Protein AF-A0A2E2AZE3-F1 (afdb_monomer)

Secondary structure (DSSP, 8-state):
-----PPPP-EEEEEE--TTSSHHHHHHHHHHHIIIII---EEE-S---HHHHHHHHHHHHT-GGGGGGEEE--HHHHHHHHHHHHHHHHHHHHHHHTT--HHHHHHHHHHHH-SPP-SSTT-----TT-EEEEETGGGTSBGGGGGGS-HHHHHHHHHTTTTT-EEEEE-S-GGGB-HHHHHHEEEEEEEEEESS-S-BTTB-----EEEEEEEEGGGGSS--TTPPPSEEEEE-GGG-S------------HHHHHHHHHHHHHHHHHHH-------------------THHHHHHHHHHHHHHHHHHHHHHHHHHHHHHHHHHHHHHHHHHHHHHHHHHHHHHHHHHTT------------PPPPPPEEE-SSSEEEETTEEEETT-EETTEEEEEEETTTTEEEEEETTEEEEEEPP-------PPP-PPP-

Mean predicted aligned error: 18.37 Å

Structure (mmCIF, N/CA/C/O backbone):
data_AF-A0A2E2AZE3-F1
#
_entry.id   AF-A0A2E2AZE3-F1
#
loop_
_atom_site.group_PDB
_atom_site.id
_atom_site.type_symbol
_atom_site.label_atom_id
_atom_site.label_alt_id
_atom_site.label_comp_id
_atom_site.label_asym_id
_atom_site.label_entity_id
_atom_site.label_seq_id
_atom_site.pdbx_PDB_ins_code
_atom_site.Cartn_x
_atom_site.Cartn_y
_atom_site.Cartn_z
_atom_site.occupancy
_atom_site.B_iso_or_equiv
_atom_site.auth_seq_id
_atom_site.auth_comp_id
_atom_site.auth_asym_id
_atom_site.auth_atom_id
_atom_site.pdbx_PDB_model_num
ATOM 1 N N . MET A 1 1 ? -28.534 11.683 -5.263 1.00 42.66 1 MET A N 1
ATOM 2 C CA . MET A 1 1 ? -27.222 11.723 -4.575 1.00 42.66 1 MET A CA 1
ATOM 3 C C . MET A 1 1 ? -26.247 12.524 -5.429 1.00 42.66 1 MET A C 1
ATOM 5 O O . MET A 1 1 ? -26.145 12.243 -6.614 1.00 42.66 1 MET A O 1
ATOM 9 N N . SER A 1 2 ? -25.590 13.557 -4.891 1.00 34.78 2 SER A N 1
ATOM 10 C CA . SER A 1 2 ? -24.569 14.299 -5.651 1.00 34.78 2 SER A CA 1
ATOM 11 C C . SER A 1 2 ? -23.369 13.375 -5.888 1.00 34.78 2 SER A C 1
ATOM 13 O O . SER A 1 2 ? -22.835 12.819 -4.929 1.00 34.78 2 SER A O 1
ATOM 15 N N . LYS A 1 3 ? -22.967 13.191 -7.156 1.00 43.69 3 LYS A N 1
ATOM 16 C CA . LYS A 1 3 ? -21.720 12.502 -7.518 1.00 43.69 3 LYS A CA 1
ATOM 17 C C . LYS A 1 3 ? -20.568 13.286 -6.882 1.00 43.69 3 LYS A C 1
ATOM 19 O O . LYS A 1 3 ? -20.244 14.381 -7.334 1.00 43.69 3 LYS A O 1
ATOM 24 N N . ARG A 1 4 ? -20.012 12.790 -5.775 1.00 52.69 4 ARG A N 1
ATOM 25 C CA . ARG A 1 4 ? -18.762 13.326 -5.230 1.00 52.69 4 ARG A CA 1
ATOM 26 C C . ARG A 1 4 ? -17.634 12.824 -6.113 1.00 52.69 4 ARG A C 1
ATOM 28 O O . ARG A 1 4 ? -17.441 11.618 -6.219 1.00 52.69 4 ARG A O 1
ATOM 35 N N . THR A 1 5 ? -16.907 13.741 -6.737 1.00 55.62 5 THR A N 1
ATOM 36 C CA . THR A 1 5 ? -15.678 13.420 -7.460 1.00 55.62 5 THR A CA 1
ATOM 37 C C . THR A 1 5 ? -14.643 12.953 -6.441 1.00 55.62 5 THR A C 1
ATOM 39 O O . THR A 1 5 ? -14.184 13.740 -5.614 1.00 55.62 5 THR A O 1
ATOM 42 N N . ILE A 1 6 ? -14.336 11.658 -6.437 1.00 68.75 6 ILE A N 1
ATOM 43 C CA . ILE A 1 6 ? -13.314 11.086 -5.561 1.00 68.75 6 ILE A CA 1
ATOM 44 C C . ILE A 1 6 ? -11.956 11.416 -6.182 1.00 68.75 6 ILE A C 1
ATOM 46 O O . ILE A 1 6 ? -11.675 11.003 -7.307 1.00 68.75 6 ILE A O 1
ATOM 50 N N . LYS A 1 7 ? -11.129 12.195 -5.474 1.00 71.50 7 LYS A N 1
ATOM 51 C CA . LYS A 1 7 ? -9.778 12.531 -5.936 1.00 71.50 7 LYS A CA 1
ATOM 52 C C . LYS A 1 7 ? -8.901 11.289 -5.806 1.00 71.50 7 LYS A C 1
ATOM 54 O O . LYS A 1 7 ? -8.734 10.768 -4.707 1.00 71.50 7 LYS A O 1
ATOM 59 N N . ILE A 1 8 ? -8.359 10.817 -6.924 1.00 75.81 8 ILE A N 1
ATOM 60 C CA . ILE A 1 8 ? -7.405 9.711 -6.914 1.00 75.81 8 ILE A CA 1
ATOM 61 C C . ILE A 1 8 ? -6.023 10.290 -6.610 1.00 75.81 8 ILE A C 1
ATOM 63 O O . ILE A 1 8 ? -5.581 11.222 -7.279 1.00 75.81 8 ILE A O 1
ATOM 67 N N . GLN A 1 9 ? -5.368 9.754 -5.585 1.00 82.50 9 GLN A N 1
ATOM 68 C CA . GLN A 1 9 ? -4.025 10.154 -5.167 1.00 82.50 9 GLN A CA 1
ATOM 69 C C . GLN A 1 9 ? -2.976 9.178 -5.710 1.00 82.50 9 GLN A C 1
ATOM 71 O O . GLN A 1 9 ? -3.216 7.969 -5.788 1.00 82.50 9 GLN A O 1
ATOM 76 N N . THR A 1 10 ? -1.810 9.714 -6.054 1.00 85.06 10 THR A N 1
ATOM 77 C CA . THR A 1 10 ? -0.578 8.999 -6.418 1.00 85.06 10 THR A CA 1
ATOM 78 C C . THR A 1 10 ? 0.570 9.647 -5.659 1.00 85.06 10 THR A C 1
ATOM 80 O O . THR A 1 10 ? 0.471 10.834 -5.355 1.00 85.06 10 THR A O 1
ATOM 83 N N . GLY A 1 11 ? 1.647 8.914 -5.403 1.00 90.44 11 GLY A N 1
ATOM 84 C CA . GLY A 1 11 ? 2.756 9.423 -4.594 1.00 90.44 11 GLY A CA 1
ATOM 85 C C . GLY A 1 11 ? 3.159 8.460 -3.488 1.00 90.44 11 GLY A C 1
ATOM 86 O O . GLY A 1 11 ? 2.548 7.396 -3.338 1.00 90.44 11 GLY A O 1
ATOM 87 N N . ILE A 1 12 ? 4.168 8.846 -2.714 1.00 93.19 12 ILE A N 1
ATOM 88 C CA . ILE A 1 12 ? 4.594 8.130 -1.507 1.00 93.19 12 ILE A CA 1
ATOM 89 C C . ILE A 1 12 ? 4.128 8.920 -0.276 1.00 93.19 12 ILE A C 1
ATOM 91 O O . ILE A 1 12 ? 4.439 10.099 -0.126 1.00 93.19 12 ILE A O 1
ATOM 95 N N . GLU A 1 13 ? 3.418 8.265 0.631 1.00 94.19 13 GLU A N 1
ATOM 96 C CA . GLU A 1 13 ? 3.011 8.800 1.928 1.00 94.19 13 GLU A CA 1
ATOM 97 C C . GLU A 1 13 ? 3.721 8.011 3.022 1.00 94.19 13 GLU A C 1
ATOM 99 O O . GLU A 1 13 ? 3.652 6.782 3.033 1.00 94.19 13 GLU A O 1
ATOM 104 N N . ILE A 1 14 ? 4.383 8.695 3.954 1.00 93.56 14 ILE A N 1
ATOM 105 C CA . ILE A 1 14 ? 4.964 8.046 5.136 1.00 93.56 14 ILE A CA 1
ATOM 106 C C . ILE A 1 14 ? 4.036 8.289 6.312 1.00 93.56 14 ILE A C 1
ATOM 108 O O . ILE A 1 14 ? 3.753 9.427 6.661 1.00 93.56 14 ILE A O 1
ATOM 112 N N . TRP A 1 15 ? 3.535 7.213 6.892 1.00 94.50 15 TRP A N 1
ATOM 113 C CA . TRP A 1 15 ? 2.681 7.197 8.062 1.00 94.50 15 TRP A CA 1
ATOM 114 C C . TRP A 1 15 ? 3.535 6.717 9.235 1.00 94.50 15 TRP A C 1
ATOM 116 O O . TRP A 1 15 ? 3.947 5.555 9.267 1.00 94.50 15 TRP A O 1
ATOM 126 N N . ASP A 1 16 ? 3.839 7.603 10.179 1.00 91.75 16 ASP A N 1
ATOM 127 C CA . ASP A 1 16 ? 4.638 7.284 11.362 1.00 91.75 16 ASP A CA 1
ATOM 128 C C . ASP A 1 16 ? 3.814 7.389 12.649 1.00 91.75 16 ASP A C 1
ATOM 130 O O . ASP A 1 16 ? 2.704 7.915 12.666 1.00 91.75 16 ASP A O 1
ATOM 134 N N 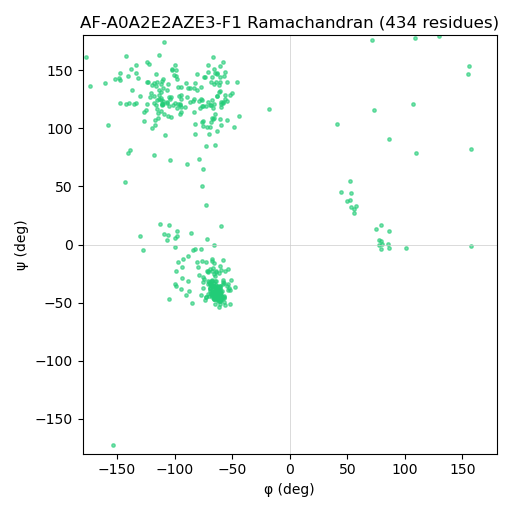. GLY A 1 17 ? 4.305 6.797 13.735 1.00 83.56 17 GLY A N 1
ATOM 135 C CA . GLY A 1 17 ? 3.599 6.829 15.011 1.00 83.56 17 GLY A CA 1
ATOM 136 C C . GLY A 1 17 ? 3.949 5.655 15.909 1.00 83.56 17 GLY A C 1
ATOM 137 O O . GLY A 1 17 ? 4.157 4.529 15.442 1.00 83.56 17 GLY A O 1
ATOM 138 N N . LEU A 1 18 ? 3.947 5.925 17.217 1.00 80.06 18 LEU A N 1
ATOM 139 C CA . LEU A 1 18 ? 4.292 4.961 18.262 1.00 80.06 18 LEU A CA 1
ATOM 140 C C . LEU A 1 18 ? 3.402 3.705 18.221 1.00 80.06 18 LEU A C 1
ATOM 142 O O . LEU A 1 18 ? 2.263 3.762 17.732 1.00 80.06 18 LEU A O 1
ATOM 146 N N . PRO A 1 19 ? 3.870 2.569 18.770 1.00 75.44 19 PRO A N 1
ATOM 147 C CA . PRO A 1 19 ? 3.024 1.401 18.988 1.00 75.44 19 PRO A CA 1
ATOM 148 C C . PRO A 1 19 ? 1.727 1.780 19.720 1.00 75.44 19 PRO A C 1
ATOM 150 O O . PRO A 1 19 ? 1.748 2.488 20.723 1.00 75.44 19 PRO A O 1
ATOM 153 N N . GLY A 1 20 ? 0.581 1.338 19.197 1.00 67.38 20 GLY A N 1
ATOM 154 C CA . GLY A 1 20 ? -0.737 1.661 19.762 1.00 67.38 20 GLY A CA 1
ATOM 155 C C . GLY A 1 20 ? -1.365 2.983 19.293 1.00 67.38 20 GLY A C 1
ATOM 156 O O . GLY A 1 20 ? -2.524 3.226 19.607 1.00 67.38 20 GLY A O 1
ATOM 157 N N . SER A 1 21 ? -0.687 3.784 18.463 1.00 72.31 21 SER A N 1
ATOM 158 C CA . SER A 1 21 ? -1.206 5.050 17.889 1.00 72.31 21 SER A CA 1
ATOM 159 C C . SER A 1 21 ? -2.384 4.910 16.909 1.00 72.31 21 SER A C 1
ATOM 161 O O . SER A 1 21 ? -2.857 5.899 16.353 1.00 72.31 21 SER A O 1
ATOM 163 N N . GLY A 1 22 ? -2.850 3.687 16.636 1.00 73.06 22 GLY A N 1
ATOM 164 C CA . GLY A 1 22 ? -3.920 3.435 15.668 1.00 73.06 22 GLY A CA 1
ATOM 165 C C . GLY A 1 22 ? -3.488 3.549 14.198 1.00 73.06 22 GLY A C 1
ATOM 166 O O . GLY A 1 22 ? -4.350 3.564 13.315 1.00 73.06 22 GLY A O 1
ATOM 167 N N . LYS A 1 23 ? -2.179 3.593 13.904 1.00 82.25 23 LYS A N 1
ATOM 168 C CA . LYS A 1 23 ? -1.642 3.626 12.532 1.00 82.25 23 LYS A CA 1
ATOM 169 C C . LYS A 1 23 ? -2.120 2.438 11.690 1.00 82.25 23 LYS A C 1
ATOM 171 O O . LYS A 1 23 ? -2.735 2.640 10.650 1.00 82.25 23 LYS A O 1
ATOM 176 N N . SER A 1 24 ? -1.956 1.205 12.174 1.00 77.56 24 SER A N 1
ATOM 177 C CA . SER A 1 24 ? -2.393 0.009 11.436 1.00 77.56 24 SER A CA 1
ATOM 178 C C . SER A 1 24 ? -3.914 -0.019 11.226 1.00 77.56 24 SER A C 1
ATOM 180 O O . SER A 1 24 ? -4.382 -0.380 10.150 1.00 77.56 24 SER A O 1
ATOM 182 N N . TYR A 1 25 ? -4.701 0.443 12.209 1.00 77.62 25 TYR A N 1
ATOM 183 C CA . TYR A 1 25 ? -6.153 0.609 12.052 1.00 77.62 25 TYR A CA 1
ATOM 184 C C . TYR A 1 25 ? -6.478 1.615 10.942 1.00 77.62 25 TYR A C 1
ATOM 186 O O . TYR A 1 25 ? -7.323 1.363 10.084 1.00 77.62 25 TYR A O 1
ATOM 194 N N . SER A 1 26 ? -5.761 2.736 10.933 1.00 83.31 26 SER A N 1
ATOM 195 C CA . SER A 1 26 ? -5.891 3.769 9.915 1.00 83.31 26 SER A CA 1
ATOM 196 C C . SER A 1 26 ? -5.556 3.247 8.519 1.00 83.31 26 SER A C 1
ATOM 198 O O . SER A 1 26 ? -6.284 3.548 7.575 1.00 83.31 26 SER A O 1
ATOM 200 N N . CYS A 1 27 ? -4.501 2.439 8.383 1.00 87.06 27 CYS A N 1
ATOM 201 C CA . CYS A 1 27 ? -4.129 1.812 7.115 1.00 87.06 27 CYS A CA 1
ATOM 202 C C . CYS A 1 27 ? -5.224 0.858 6.616 1.00 87.06 27 CYS A C 1
ATOM 204 O O . CYS A 1 27 ? -5.556 0.876 5.434 1.00 87.06 27 CYS A O 1
ATOM 206 N N . VAL A 1 28 ? -5.836 0.067 7.506 1.00 85.81 28 VAL A N 1
ATOM 207 C CA . VAL A 1 28 ? -6.957 -0.826 7.151 1.00 85.81 28 VAL A CA 1
ATOM 208 C C . VAL A 1 28 ? -8.200 -0.037 6.738 1.00 85.81 28 VAL A C 1
ATOM 210 O O . VAL A 1 28 ? -8.880 -0.400 5.778 1.00 85.81 28 VAL A O 1
ATOM 213 N N . GLU A 1 29 ? -8.515 1.050 7.437 1.00 87.50 29 GLU A N 1
ATOM 214 C CA . GLU A 1 29 ? -9.639 1.912 7.077 1.00 87.50 29 GLU A CA 1
ATOM 215 C C . GLU A 1 29 ? -9.431 2.550 5.693 1.00 87.50 29 GLU A C 1
ATOM 217 O O . GLU A 1 29 ? -10.344 2.550 4.862 1.00 87.50 29 GLU A O 1
ATOM 222 N N . GLU A 1 30 ? -8.224 3.054 5.433 1.00 90.94 30 GLU A N 1
ATOM 223 C CA . GLU A 1 30 ? -7.841 3.647 4.151 1.00 90.94 30 GLU A CA 1
ATOM 224 C C . GLU A 1 30 ? -7.872 2.611 3.024 1.00 90.94 30 GLU A C 1
ATOM 226 O O . GLU A 1 30 ? -8.456 2.874 1.974 1.00 90.94 30 GLU A O 1
ATOM 231 N N . LEU A 1 31 ? -7.369 1.397 3.267 1.00 93.31 31 LEU A N 1
ATOM 232 C CA . LEU A 1 31 ? -7.488 0.260 2.353 1.00 93.31 31 LEU A CA 1
ATOM 233 C C . LEU A 1 31 ? -8.945 0.034 1.938 1.00 93.31 31 LEU A C 1
ATOM 235 O O . LEU A 1 31 ? -9.257 -0.047 0.748 1.00 93.31 31 LEU A O 1
ATOM 239 N N . ILE A 1 32 ? -9.856 -0.049 2.912 1.00 90.88 32 ILE A N 1
ATOM 240 C CA . ILE A 1 32 ? -11.276 -0.304 2.646 1.00 90.88 32 ILE A CA 1
ATOM 241 C C . ILE A 1 32 ? -11.888 0.853 1.847 1.00 90.88 32 ILE A C 1
ATOM 243 O O . ILE A 1 32 ? -12.646 0.612 0.904 1.00 90.88 32 ILE A O 1
ATOM 247 N N . LYS A 1 33 ? -11.553 2.106 2.187 1.00 91.56 33 LYS A N 1
ATOM 248 C CA . LYS A 1 33 ? -12.004 3.292 1.440 1.00 91.56 33 LYS A CA 1
ATOM 249 C C . LYS A 1 33 ? -11.521 3.249 -0.006 1.00 91.56 33 LYS A C 1
ATOM 251 O O . LYS A 1 33 ? -12.327 3.457 -0.909 1.00 91.56 33 LYS A O 1
ATOM 256 N N . ILE A 1 34 ? -10.249 2.941 -0.236 1.00 93.12 34 ILE A N 1
ATOM 257 C CA . ILE A 1 34 ? -9.652 2.859 -1.571 1.00 93.12 34 ILE A CA 1
ATOM 258 C C . ILE A 1 34 ? -10.358 1.794 -2.413 1.00 93.12 34 ILE A C 1
ATOM 260 O O . ILE A 1 34 ? -10.788 2.090 -3.528 1.00 93.12 34 ILE A O 1
ATOM 264 N N . ILE A 1 35 ? -10.563 0.590 -1.879 1.00 92.69 35 ILE A N 1
ATOM 265 C CA . ILE A 1 35 ? -11.221 -0.486 -2.631 1.00 92.69 35 ILE A CA 1
ATOM 266 C C . ILE A 1 35 ? -12.677 -0.126 -2.936 1.00 92.69 35 ILE A C 1
ATOM 268 O O . ILE A 1 35 ? -13.094 -0.173 -4.090 1.00 92.69 35 ILE A O 1
ATOM 272 N N . ILE A 1 36 ? -13.456 0.272 -1.926 1.00 90.62 36 ILE A N 1
ATOM 273 C CA . ILE A 1 36 ? -14.899 0.493 -2.098 1.00 90.62 36 ILE A CA 1
ATOM 274 C C . ILE A 1 36 ? -15.176 1.738 -2.944 1.00 90.62 36 ILE A C 1
ATOM 276 O O . ILE A 1 36 ? -16.040 1.704 -3.822 1.00 90.62 36 ILE A O 1
ATOM 280 N N . GLN A 1 37 ? -14.469 2.838 -2.675 1.00 89.88 37 GLN A N 1
ATOM 281 C CA . GLN A 1 37 ? -14.755 4.138 -3.281 1.00 89.88 37 GLN A CA 1
ATOM 282 C C . GLN A 1 37 ? -13.984 4.341 -4.588 1.00 89.88 37 GLN A C 1
ATOM 284 O O . GLN A 1 37 ? -14.557 4.827 -5.558 1.00 89.88 37 GLN A O 1
ATOM 289 N N . GLN A 1 38 ? -12.698 3.978 -4.635 1.00 88.81 38 GLN A N 1
ATOM 290 C CA . GLN A 1 38 ? -11.849 4.222 -5.811 1.00 88.81 38 GLN A CA 1
ATOM 291 C C . GLN A 1 38 ? -11.802 3.026 -6.769 1.00 88.81 38 GLN A C 1
ATOM 293 O O . GLN A 1 38 ? -11.467 3.216 -7.942 1.00 88.81 38 GLN A O 1
ATOM 298 N N . ARG A 1 39 ? -12.157 1.816 -6.303 1.00 91.62 39 ARG A N 1
ATOM 299 C CA . ARG A 1 39 ? -12.058 0.566 -7.079 1.00 91.62 39 ARG A CA 1
ATOM 300 C C . ARG A 1 39 ? -10.649 0.400 -7.653 1.00 91.62 39 ARG A C 1
ATOM 302 O O . ARG A 1 39 ? -10.465 0.323 -8.867 1.00 91.62 39 ARG A O 1
ATOM 309 N N . ARG A 1 40 ? -9.655 0.456 -6.760 1.00 92.12 40 ARG A N 1
ATOM 310 C CA . ARG A 1 40 ? -8.225 0.285 -7.063 1.00 92.12 40 ARG A CA 1
ATOM 311 C C . ARG A 1 40 ? -7.700 -0.964 -6.370 1.00 92.12 40 ARG A C 1
ATOM 313 O O . ARG A 1 40 ? -8.079 -1.176 -5.215 1.00 92.12 40 ARG A O 1
ATOM 320 N N . PRO A 1 41 ? -6.839 -1.765 -7.021 1.00 95.38 41 PRO A N 1
ATOM 321 C CA . PRO A 1 41 ? -6.205 -2.872 -6.334 1.00 95.38 41 PRO A CA 1
ATOM 322 C C . PRO A 1 41 ? -5.315 -2.354 -5.215 1.00 95.38 41 PRO A C 1
ATOM 324 O O . PRO A 1 41 ? -4.629 -1.342 -5.371 1.00 95.38 41 PRO A O 1
ATOM 327 N N . VAL A 1 42 ? -5.338 -3.055 -4.093 1.00 96.81 42 VAL A N 1
ATOM 328 C CA . VAL A 1 42 ? -4.499 -2.806 -2.936 1.00 96.81 42 VAL A CA 1
ATOM 329 C C . VAL A 1 42 ? -3.625 -4.028 -2.698 1.00 96.81 42 VAL A C 1
ATOM 331 O O . VAL A 1 42 ? -4.124 -5.130 -2.467 1.00 96.81 42 VAL A O 1
ATOM 334 N N . TYR A 1 43 ? -2.321 -3.797 -2.724 1.00 97.50 43 TYR A N 1
ATOM 335 C CA . TYR A 1 43 ? -1.281 -4.754 -2.384 1.00 97.50 43 TYR A CA 1
ATOM 336 C C . TYR A 1 43 ? -0.755 -4.415 -0.997 1.00 97.50 43 TYR A C 1
ATOM 338 O O . TYR A 1 43 ? -0.409 -3.262 -0.731 1.00 97.50 43 TYR A O 1
ATOM 346 N N . THR A 1 44 ? -0.736 -5.381 -0.084 1.00 96.81 44 THR A N 1
ATOM 347 C CA . THR A 1 44 ? -0.349 -5.094 1.299 1.00 96.81 44 THR A CA 1
ATOM 348 C C . THR A 1 44 ? 0.351 -6.255 1.987 1.00 96.81 44 THR A C 1
ATOM 350 O O . THR A 1 44 ? -0.018 -7.413 1.799 1.00 96.81 44 THR A O 1
ATOM 353 N N . ASN A 1 45 ? 1.336 -5.925 2.820 1.00 95.31 45 ASN A N 1
ATOM 354 C CA . ASN A 1 45 ? 1.986 -6.846 3.754 1.00 95.31 45 ASN A CA 1
ATOM 355 C C . ASN A 1 45 ? 1.404 -6.733 5.181 1.00 95.31 45 ASN A C 1
ATOM 357 O O . ASN A 1 45 ? 1.953 -7.327 6.109 1.00 95.31 45 ASN A O 1
ATOM 361 N N . LEU A 1 46 ? 0.326 -5.957 5.380 1.00 88.81 46 LEU A N 1
ATOM 362 C CA . LEU A 1 46 ? -0.336 -5.847 6.679 1.00 88.81 46 LEU A CA 1
ATOM 363 C C . LEU A 1 46 ? -0.721 -7.254 7.178 1.00 88.81 46 LEU A C 1
ATOM 365 O O . LEU A 1 46 ? -1.229 -8.058 6.388 1.00 88.81 46 LEU A O 1
ATOM 369 N N . PRO A 1 47 ? -0.566 -7.556 8.481 1.00 83.69 47 PRO A N 1
ATOM 370 C CA . PRO A 1 47 ? -0.857 -8.874 9.050 1.00 83.69 47 PRO A CA 1
ATOM 371 C C . PRO A 1 47 ? -2.373 -9.111 9.193 1.00 83.69 47 PRO A C 1
ATOM 373 O O . PRO A 1 47 ? -2.926 -9.211 10.291 1.00 83.69 47 PRO A O 1
ATOM 376 N N . LEU A 1 48 ? -3.085 -9.168 8.066 1.00 84.50 48 LEU A N 1
ATOM 377 C CA . LEU A 1 48 ? -4.541 -9.251 7.999 1.00 84.50 48 LEU A CA 1
ATOM 378 C C . LEU A 1 48 ? -5.008 -10.689 7.788 1.00 84.50 48 LEU A C 1
ATOM 380 O O . LEU A 1 48 ? -4.476 -11.445 6.975 1.00 84.50 48 LEU A O 1
ATOM 384 N N . LYS A 1 49 ? -6.122 -11.043 8.432 1.00 83.38 49 LYS A N 1
ATOM 385 C CA . LYS A 1 49 ? -6.874 -12.255 8.088 1.00 83.38 49 LYS A CA 1
ATOM 386 C C . LYS A 1 49 ? -7.595 -12.039 6.753 1.00 83.38 49 LYS A C 1
ATOM 388 O O . LYS A 1 49 ? -8.773 -11.681 6.731 1.00 83.38 49 LYS A O 1
ATOM 393 N N . MET A 1 50 ? -6.901 -12.282 5.639 1.00 85.38 50 MET A N 1
ATOM 394 C CA . MET A 1 50 ? -7.377 -11.999 4.273 1.00 85.38 50 MET A CA 1
ATOM 395 C C . MET A 1 50 ? -8.766 -12.575 3.969 1.00 85.38 50 MET A C 1
ATOM 397 O O . MET A 1 50 ? -9.597 -11.895 3.372 1.00 85.38 50 MET A O 1
ATOM 401 N N . LYS A 1 51 ? -9.069 -13.790 4.451 1.00 80.94 51 LYS A N 1
ATOM 402 C CA . LYS A 1 51 ? -10.401 -14.411 4.309 1.00 80.94 51 LYS A CA 1
ATOM 403 C C . LYS A 1 51 ? -11.519 -13.564 4.935 1.00 80.94 51 LYS A C 1
ATOM 405 O O . LYS A 1 51 ? -12.597 -13.455 4.358 1.00 80.94 51 LYS A O 1
ATOM 410 N N . VAL A 1 52 ? -11.272 -12.963 6.100 1.00 83.19 52 VAL A N 1
ATOM 411 C CA . VAL A 1 52 ? -12.247 -12.117 6.812 1.00 83.19 52 VAL A CA 1
ATOM 412 C C . VAL A 1 52 ? -12.412 -10.782 6.093 1.00 83.19 52 VAL A C 1
ATOM 414 O O . VAL A 1 52 ? -13.537 -10.350 5.851 1.00 83.19 52 VAL A O 1
ATOM 417 N N . LEU A 1 53 ? -11.302 -10.157 5.697 1.00 83.50 53 LEU A N 1
ATOM 418 C CA . LEU A 1 53 ? -11.328 -8.868 5.010 1.00 83.50 53 LEU A CA 1
ATOM 419 C C . LEU A 1 53 ? -12.017 -8.954 3.643 1.00 83.50 53 LEU A C 1
ATOM 421 O O . LEU A 1 53 ? -12.855 -8.114 3.333 1.00 83.50 53 LEU A O 1
ATOM 425 N N . ARG A 1 54 ? -11.752 -10.006 2.862 1.00 89.31 54 ARG A N 1
ATOM 426 C CA . ARG A 1 54 ? -12.453 -10.255 1.593 1.00 89.31 54 ARG A CA 1
ATOM 427 C C . ARG A 1 54 ? -13.964 -10.393 1.795 1.00 89.31 54 ARG A C 1
ATOM 429 O O . ARG A 1 54 ? -14.718 -9.729 1.095 1.00 89.31 54 ARG A O 1
ATOM 436 N N . LYS A 1 55 ? -14.415 -11.157 2.800 1.00 83.38 55 LYS A N 1
ATOM 437 C CA . LYS A 1 55 ? -15.849 -11.245 3.149 1.00 83.38 55 LYS A CA 1
ATOM 438 C C . LYS A 1 55 ? -16.436 -9.882 3.527 1.00 83.38 55 LYS A C 1
ATOM 440 O O . LYS A 1 55 ? -17.521 -9.542 3.068 1.00 83.38 55 LYS A O 1
ATOM 445 N N . LEU A 1 56 ? -15.715 -9.085 4.319 1.00 83.69 56 LEU A N 1
ATOM 446 C CA . LEU A 1 56 ? -16.144 -7.733 4.689 1.00 83.69 56 LEU A CA 1
ATOM 447 C C . LEU A 1 56 ? -16.300 -6.821 3.462 1.00 83.69 56 LEU A C 1
ATOM 449 O O . LEU A 1 56 ? -17.266 -6.062 3.394 1.00 83.69 56 LEU A O 1
ATOM 453 N N . LEU A 1 57 ? -15.374 -6.893 2.500 1.00 87.75 57 LEU A N 1
ATOM 454 C CA . LEU A 1 57 ? -15.435 -6.112 1.260 1.00 87.75 57 LEU A CA 1
ATOM 455 C C . LEU A 1 57 ? -16.654 -6.486 0.412 1.00 87.75 57 LEU A C 1
ATOM 457 O O . LEU A 1 57 ? -17.348 -5.586 -0.060 1.00 87.75 57 LEU A O 1
ATOM 461 N N . VAL A 1 58 ? -16.965 -7.780 0.295 1.00 88.94 58 VAL A N 1
ATOM 462 C CA . VAL A 1 58 ? -18.175 -8.251 -0.399 1.00 88.94 58 VAL A CA 1
ATOM 463 C C . VAL A 1 58 ? -19.434 -7.733 0.292 1.00 88.94 58 VAL A C 1
ATOM 465 O O . VAL A 1 58 ? -20.289 -7.154 -0.369 1.00 88.94 58 VAL A O 1
ATOM 468 N N . ILE A 1 59 ? -19.529 -7.858 1.621 1.00 83.88 59 ILE A N 1
ATOM 469 C CA . ILE A 1 59 ? -20.700 -7.391 2.383 1.00 83.88 59 ILE A CA 1
ATOM 470 C C . ILE A 1 59 ? -20.888 -5.877 2.231 1.00 83.88 59 ILE A C 1
ATOM 472 O O . ILE A 1 59 ? -22.004 -5.411 2.017 1.00 83.88 59 ILE A O 1
ATOM 476 N N . ARG A 1 60 ? -19.809 -5.091 2.328 1.00 84.50 60 ARG A N 1
ATOM 477 C CA . ARG A 1 60 ? -19.901 -3.624 2.256 1.00 84.50 60 ARG A CA 1
ATOM 478 C C . ARG A 1 60 ? -20.152 -3.091 0.849 1.00 84.50 60 ARG A C 1
ATOM 480 O O . ARG A 1 60 ? -20.722 -2.012 0.722 1.00 84.50 60 ARG A O 1
ATOM 487 N N . SER A 1 61 ? -19.683 -3.784 -0.184 1.00 88.62 61 SER A N 1
ATOM 488 C CA . SER A 1 61 ? -19.819 -3.335 -1.574 1.00 88.62 61 SER A CA 1
ATOM 489 C C . SER A 1 61 ? -20.996 -3.963 -2.319 1.00 88.62 61 SER A C 1
ATOM 491 O O . SER A 1 61 ? -21.343 -3.470 -3.391 1.00 88.62 61 SER A O 1
ATOM 493 N N . LEU A 1 62 ? -21.567 -5.045 -1.775 1.00 89.88 62 LEU A N 1
ATOM 494 C CA . LEU A 1 62 ? -22.546 -5.917 -2.428 1.00 89.88 62 LEU A CA 1
ATOM 495 C C . LEU A 1 62 ? -22.050 -6.498 -3.767 1.00 89.88 62 LEU A C 1
ATOM 497 O O . LEU A 1 62 ? -22.849 -6.797 -4.648 1.00 89.88 62 LEU A O 1
ATOM 501 N N . ASN A 1 63 ? -20.732 -6.646 -3.945 1.00 91.19 63 ASN A N 1
ATOM 502 C CA . ASN A 1 63 ? -20.128 -7.143 -5.181 1.00 91.19 63 ASN A CA 1
ATOM 503 C C . ASN A 1 63 ? -18.966 -8.105 -4.877 1.00 91.19 63 ASN A C 1
ATOM 505 O O . ASN A 1 63 ? -17.975 -7.726 -4.246 1.00 91.19 63 ASN A O 1
ATOM 509 N N . GLN A 1 64 ? -19.070 -9.340 -5.378 1.00 91.62 64 GLN A N 1
ATOM 510 C CA . GLN A 1 64 ? -18.080 -10.400 -5.177 1.00 91.62 64 GLN A CA 1
ATOM 511 C C . GLN A 1 64 ? -16.695 -10.044 -5.738 1.00 91.62 64 GLN A C 1
ATOM 513 O O . GLN A 1 64 ? -15.681 -10.358 -5.112 1.00 91.62 64 GLN A O 1
ATOM 518 N N . ALA A 1 65 ? -16.638 -9.326 -6.861 1.00 91.75 65 ALA A N 1
ATOM 519 C CA . ALA A 1 65 ? -15.392 -8.942 -7.516 1.00 91.75 65 ALA A CA 1
ATOM 520 C C . ALA A 1 65 ? -14.538 -8.000 -6.648 1.00 91.75 65 ALA A C 1
ATOM 522 O O . ALA A 1 65 ? -13.315 -7.983 -6.768 1.00 91.75 65 ALA A O 1
ATOM 523 N N . THR A 1 66 ? -15.139 -7.283 -5.685 1.00 90.56 66 THR A N 1
ATOM 524 C CA . THR A 1 66 ? -14.374 -6.422 -4.759 1.00 90.56 66 THR A CA 1
ATOM 525 C C . THR A 1 66 ? -13.368 -7.181 -3.898 1.00 90.56 66 THR A C 1
ATOM 527 O O . THR A 1 66 ? -12.361 -6.605 -3.485 1.00 90.56 66 THR A O 1
ATOM 530 N N . ALA A 1 67 ? -13.589 -8.476 -3.662 1.00 92.19 67 ALA A N 1
ATOM 531 C CA . ALA A 1 67 ? -12.642 -9.321 -2.945 1.00 92.19 67 ALA A CA 1
ATOM 532 C C . ALA A 1 67 ? -11.321 -9.527 -3.708 1.00 92.19 67 ALA A C 1
ATOM 534 O O . ALA A 1 67 ? -10.292 -9.768 -3.072 1.00 92.19 67 ALA A O 1
ATOM 535 N N . ASN A 1 68 ? -11.334 -9.404 -5.040 1.00 93.12 68 ASN A N 1
ATOM 536 C CA . ASN A 1 68 ? -10.161 -9.602 -5.897 1.00 93.12 68 ASN A CA 1
ATOM 537 C C . ASN A 1 68 ? -9.240 -8.376 -5.928 1.00 93.12 68 ASN A C 1
ATOM 539 O O . ASN A 1 68 ? -8.077 -8.485 -6.312 1.00 93.12 68 ASN A O 1
ATOM 543 N N . TYR A 1 69 ? -9.726 -7.220 -5.467 1.00 93.56 69 TYR A N 1
ATOM 544 C CA . TYR A 1 69 ? -8.923 -6.002 -5.388 1.00 93.56 69 TYR A CA 1
ATOM 545 C C . TYR A 1 69 ? -7.883 -6.044 -4.279 1.00 93.56 69 TYR A C 1
ATOM 547 O O . TYR A 1 69 ? -6.994 -5.209 -4.288 1.00 93.56 69 TYR A O 1
ATOM 555 N N . ILE A 1 70 ? -7.969 -6.963 -3.316 1.00 94.88 70 ILE A N 1
ATOM 556 C CA . ILE A 1 70 ? -6.972 -7.056 -2.251 1.00 94.88 70 ILE A CA 1
ATOM 557 C C . ILE A 1 70 ? -6.058 -8.264 -2.443 1.00 94.88 70 ILE A C 1
ATOM 559 O O . ILE A 1 70 ? -6.506 -9.420 -2.447 1.00 94.88 70 ILE A O 1
ATOM 563 N N . GLN A 1 71 ? -4.762 -7.982 -2.539 1.00 95.69 71 GLN A N 1
ATOM 564 C CA . GLN A 1 71 ? -3.711 -8.972 -2.723 1.00 95.69 71 GLN A CA 1
ATOM 565 C C . GLN A 1 71 ? -2.662 -8.872 -1.607 1.00 95.69 71 GLN A C 1
ATOM 567 O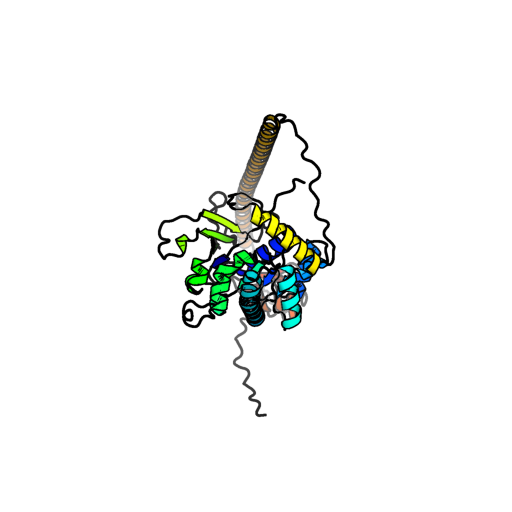 O . GLN A 1 71 ? -2.321 -7.763 -1.180 1.00 95.69 71 GLN A O 1
ATOM 572 N N . PRO A 1 72 ? -2.168 -10.015 -1.096 1.00 95.00 72 PRO A N 1
ATOM 573 C CA . PRO A 1 72 ? -0.989 -10.002 -0.246 1.00 95.00 72 PRO A CA 1
ATOM 574 C C . PRO A 1 72 ? 0.215 -9.532 -1.067 1.00 95.00 72 PRO A C 1
ATOM 576 O O . PRO A 1 72 ? 0.295 -9.795 -2.266 1.00 95.00 72 PRO A O 1
ATOM 579 N N . LEU A 1 73 ? 1.139 -8.839 -0.417 1.00 96.12 73 LEU A N 1
ATOM 580 C CA . LEU A 1 73 ? 2.412 -8.439 -0.999 1.00 96.12 73 LEU A CA 1
ATOM 581 C C . LEU A 1 73 ? 3.512 -8.758 0.001 1.00 96.12 73 LEU A C 1
ATOM 583 O O . LEU A 1 73 ? 3.482 -8.264 1.125 1.00 96.12 73 LEU A O 1
ATOM 587 N N . ASP A 1 74 ? 4.473 -9.571 -0.406 1.00 95.50 74 ASP A N 1
ATOM 588 C CA . ASP A 1 74 ? 5.695 -9.809 0.348 1.00 95.50 74 ASP A CA 1
ATOM 589 C C . ASP A 1 74 ? 6.896 -9.165 -0.357 1.00 95.50 74 ASP A C 1
ATOM 591 O O . ASP A 1 74 ? 6.790 -8.608 -1.455 1.00 95.50 74 ASP A O 1
ATOM 595 N N . LEU A 1 75 ? 8.052 -9.211 0.308 1.00 94.25 75 LEU A N 1
ATOM 596 C CA . LEU A 1 75 ? 9.281 -8.653 -0.244 1.00 94.25 75 LEU A CA 1
ATOM 597 C C . LEU A 1 75 ? 9.690 -9.376 -1.535 1.00 94.25 75 LEU A C 1
ATOM 599 O O . LEU A 1 75 ? 10.150 -8.728 -2.465 1.00 94.25 75 LEU A O 1
ATOM 603 N N . ALA A 1 76 ? 9.481 -10.693 -1.628 1.00 95.38 76 ALA A N 1
ATOM 604 C CA . ALA A 1 76 ? 9.878 -11.479 -2.793 1.00 95.38 76 ALA A CA 1
ATOM 605 C C . ALA A 1 76 ? 9.081 -11.093 -4.050 1.00 95.38 76 ALA A C 1
ATOM 607 O O . ALA A 1 76 ? 9.678 -10.849 -5.100 1.00 95.38 76 ALA A O 1
ATOM 608 N N . HIS A 1 77 ? 7.756 -10.970 -3.943 1.00 96.19 77 HIS A N 1
ATOM 609 C CA . HIS A 1 77 ? 6.876 -10.464 -4.999 1.00 96.19 77 HIS A CA 1
ATOM 610 C C . HIS A 1 77 ? 7.285 -9.054 -5.403 1.00 96.19 77 HIS A C 1
ATOM 612 O O . HIS A 1 77 ? 7.469 -8.784 -6.591 1.00 96.19 77 HIS A O 1
ATOM 618 N N . PHE A 1 78 ? 7.513 -8.170 -4.434 1.00 95.31 78 PHE A N 1
ATOM 619 C CA . PHE A 1 78 ? 7.927 -6.805 -4.734 1.00 95.31 78 PHE A CA 1
ATOM 620 C C . PHE A 1 78 ? 9.287 -6.747 -5.455 1.00 95.31 78 PHE A C 1
ATOM 622 O O . PHE A 1 78 ? 9.422 -6.046 -6.459 1.00 95.31 78 PHE A O 1
ATOM 629 N N . THR A 1 79 ? 10.269 -7.546 -5.029 1.00 94.19 79 THR A N 1
ATOM 630 C CA . THR A 1 79 ? 11.574 -7.671 -5.694 1.00 94.19 79 THR A CA 1
ATOM 631 C C . THR A 1 79 ? 11.448 -8.248 -7.104 1.00 94.19 79 THR A C 1
ATOM 633 O O . THR A 1 79 ? 12.088 -7.732 -8.018 1.00 94.19 79 THR A O 1
ATOM 636 N N . ARG A 1 80 ? 10.621 -9.279 -7.326 1.00 94.88 80 ARG A N 1
ATOM 637 C CA . ARG A 1 80 ? 10.376 -9.821 -8.678 1.00 94.88 80 ARG A CA 1
ATOM 638 C C . ARG A 1 80 ? 9.757 -8.775 -9.597 1.00 94.88 80 ARG A C 1
ATOM 640 O O . ARG A 1 80 ? 10.216 -8.617 -10.723 1.00 94.88 80 ARG A O 1
ATOM 647 N N . PHE A 1 81 ? 8.793 -8.009 -9.093 1.00 94.94 81 PHE A N 1
ATOM 648 C CA . PHE A 1 81 ? 8.199 -6.897 -9.831 1.00 94.94 81 PHE A CA 1
ATOM 649 C C . PHE A 1 81 ? 9.222 -5.830 -10.220 1.00 94.94 81 PHE A C 1
ATOM 651 O O . PHE A 1 81 ? 9.250 -5.384 -11.369 1.00 94.94 81 PHE A O 1
ATOM 658 N N . ILE A 1 82 ? 10.095 -5.434 -9.297 1.00 92.62 82 ILE A N 1
ATOM 659 C CA . ILE A 1 82 ? 11.165 -4.475 -9.585 1.00 92.62 82 ILE A CA 1
ATOM 660 C C . ILE A 1 82 ? 12.121 -5.030 -10.650 1.00 92.62 82 ILE A C 1
ATOM 662 O O . ILE A 1 82 ? 12.379 -4.354 -11.646 1.00 92.62 82 ILE A O 1
ATOM 666 N N . LYS A 1 83 ? 12.581 -6.277 -10.491 1.00 91.19 83 LYS A N 1
ATOM 667 C CA . LYS A 1 83 ? 13.484 -6.936 -11.445 1.00 91.19 83 LYS A CA 1
ATOM 668 C C . LYS A 1 83 ? 12.872 -7.034 -12.839 1.00 91.19 83 LYS A C 1
ATOM 670 O O . LYS A 1 83 ? 13.523 -6.670 -13.811 1.00 91.19 83 LYS A O 1
ATOM 675 N N . ARG A 1 84 ? 11.602 -7.435 -12.951 1.00 90.88 84 ARG A N 1
ATOM 676 C CA . ARG A 1 84 ? 10.899 -7.491 -14.241 1.00 90.88 84 ARG A CA 1
ATOM 677 C C . ARG A 1 84 ? 10.845 -6.122 -14.921 1.00 90.88 84 ARG A C 1
ATOM 679 O O . ARG A 1 84 ? 11.060 -6.036 -16.127 1.00 90.88 84 ARG A O 1
ATOM 686 N N . ASN A 1 85 ? 10.608 -5.045 -14.167 1.00 88.31 85 ASN A N 1
ATOM 687 C CA . ASN A 1 85 ? 10.629 -3.685 -14.719 1.00 88.31 85 ASN A CA 1
ATOM 688 C C . ASN A 1 85 ? 12.023 -3.241 -15.167 1.00 88.31 85 ASN A C 1
ATOM 690 O O . ASN A 1 85 ? 12.141 -2.533 -16.166 1.00 88.31 85 ASN A O 1
ATOM 694 N N . GLU A 1 86 ? 13.071 -3.646 -14.455 1.00 87.38 86 GLU A N 1
ATOM 695 C CA . GLU A 1 86 ? 14.450 -3.376 -14.858 1.00 87.38 86 GLU A CA 1
ATOM 696 C C . GLU A 1 86 ? 14.787 -4.074 -16.185 1.00 87.38 86 GLU A C 1
ATOM 698 O O . GLU A 1 86 ? 15.299 -3.430 -17.104 1.00 87.38 86 GLU A O 1
ATOM 703 N N . ILE A 1 87 ? 14.436 -5.361 -16.316 1.00 89.06 87 ILE A N 1
ATOM 704 C CA . ILE A 1 87 ? 14.617 -6.135 -17.555 1.00 89.06 87 ILE A CA 1
ATOM 705 C C . ILE A 1 87 ? 13.808 -5.493 -18.687 1.00 89.06 87 ILE A C 1
ATOM 707 O O . ILE A 1 87 ? 14.348 -5.252 -19.765 1.00 89.06 87 ILE A O 1
ATOM 711 N N . TRP A 1 88 ? 12.548 -5.122 -18.434 1.00 87.81 88 TRP A N 1
ATOM 712 C CA . TRP A 1 88 ? 11.712 -4.399 -19.396 1.00 87.81 88 TRP A CA 1
ATOM 713 C C . TRP A 1 88 ? 12.344 -3.077 -19.845 1.00 87.81 88 TRP A C 1
ATOM 715 O O . TRP A 1 88 ? 12.346 -2.766 -21.037 1.00 87.81 88 TRP A O 1
ATOM 725 N N . SER A 1 89 ? 12.897 -2.290 -18.918 1.00 86.38 89 SER A N 1
ATOM 726 C CA . SER A 1 89 ? 13.547 -1.019 -19.247 1.00 86.38 89 SER A CA 1
ATOM 727 C C . SER A 1 89 ? 14.726 -1.243 -20.191 1.00 86.38 89 SER A C 1
ATOM 729 O O . SER A 1 89 ? 14.749 -0.650 -21.269 1.00 86.38 89 SER A O 1
ATOM 731 N N . LYS A 1 90 ? 15.633 -2.163 -19.833 1.00 88.94 90 LYS A N 1
ATOM 732 C CA . LYS A 1 90 ? 16.811 -2.533 -20.636 1.00 88.94 90 LYS A CA 1
ATOM 733 C C . LYS A 1 90 ? 16.429 -3.093 -22.009 1.00 88.94 90 LYS A C 1
ATOM 735 O O . LYS A 1 90 ? 17.083 -2.784 -22.997 1.00 88.94 90 LYS A O 1
ATOM 740 N N . PHE A 1 91 ? 15.358 -3.882 -22.075 1.00 91.94 91 PHE A N 1
ATOM 741 C CA . PHE A 1 91 ? 14.843 -4.453 -23.320 1.00 91.94 91 PHE A CA 1
ATOM 742 C C . PHE A 1 91 ? 14.194 -3.396 -24.226 1.00 91.94 91 PHE A C 1
ATOM 744 O O . PHE A 1 91 ? 14.385 -3.396 -25.441 1.00 91.94 91 PHE A O 1
ATOM 751 N N . SER A 1 92 ? 13.408 -2.486 -23.647 1.00 90.75 92 SER A N 1
ATOM 752 C CA . SER A 1 92 ? 12.593 -1.541 -24.416 1.00 90.75 92 SER A CA 1
ATOM 753 C C . SER A 1 92 ? 13.376 -0.352 -24.974 1.00 90.75 92 SER A C 1
ATOM 755 O O . SER A 1 92 ? 12.961 0.216 -25.981 1.00 90.75 92 SER A O 1
ATOM 757 N N . GLU A 1 93 ? 14.479 0.040 -24.339 1.00 92.31 93 GLU A N 1
ATOM 758 C CA . GLU A 1 93 ? 15.274 1.210 -24.721 1.00 92.31 93 GLU A CA 1
ATOM 759 C C . GLU A 1 93 ? 15.872 1.134 -26.142 1.00 92.31 93 GLU A C 1
ATOM 761 O O . GLU A 1 93 ? 15.567 2.032 -26.935 1.00 92.31 93 GLU A O 1
ATOM 766 N N . PRO A 1 94 ? 16.619 0.080 -26.539 1.00 96.69 94 PRO A N 1
ATOM 767 C CA . PRO A 1 94 ? 17.167 -0.015 -27.897 1.00 96.69 94 PRO A CA 1
ATOM 768 C C . PRO A 1 94 ? 16.065 -0.101 -28.960 1.00 96.69 94 PRO A C 1
ATOM 770 O O . PRO A 1 94 ? 16.109 0.605 -29.964 1.00 96.69 94 PRO A O 1
ATOM 773 N N . LEU A 1 95 ? 14.999 -0.865 -28.700 1.00 95.31 95 LEU A N 1
ATOM 774 C CA . LEU A 1 95 ? 13.884 -1.001 -29.642 1.00 95.31 95 LEU A CA 1
ATOM 775 C C . LEU A 1 95 ? 13.120 0.317 -29.840 1.00 95.31 95 LEU A C 1
ATOM 777 O O . LEU A 1 95 ? 12.624 0.603 -30.929 1.00 95.31 95 LEU A O 1
ATOM 781 N N . ARG A 1 96 ? 13.026 1.157 -28.805 1.00 93.56 96 ARG A N 1
ATOM 782 C CA . ARG A 1 96 ? 12.468 2.508 -28.960 1.00 93.56 96 ARG A CA 1
ATOM 783 C C . ARG A 1 96 ? 13.385 3.410 -29.777 1.00 93.56 96 ARG A C 1
ATOM 785 O O . ARG A 1 96 ? 12.865 4.202 -30.557 1.00 93.56 96 ARG A O 1
ATOM 792 N N . ALA A 1 97 ? 14.704 3.294 -29.618 1.00 95.00 97 ALA A N 1
ATOM 793 C CA . ALA A 1 97 ? 15.670 4.041 -30.424 1.00 95.00 97 ALA A CA 1
ATOM 794 C C . ALA A 1 97 ? 15.594 3.658 -31.914 1.00 95.00 97 ALA A C 1
ATOM 796 O O . ALA A 1 97 ? 15.751 4.516 -32.777 1.00 95.00 97 ALA A O 1
ATOM 797 N N . GLU A 1 98 ? 15.252 2.403 -32.209 1.00 97.06 98 GLU A N 1
ATOM 798 C CA . GLU A 1 98 ? 14.972 1.901 -33.563 1.00 97.06 98 GLU A CA 1
ATOM 799 C C . GLU A 1 98 ? 13.579 2.298 -34.099 1.00 97.06 98 GLU A C 1
ATOM 801 O O . GLU A 1 98 ? 13.248 2.023 -35.251 1.00 97.06 98 GLU A O 1
ATOM 806 N N . GLY A 1 99 ? 12.749 2.969 -33.291 1.00 96.12 99 GLY A N 1
ATOM 807 C CA . GLY A 1 99 ? 11.435 3.470 -33.701 1.00 96.12 99 GLY A CA 1
ATOM 808 C C . GLY A 1 99 ? 10.283 2.468 -33.573 1.00 96.12 99 GLY A C 1
ATOM 809 O O . GLY A 1 99 ? 9.183 2.744 -34.059 1.00 96.12 99 GLY A O 1
ATOM 810 N N . TYR A 1 100 ? 10.472 1.325 -32.903 1.00 95.88 100 TYR A N 1
ATOM 811 C CA . TYR A 1 100 ? 9.378 0.375 -32.689 1.00 95.88 100 TYR A CA 1
ATOM 812 C C . TYR A 1 100 ? 8.311 0.920 -31.730 1.00 95.88 100 TYR A C 1
ATOM 814 O O . TYR A 1 100 ? 8.589 1.512 -30.685 1.00 95.88 100 TYR A O 1
ATOM 822 N N . GLY A 1 101 ? 7.044 0.652 -32.059 1.00 91.00 101 GLY A N 1
ATOM 823 C CA . GLY A 1 101 ? 5.908 1.018 -31.216 1.00 91.00 101 GLY A CA 1
ATOM 824 C C . GLY A 1 101 ? 5.816 0.185 -29.931 1.00 91.00 101 GLY A C 1
ATOM 825 O O . GLY A 1 101 ? 6.122 -1.006 -29.917 1.00 91.00 101 GLY A O 1
ATOM 826 N N . TYR A 1 102 ? 5.294 0.785 -28.855 1.00 85.25 102 TYR A N 1
ATOM 827 C CA . TYR A 1 102 ? 5.191 0.155 -27.527 1.00 85.25 102 TYR A CA 1
ATOM 828 C C . TYR A 1 102 ? 4.482 -1.212 -27.541 1.00 85.25 102 TYR A C 1
ATOM 830 O O . TYR A 1 102 ? 4.929 -2.135 -26.874 1.00 85.25 102 TYR A O 1
ATOM 838 N N . GLY A 1 103 ? 3.417 -1.378 -28.336 1.00 88.31 103 GLY A N 1
ATOM 839 C CA . GLY A 1 103 ? 2.689 -2.653 -28.432 1.00 88.31 103 GLY A CA 1
ATOM 840 C C . GLY A 1 103 ? 3.451 -3.772 -29.156 1.00 88.31 103 GLY A C 1
ATOM 841 O O . GLY A 1 103 ? 3.176 -4.949 -28.936 1.00 88.31 103 GLY A O 1
ATOM 842 N N . PHE A 1 104 ? 4.416 -3.439 -30.019 1.00 94.62 104 PHE A N 1
ATOM 843 C CA . PHE A 1 104 ? 5.332 -4.435 -30.580 1.00 94.62 104 PHE A CA 1
ATOM 844 C C . PHE A 1 104 ? 6.338 -4.884 -29.519 1.00 94.62 104 PHE A C 1
ATOM 846 O O . PHE A 1 104 ? 6.490 -6.082 -29.294 1.00 94.62 104 PHE A O 1
ATOM 853 N N . ILE A 1 105 ? 6.944 -3.917 -28.825 1.00 92.62 105 ILE A N 1
ATOM 854 C CA . ILE A 1 105 ? 7.926 -4.164 -27.764 1.00 92.62 105 ILE A CA 1
ATOM 855 C C . ILE A 1 105 ? 7.308 -5.005 -26.638 1.00 92.62 105 ILE A C 1
ATOM 857 O O . ILE A 1 105 ? 7.914 -5.980 -26.208 1.00 92.62 105 ILE A O 1
ATOM 861 N N . ASP A 1 106 ? 6.085 -4.682 -26.208 1.00 89.94 106 ASP A N 1
ATOM 862 C CA . ASP A 1 106 ? 5.369 -5.400 -25.142 1.00 89.94 106 ASP A CA 1
ATOM 863 C C . ASP A 1 106 ? 5.107 -6.862 -25.512 1.00 89.94 106 ASP A C 1
ATOM 865 O O . ASP A 1 106 ? 5.416 -7.771 -24.746 1.00 89.94 106 ASP A O 1
ATOM 869 N N . ARG A 1 107 ? 4.629 -7.120 -26.736 1.00 94.44 107 ARG A N 1
ATOM 870 C CA . ARG A 1 107 ? 4.440 -8.495 -27.224 1.00 94.44 107 ARG A CA 1
ATOM 871 C C . ARG A 1 107 ? 5.752 -9.270 -27.264 1.00 94.44 107 ARG A C 1
ATOM 873 O O . ARG A 1 107 ? 5.802 -10.375 -26.741 1.00 94.44 107 ARG A O 1
ATOM 880 N N . LYS A 1 108 ? 6.812 -8.674 -27.817 1.00 96.31 108 LYS A N 1
ATOM 881 C CA . LYS A 1 108 ? 8.129 -9.317 -27.911 1.00 96.31 108 LYS A CA 1
ATOM 882 C C . LYS A 1 108 ? 8.733 -9.625 -26.545 1.00 96.31 108 LYS A C 1
ATOM 884 O O . LYS A 1 108 ? 9.305 -10.691 -26.358 1.00 96.31 108 LYS A O 1
ATOM 889 N N . PHE A 1 109 ? 8.562 -8.729 -25.582 1.00 94.94 109 PHE A N 1
ATOM 890 C CA . PHE A 1 109 ? 8.997 -8.984 -24.218 1.00 94.94 109 PHE A CA 1
ATOM 891 C C . PHE A 1 109 ? 8.207 -10.111 -23.562 1.00 94.94 109 PHE A C 1
ATOM 893 O O . PHE A 1 109 ? 8.803 -10.981 -22.945 1.00 94.94 109 PHE A O 1
ATOM 900 N N . ASN A 1 110 ? 6.882 -10.138 -23.722 1.00 93.81 110 ASN A N 1
ATOM 901 C CA . ASN A 1 110 ? 6.055 -11.192 -23.135 1.00 93.81 110 ASN A CA 1
ATOM 902 C C . ASN A 1 110 ? 6.251 -12.558 -23.827 1.00 93.81 110 ASN A C 1
ATOM 904 O O . ASN A 1 110 ? 5.999 -13.588 -23.210 1.00 93.81 110 ASN A O 1
ATOM 908 N N . GLU A 1 111 ? 6.715 -12.589 -25.082 1.00 96.06 111 GLU A N 1
ATOM 909 C CA . GLU A 1 111 ? 7.199 -13.813 -25.745 1.00 96.06 111 GLU A CA 1
ATOM 910 C C . GLU A 1 111 ? 8.491 -14.343 -25.092 1.00 96.06 111 GLU A C 1
ATOM 912 O O . GLU A 1 111 ? 8.673 -15.553 -25.005 1.00 96.06 111 GLU A O 1
ATOM 917 N N . MET A 1 112 ? 9.368 -13.449 -24.620 1.00 96.50 112 MET A N 1
ATOM 918 C CA . MET A 1 112 ? 10.665 -13.784 -24.017 1.00 96.50 112 MET A CA 1
ATOM 919 C C . MET A 1 112 ? 10.564 -14.115 -22.518 1.00 96.50 112 MET A C 1
ATOM 921 O O . MET A 1 112 ? 11.055 -15.147 -22.077 1.00 96.50 112 MET A O 1
ATOM 925 N N . GLU A 1 113 ? 9.915 -13.247 -21.742 1.00 95.00 113 GLU A N 1
ATOM 926 C CA . GLU A 1 113 ? 9.828 -13.298 -20.271 1.00 95.00 113 GLU A CA 1
ATOM 927 C C . GLU A 1 113 ? 8.509 -13.906 -19.767 1.00 95.00 113 GLU A C 1
ATOM 929 O O . GLU A 1 113 ? 8.205 -13.874 -18.571 1.00 95.00 113 GLU A O 1
ATOM 934 N N . GLY A 1 114 ? 7.671 -14.405 -20.678 1.00 95.38 114 GLY A N 1
ATOM 935 C CA . GLY A 1 114 ? 6.328 -14.885 -20.366 1.00 95.38 114 GLY A CA 1
ATOM 936 C C . GLY A 1 114 ? 5.342 -13.762 -20.027 1.00 95.38 114 GLY A C 1
ATOM 937 O O . GLY A 1 114 ? 5.683 -12.580 -19.963 1.00 95.38 114 GLY A O 1
ATOM 938 N N . GLN A 1 115 ? 4.080 -14.134 -19.810 1.00 93.94 115 GLN A N 1
ATOM 939 C CA . GLN A 1 115 ? 3.036 -13.190 -19.404 1.00 93.94 115 GLN A CA 1
ATOM 940 C C . GLN A 1 115 ? 3.213 -12.770 -17.934 1.00 93.94 115 GLN A C 1
ATOM 942 O O . GLN A 1 115 ? 3.580 -13.606 -17.106 1.00 93.94 115 GLN A O 1
ATOM 947 N N . PRO A 1 116 ? 2.918 -11.504 -17.581 1.00 92.50 116 PRO A N 1
ATOM 948 C CA . PRO A 1 116 ? 3.009 -11.040 -16.202 1.00 92.50 116 PRO A CA 1
ATOM 949 C C . PRO A 1 116 ? 2.049 -11.817 -15.293 1.00 92.50 116 PRO A C 1
ATOM 951 O O . PRO A 1 116 ? 0.850 -11.921 -15.568 1.00 92.50 116 PRO A O 1
ATOM 954 N N . THR A 1 117 ? 2.562 -12.305 -14.168 1.00 93.44 117 THR A N 1
ATOM 955 C CA . THR A 1 117 ? 1.794 -13.047 -13.168 1.00 93.44 117 THR A CA 1
ATOM 956 C C . THR A 1 117 ? 1.387 -12.110 -12.034 1.00 93.44 117 THR A C 1
ATOM 958 O O . THR A 1 117 ? 2.213 -11.542 -11.322 1.00 93.44 117 THR A O 1
ATOM 961 N N . ILE A 1 118 ? 0.078 -11.926 -11.856 1.00 89.44 118 ILE A N 1
ATOM 962 C CA . ILE A 1 118 ? -0.484 -10.914 -10.938 1.00 89.44 118 ILE A CA 1
ATOM 963 C C . ILE A 1 118 ? -0.779 -11.497 -9.554 1.00 89.44 118 ILE A C 1
ATOM 965 O O . ILE A 1 118 ? -0.757 -10.784 -8.548 1.00 89.44 118 ILE A O 1
ATOM 969 N N . THR A 1 119 ? -1.084 -12.793 -9.502 1.00 88.62 119 THR A N 1
ATOM 970 C CA . THR A 1 119 ? -1.522 -13.501 -8.297 1.00 88.62 119 THR A CA 1
ATOM 971 C C . THR A 1 119 ? -0.776 -14.813 -8.145 1.00 88.62 119 THR A C 1
ATOM 973 O O . THR A 1 119 ? -0.508 -15.479 -9.139 1.00 88.62 119 THR A O 1
ATOM 976 N N . GLY A 1 120 ? -0.536 -15.224 -6.901 1.00 90.00 120 GLY A N 1
ATOM 977 C CA . GLY A 1 120 ? 0.126 -16.488 -6.584 1.00 90.00 120 GLY A CA 1
ATOM 978 C C . GLY A 1 120 ? 1.542 -16.294 -6.033 1.00 90.00 120 GLY A C 1
ATOM 979 O O . GLY A 1 120 ? 2.001 -15.158 -5.905 1.00 90.00 120 GLY A O 1
ATOM 980 N N . PRO A 1 121 ? 2.222 -17.394 -5.670 1.00 90.31 121 PRO A N 1
ATOM 981 C CA . PRO A 1 121 ? 3.557 -17.349 -5.072 1.00 90.31 121 PRO A CA 1
ATOM 982 C C . PRO A 1 121 ? 4.616 -16.802 -6.033 1.00 90.31 121 PRO A C 1
ATOM 984 O O . PRO A 1 121 ? 5.571 -16.174 -5.579 1.00 90.31 121 PRO A O 1
ATOM 987 N N . ASP A 1 122 ? 4.396 -16.966 -7.338 1.00 93.38 122 ASP A N 1
ATOM 988 C CA . ASP A 1 122 ? 5.295 -16.532 -8.411 1.00 93.38 122 ASP A CA 1
ATOM 989 C C . ASP A 1 122 ? 4.885 -15.186 -9.016 1.00 93.38 122 ASP A C 1
ATOM 991 O O . ASP A 1 122 ? 5.407 -14.784 -10.052 1.00 93.38 122 ASP A O 1
ATOM 995 N N . ALA A 1 123 ? 3.959 -14.463 -8.374 1.00 94.44 123 ALA A N 1
ATOM 996 C CA . ALA A 1 123 ? 3.545 -13.156 -8.855 1.00 94.44 123 ALA A CA 1
ATOM 997 C C . ALA A 1 123 ? 4.760 -12.225 -8.994 1.00 94.44 123 ALA A C 1
ATOM 999 O O . ALA A 1 123 ? 5.574 -12.087 -8.074 1.00 94.44 123 ALA A O 1
ATOM 1000 N N . ASP A 1 124 ? 4.886 -11.611 -10.160 1.00 94.38 124 ASP A N 1
ATOM 1001 C CA . ASP A 1 124 ? 5.996 -10.756 -10.578 1.00 94.38 124 ASP A CA 1
ATOM 1002 C C . ASP A 1 124 ? 5.487 -9.427 -11.152 1.00 94.38 124 ASP A C 1
ATOM 1004 O O . ASP A 1 124 ? 6.262 -8.622 -11.663 1.00 94.38 124 ASP A O 1
ATOM 1008 N N . TRP A 1 125 ? 4.179 -9.175 -11.060 1.00 94.56 125 TRP A N 1
ATOM 1009 C CA . TRP A 1 125 ? 3.571 -7.965 -11.582 1.00 94.56 125 TRP A CA 1
ATOM 1010 C C . TRP A 1 125 ? 2.645 -7.279 -10.582 1.00 94.56 125 TRP A C 1
ATOM 1012 O O . TRP A 1 125 ? 1.914 -7.923 -9.826 1.00 94.56 125 TRP A O 1
ATOM 1022 N N . ILE A 1 126 ? 2.668 -5.945 -10.610 1.00 93.56 126 ILE A N 1
ATOM 1023 C CA . ILE A 1 126 ? 1.740 -5.068 -9.896 1.00 93.56 126 ILE A CA 1
ATOM 1024 C C . ILE A 1 126 ? 1.105 -4.142 -10.945 1.00 93.56 126 ILE A C 1
ATOM 1026 O O . ILE A 1 126 ? 1.822 -3.355 -11.569 1.00 93.56 126 ILE A O 1
ATOM 1030 N N . PRO A 1 127 ? -0.219 -4.228 -11.179 1.00 90.75 127 PRO A N 1
ATOM 1031 C CA . PRO A 1 127 ? -0.891 -3.428 -12.197 1.00 90.75 127 PRO A CA 1
ATOM 1032 C C . PRO A 1 127 ? -0.767 -1.926 -11.946 1.00 90.75 127 PRO A C 1
ATOM 1034 O O . PRO A 1 127 ? -0.879 -1.464 -10.808 1.00 90.75 127 PRO A O 1
ATOM 1037 N N . ALA A 1 128 ? -0.649 -1.149 -13.023 1.00 87.19 128 ALA A N 1
ATOM 1038 C CA . ALA A 1 128 ? -0.645 0.305 -12.936 1.00 87.19 128 ALA A CA 1
ATOM 1039 C C . ALA A 1 128 ? -1.915 0.838 -12.246 1.00 87.19 128 ALA A C 1
ATOM 1041 O O . ALA A 1 128 ? -3.017 0.299 -12.388 1.00 87.19 128 ALA A O 1
ATOM 1042 N N . GLY A 1 129 ? -1.759 1.922 -11.489 1.00 87.19 129 GLY A N 1
ATOM 1043 C CA . GLY A 1 129 ? -2.838 2.494 -10.688 1.00 87.19 129 GLY A CA 1
ATOM 1044 C C . GLY A 1 129 ? -3.136 1.734 -9.392 1.00 87.19 129 GLY A C 1
ATOM 1045 O O . GLY A 1 129 ? -4.054 2.138 -8.677 1.00 87.19 129 GLY A O 1
ATOM 1046 N N . SER A 1 130 ? -2.378 0.694 -9.034 1.00 94.06 130 SER A N 1
ATOM 1047 C CA . SER A 1 130 ? -2.509 0.017 -7.734 1.00 94.06 130 SER A CA 1
ATOM 1048 C C . SER A 1 130 ? -2.097 0.910 -6.556 1.00 94.06 130 SER A C 1
ATOM 1050 O O . SER A 1 130 ? -1.414 1.928 -6.718 1.00 94.06 130 SER A O 1
ATOM 1052 N N . VAL A 1 131 ? -2.530 0.537 -5.353 1.00 97.12 131 VAL A N 1
ATOM 1053 C CA . VAL A 1 131 ? -2.074 1.118 -4.086 1.00 97.12 131 VAL A CA 1
ATOM 1054 C C . VAL A 1 131 ? -1.281 0.072 -3.316 1.00 97.12 131 VAL A C 1
ATOM 1056 O O . VAL A 1 131 ? -1.738 -1.054 -3.159 1.00 97.12 131 VAL A O 1
ATOM 1059 N N . LEU A 1 132 ? -0.105 0.444 -2.825 1.00 97.69 132 LEU A N 1
ATOM 1060 C CA . LEU A 1 132 ? 0.741 -0.402 -1.997 1.00 97.69 132 LEU A CA 1
ATOM 1061 C C . LEU A 1 132 ? 0.662 0.118 -0.563 1.00 97.69 132 LEU A C 1
ATOM 1063 O O . LEU A 1 132 ? 0.946 1.289 -0.336 1.00 97.69 132 LEU A O 1
ATOM 1067 N N . ILE A 1 133 ? 0.260 -0.717 0.391 1.00 97.06 133 ILE A N 1
ATOM 1068 C CA . ILE A 1 133 ? 0.207 -0.363 1.817 1.00 97.06 133 ILE A CA 1
ATOM 1069 C C . ILE A 1 133 ? 1.177 -1.265 2.567 1.00 97.06 133 ILE A C 1
ATOM 1071 O O . ILE A 1 133 ? 0.919 -2.462 2.714 1.00 97.06 133 ILE A O 1
ATOM 1075 N N . LEU A 1 134 ? 2.291 -0.684 3.003 1.00 96.75 134 LEU A N 1
ATOM 1076 C CA . LEU A 1 134 ? 3.479 -1.393 3.461 1.00 96.75 134 LEU A CA 1
ATOM 1077 C C . LEU A 1 134 ? 3.743 -1.097 4.939 1.00 96.75 134 LEU A C 1
ATOM 1079 O O . LEU A 1 134 ? 4.227 -0.023 5.277 1.00 96.75 134 LEU A O 1
ATOM 1083 N N . ASP A 1 135 ? 3.408 -2.038 5.812 1.00 94.25 135 ASP A N 1
ATOM 1084 C CA . ASP A 1 135 ? 3.675 -1.998 7.248 1.00 94.25 135 ASP A CA 1
ATOM 1085 C C . ASP A 1 135 ? 5.111 -2.406 7.569 1.00 94.25 135 ASP A C 1
ATOM 1087 O O . ASP A 1 135 ? 5.698 -3.249 6.888 1.00 94.25 135 ASP A O 1
ATOM 1091 N N . GLU A 1 136 ? 5.670 -1.793 8.609 1.00 91.62 136 GLU A N 1
ATOM 1092 C CA . GLU A 1 136 ? 7.065 -1.947 9.030 1.00 91.62 136 GLU A CA 1
ATOM 1093 C C . GLU A 1 136 ? 8.059 -1.890 7.856 1.00 91.62 136 GLU A C 1
ATOM 1095 O O . GLU A 1 136 ? 8.990 -2.691 7.749 1.00 91.62 136 GLU A O 1
ATOM 1100 N N . PHE A 1 137 ? 7.862 -0.919 6.956 1.00 93.81 137 PHE A N 1
ATOM 1101 C CA . PHE A 1 137 ? 8.628 -0.792 5.709 1.00 93.81 137 PHE A CA 1
ATOM 1102 C C . PHE A 1 137 ? 10.139 -0.619 5.914 1.00 93.81 137 PHE A C 1
ATOM 1104 O O . PHE A 1 137 ? 10.921 -0.946 5.024 1.00 93.81 137 PHE A O 1
ATOM 1111 N N . HIS A 1 138 ? 10.574 -0.164 7.093 1.00 92.12 138 HIS A N 1
ATOM 1112 C CA . HIS A 1 138 ? 11.994 -0.118 7.448 1.00 92.12 138 HIS A CA 1
ATOM 1113 C C . HIS A 1 138 ? 12.671 -1.494 7.328 1.00 92.12 138 HIS A C 1
ATOM 1115 O O . HIS A 1 138 ? 13.871 -1.564 7.112 1.00 92.12 138 HIS A O 1
ATOM 1121 N N . ARG A 1 139 ? 11.918 -2.601 7.400 1.00 92.44 139 ARG A N 1
ATOM 1122 C CA . ARG A 1 139 ? 12.448 -3.954 7.164 1.00 92.44 139 ARG A CA 1
ATOM 1123 C C . ARG A 1 139 ? 12.837 -4.209 5.709 1.00 92.44 139 ARG A C 1
ATOM 1125 O O . ARG A 1 139 ? 13.561 -5.161 5.443 1.00 92.44 139 ARG A O 1
ATOM 1132 N N . TRP A 1 140 ? 12.297 -3.431 4.774 1.00 93.00 140 TRP A N 1
ATOM 1133 C CA . TRP A 1 140 ? 12.584 -3.543 3.343 1.00 93.00 140 TRP A CA 1
ATOM 1134 C C . TRP A 1 140 ? 13.628 -2.509 2.914 1.00 93.00 140 TRP A C 1
ATOM 1136 O O . TRP A 1 140 ? 14.475 -2.816 2.083 1.00 93.00 140 TRP A O 1
ATOM 1146 N N . ALA A 1 141 ? 13.584 -1.313 3.507 1.00 92.50 141 ALA A N 1
ATOM 1147 C CA . ALA A 1 141 ? 14.502 -0.213 3.224 1.00 92.50 141 ALA A CA 1
ATOM 1148 C C . ALA A 1 141 ? 14.896 0.534 4.507 1.00 92.50 141 ALA A C 1
ATOM 1150 O O . ALA A 1 141 ? 14.364 1.607 4.807 1.00 92.50 141 ALA A O 1
ATOM 1151 N N . ASP A 1 142 ? 15.831 -0.042 5.264 1.00 92.94 142 ASP A N 1
ATOM 1152 C CA . ASP A 1 142 ? 16.383 0.568 6.477 1.00 92.94 142 ASP A CA 1
ATOM 1153 C C . ASP A 1 142 ? 17.389 1.673 6.107 1.00 92.94 142 ASP A C 1
ATOM 1155 O O . ASP A 1 142 ? 18.268 1.485 5.259 1.00 92.94 142 ASP A O 1
ATOM 1159 N N . GLN A 1 143 ? 17.314 2.828 6.774 1.00 92.12 143 GLN A N 1
ATOM 1160 C CA . GLN A 1 143 ? 18.324 3.884 6.650 1.00 92.12 143 GLN A CA 1
ATOM 1161 C C . GLN A 1 143 ? 19.745 3.368 6.936 1.00 92.12 143 GLN A C 1
ATOM 1163 O O . GLN A 1 143 ? 20.702 3.810 6.295 1.00 92.12 143 GLN A O 1
ATOM 1168 N N . ARG A 1 144 ? 19.909 2.437 7.879 1.00 90.38 144 ARG A N 1
ATOM 1169 C CA . ARG A 1 144 ? 21.220 1.910 8.292 1.00 90.38 144 ARG A CA 1
ATOM 1170 C C . ARG A 1 144 ? 21.893 1.087 7.198 1.00 90.38 144 ARG A C 1
ATOM 1172 O O . ARG A 1 144 ? 23.118 1.087 7.106 1.00 90.38 144 ARG A O 1
ATOM 1179 N N . THR A 1 145 ? 21.107 0.423 6.355 1.00 90.38 145 THR A N 1
ATOM 1180 C CA . THR A 1 145 ? 21.592 -0.445 5.272 1.00 90.38 145 THR A CA 1
ATOM 1181 C C . THR A 1 145 ? 21.451 0.201 3.897 1.00 90.38 145 THR A C 1
ATOM 1183 O O . THR A 1 145 ? 21.551 -0.483 2.884 1.00 90.38 145 THR A O 1
ATOM 1186 N N . GLN A 1 146 ? 21.256 1.521 3.826 1.00 85.50 146 GLN A N 1
ATOM 1187 C CA . GLN A 1 146 ? 21.026 2.224 2.560 1.00 85.50 146 GLN A CA 1
ATOM 1188 C C . GLN A 1 146 ? 22.161 2.018 1.539 1.00 85.50 146 GLN A C 1
ATOM 1190 O O . GLN A 1 146 ? 21.915 1.963 0.339 1.00 85.50 146 GLN A O 1
ATOM 1195 N N . ARG A 1 147 ? 23.416 1.880 1.995 1.00 86.00 147 ARG A N 1
ATOM 1196 C CA . ARG A 1 147 ? 24.572 1.643 1.104 1.00 86.00 147 ARG A CA 1
ATOM 1197 C C . ARG A 1 147 ? 24.500 0.309 0.359 1.00 86.00 147 ARG A C 1
ATOM 1199 O O . ARG A 1 147 ? 25.138 0.169 -0.676 1.00 86.00 147 ARG A O 1
ATOM 1206 N N . THR A 1 148 ? 23.765 -0.652 0.907 1.00 88.81 148 THR A N 1
ATOM 1207 C CA . THR A 1 148 ? 23.578 -1.994 0.349 1.00 88.81 148 THR A CA 1
ATOM 1208 C C . THR A 1 148 ? 22.157 -2.196 -0.178 1.00 88.81 148 THR A C 1
ATOM 1210 O O . THR A 1 148 ? 21.776 -3.326 -0.466 1.00 88.81 148 THR A O 1
ATOM 1213 N N . GLU A 1 149 ? 21.350 -1.132 -0.251 1.00 86.88 149 GLU A N 1
ATOM 1214 C CA . GLU A 1 149 ? 20.000 -1.193 -0.807 1.00 86.88 149 GLU A CA 1
ATOM 1215 C C . GLU A 1 149 ? 20.085 -1.502 -2.306 1.00 86.88 149 GLU A C 1
ATOM 1217 O O . GLU A 1 149 ? 20.941 -0.970 -3.015 1.00 86.88 149 GLU A O 1
ATOM 1222 N N . ASP A 1 150 ? 19.207 -2.384 -2.783 1.00 86.25 150 ASP A N 1
ATOM 1223 C CA . ASP A 1 150 ? 19.157 -2.769 -4.192 1.00 86.25 150 ASP A CA 1
ATOM 1224 C C . ASP A 1 150 ? 18.920 -1.510 -5.061 1.00 86.25 150 ASP A C 1
ATOM 1226 O O . ASP A 1 150 ? 17.920 -0.805 -4.863 1.00 86.25 150 ASP A O 1
ATOM 1230 N N . PRO A 1 151 ? 19.809 -1.197 -6.026 1.00 86.50 151 PRO A N 1
ATOM 1231 C CA . PRO A 1 151 ? 19.649 -0.041 -6.903 1.00 86.50 151 PRO A CA 1
ATOM 1232 C C . PRO A 1 151 ? 18.296 -0.003 -7.616 1.00 86.50 151 PRO A C 1
ATOM 1234 O O . PRO A 1 151 ? 17.739 1.079 -7.814 1.00 86.50 151 PRO A O 1
ATOM 1237 N N . ALA A 1 152 ? 17.731 -1.160 -7.964 1.00 82.06 152 ALA A N 1
ATOM 1238 C CA . ALA A 1 152 ? 16.435 -1.237 -8.624 1.00 82.06 152 ALA A CA 1
ATOM 1239 C C . ALA A 1 152 ? 15.288 -0.854 -7.668 1.00 82.06 152 ALA A C 1
ATOM 1241 O O . ALA A 1 152 ? 14.310 -0.219 -8.072 1.00 82.06 152 ALA A O 1
ATOM 1242 N N . PHE A 1 153 ? 15.433 -1.156 -6.375 1.00 87.81 153 PHE A N 1
ATOM 1243 C CA . PHE A 1 153 ? 14.494 -0.757 -5.323 1.00 87.81 153 PHE A CA 1
ATOM 1244 C C . PHE A 1 153 ? 14.508 0.762 -5.104 1.00 87.81 153 PHE A C 1
ATOM 1246 O O . PHE A 1 153 ? 13.458 1.404 -5.026 1.00 87.81 153 PHE A O 1
ATOM 1253 N N . MET A 1 154 ? 15.701 1.355 -5.109 1.00 88.12 154 MET A N 1
ATOM 1254 C CA . MET A 1 154 ? 15.906 2.805 -5.043 1.00 88.12 154 MET A CA 1
ATOM 1255 C C . MET A 1 154 ? 15.365 3.521 -6.285 1.00 88.12 154 MET A C 1
ATOM 1257 O O . MET A 1 154 ? 14.725 4.569 -6.173 1.00 88.12 154 MET A O 1
ATOM 1261 N N . LEU A 1 155 ? 15.579 2.943 -7.469 1.00 85.56 155 LEU A N 1
ATOM 1262 C CA . LEU A 1 155 ? 15.036 3.449 -8.727 1.00 85.56 155 LEU A CA 1
ATOM 1263 C C . LEU A 1 155 ? 13.503 3.404 -8.723 1.00 85.56 155 LEU A C 1
ATOM 1265 O O . LEU A 1 155 ? 12.848 4.349 -9.155 1.00 85.56 155 LEU A O 1
ATOM 1269 N N . TYR A 1 156 ? 12.895 2.352 -8.178 1.00 90.69 156 TYR A N 1
ATOM 1270 C CA . TYR A 1 156 ? 11.440 2.298 -8.067 1.00 90.69 156 TYR A CA 1
ATOM 1271 C C . TYR A 1 156 ? 10.868 3.443 -7.209 1.00 90.69 156 TYR A C 1
ATOM 1273 O O . TYR A 1 156 ? 9.816 3.993 -7.550 1.00 90.69 156 TYR A O 1
ATOM 1281 N N . ALA A 1 157 ? 11.565 3.875 -6.151 1.00 89.75 157 ALA A N 1
ATOM 1282 C CA . ALA A 1 157 ? 11.133 5.012 -5.334 1.00 89.75 157 ALA A CA 1
ATOM 1283 C C . ALA A 1 157 ? 10.962 6.304 -6.157 1.00 89.75 157 ALA A C 1
ATOM 1285 O O . ALA A 1 157 ? 10.077 7.105 -5.853 1.00 89.75 157 ALA A O 1
ATOM 1286 N N . THR A 1 158 ? 11.729 6.497 -7.234 1.00 85.19 158 THR A N 1
ATOM 1287 C CA . THR A 1 158 ? 11.549 7.626 -8.165 1.00 85.19 158 THR A CA 1
ATOM 1288 C C . THR A 1 158 ? 10.552 7.298 -9.281 1.00 85.19 158 THR A C 1
ATOM 1290 O O . THR A 1 158 ? 9.810 8.177 -9.724 1.00 85.19 158 THR A O 1
ATOM 1293 N N . MET A 1 159 ? 10.462 6.029 -9.696 1.00 84.19 159 MET A N 1
ATOM 1294 C CA . MET A 1 159 ? 9.621 5.602 -10.819 1.00 84.19 159 MET A CA 1
ATOM 1295 C C . MET A 1 159 ? 8.171 5.241 -10.475 1.00 84.19 159 MET A C 1
ATOM 1297 O O . MET A 1 159 ? 7.353 5.106 -11.387 1.00 84.19 159 MET A O 1
ATOM 1301 N N . HIS A 1 160 ? 7.794 5.125 -9.198 1.00 84.19 160 HIS A N 1
ATOM 1302 C CA . HIS A 1 160 ? 6.439 4.727 -8.776 1.00 84.19 160 HIS A CA 1
ATOM 1303 C C . HIS A 1 160 ? 5.315 5.548 -9.449 1.00 84.19 160 HIS A C 1
ATOM 1305 O O . HIS A 1 160 ? 4.227 5.032 -9.720 1.00 84.19 160 HIS A O 1
ATOM 1311 N N . ARG A 1 161 ? 5.587 6.818 -9.783 1.00 81.06 161 ARG A N 1
ATOM 1312 C CA . ARG A 1 161 ? 4.657 7.720 -10.484 1.00 81.06 161 ARG A CA 1
ATOM 1313 C C . ARG A 1 161 ? 4.387 7.313 -11.930 1.00 81.06 161 ARG A C 1
ATOM 1315 O O . ARG A 1 161 ? 3.274 7.523 -12.406 1.00 81.06 161 ARG A O 1
ATOM 1322 N N . HIS A 1 162 ? 5.351 6.696 -12.614 1.00 80.25 162 HIS A N 1
ATOM 1323 C CA . HIS A 1 162 ? 5.158 6.165 -13.968 1.00 80.25 162 HIS A CA 1
ATOM 1324 C C . HIS A 1 162 ? 4.188 4.980 -13.977 1.00 80.25 162 HIS A C 1
ATOM 1326 O O . HIS A 1 162 ? 3.400 4.844 -14.909 1.00 80.25 162 HIS A O 1
ATOM 1332 N N . HIS A 1 163 ? 4.168 4.198 -12.895 1.00 81.31 163 HIS A N 1
ATOM 1333 C CA . HIS A 1 163 ? 3.162 3.159 -12.662 1.00 81.31 163 HIS A CA 1
ATOM 1334 C C . HIS A 1 163 ? 1.853 3.707 -12.079 1.00 81.31 163 HIS A C 1
ATOM 1336 O O . HIS A 1 163 ? 0.884 2.970 -11.904 1.00 81.31 163 HIS A O 1
ATOM 1342 N N . MET A 1 164 ? 1.799 5.006 -11.774 1.00 88.81 164 MET A N 1
ATOM 1343 C CA . MET A 1 164 ? 0.668 5.656 -11.109 1.00 88.81 164 MET A CA 1
ATOM 1344 C C . MET A 1 164 ? 0.320 5.001 -9.768 1.00 88.81 164 MET A C 1
ATOM 1346 O O . MET A 1 164 ? -0.841 4.968 -9.346 1.00 88.81 164 MET A O 1
ATOM 1350 N N . HIS A 1 165 ? 1.330 4.446 -9.103 1.00 91.75 165 HIS A N 1
ATOM 1351 C CA . HIS A 1 165 ? 1.160 3.822 -7.808 1.00 91.75 165 HIS A CA 1
ATOM 1352 C C . HIS A 1 165 ? 0.991 4.887 -6.721 1.00 91.75 165 HIS A C 1
ATOM 1354 O O . HIS A 1 165 ? 1.586 5.968 -6.762 1.00 91.75 165 HIS A O 1
ATOM 1360 N N . ARG A 1 166 ? 0.149 4.572 -5.736 1.00 94.94 166 ARG A N 1
ATOM 1361 C CA . ARG A 1 166 ? 0.142 5.251 -4.434 1.00 94.94 166 ARG A CA 1
ATOM 1362 C C . ARG A 1 166 ? 0.800 4.304 -3.445 1.00 94.94 166 ARG A C 1
ATOM 1364 O O . ARG A 1 166 ? 0.367 3.161 -3.350 1.00 94.94 166 ARG A O 1
ATOM 1371 N N . VAL A 1 167 ? 1.831 4.745 -2.744 1.00 96.31 167 VAL A N 1
ATOM 1372 C CA . VAL A 1 167 ? 2.556 3.927 -1.771 1.00 96.31 167 VAL A CA 1
ATOM 1373 C C . VAL A 1 167 ? 2.347 4.543 -0.397 1.00 96.31 167 VAL A C 1
ATOM 1375 O O . VAL A 1 167 ? 2.749 5.673 -0.163 1.00 96.31 167 VAL A O 1
ATOM 1378 N N . ILE A 1 168 ? 1.701 3.812 0.502 1.00 96.62 168 ILE A N 1
ATOM 1379 C CA . ILE A 1 168 ? 1.519 4.183 1.902 1.00 96.62 168 ILE A CA 1
ATOM 1380 C C . ILE A 1 168 ? 2.505 3.347 2.709 1.00 96.62 168 ILE A C 1
ATOM 1382 O O . ILE A 1 168 ? 2.347 2.132 2.825 1.00 96.62 168 ILE A O 1
ATOM 1386 N N . ILE A 1 169 ? 3.529 3.996 3.246 1.00 96.12 169 ILE A N 1
ATOM 1387 C CA . ILE A 1 169 ? 4.554 3.392 4.092 1.00 96.12 169 ILE A CA 1
ATOM 1388 C C . ILE A 1 169 ? 4.147 3.598 5.544 1.00 96.12 169 ILE A C 1
ATOM 1390 O O . ILE A 1 169 ? 4.169 4.721 6.026 1.00 96.12 169 ILE A O 1
ATOM 1394 N N . ALA A 1 170 ? 3.811 2.533 6.257 1.00 93.62 170 ALA A N 1
ATOM 1395 C CA . ALA A 1 170 ? 3.607 2.563 7.695 1.00 93.62 170 ALA A CA 1
ATOM 1396 C C . ALA A 1 170 ? 4.901 2.154 8.416 1.00 93.62 170 ALA A C 1
ATOM 1398 O O . ALA A 1 170 ? 5.472 1.095 8.165 1.00 93.62 170 ALA A O 1
ATOM 1399 N N . THR A 1 171 ? 5.374 3.005 9.323 1.00 93.88 171 THR A N 1
ATOM 1400 C CA . THR A 1 171 ? 6.576 2.767 10.139 1.00 93.88 171 THR A CA 1
ATOM 1401 C C . THR A 1 171 ? 6.376 3.305 11.555 1.00 93.88 171 THR A C 1
ATOM 1403 O O . THR A 1 171 ? 5.452 4.078 11.811 1.00 93.88 171 THR A O 1
ATOM 1406 N N . GLN A 1 172 ? 7.178 2.871 12.523 1.00 88.56 172 GLN A N 1
ATOM 1407 C CA . GLN A 1 172 ? 7.154 3.454 13.870 1.00 88.56 172 GLN A CA 1
ATOM 1408 C C . GLN A 1 172 ? 7.792 4.840 13.872 1.00 88.56 172 GLN A C 1
ATOM 1410 O O . GLN A 1 172 ? 7.212 5.790 14.395 1.00 88.56 172 GLN A O 1
ATOM 1415 N N . ASP A 1 173 ? 8.941 4.943 13.211 1.00 87.44 173 ASP A N 1
ATOM 1416 C CA . ASP A 1 173 ? 9.705 6.169 13.049 1.00 87.44 173 ASP A CA 1
ATOM 1417 C C . ASP A 1 173 ? 10.057 6.346 11.568 1.00 87.44 173 ASP A C 1
ATOM 1419 O O . ASP A 1 173 ? 10.597 5.438 10.922 1.00 87.44 173 ASP A O 1
ATOM 1423 N N . LYS A 1 174 ? 9.740 7.521 11.015 1.00 89.38 174 LYS A N 1
ATOM 1424 C CA . LYS A 1 174 ? 10.117 7.890 9.646 1.00 89.38 174 LYS A CA 1
ATOM 1425 C C . LYS A 1 174 ? 11.630 7.827 9.451 1.00 89.38 174 LYS A C 1
ATOM 1427 O O . LYS A 1 174 ? 12.075 7.448 8.371 1.00 89.38 174 LYS A O 1
ATOM 1432 N N . MET A 1 175 ? 12.415 8.114 10.492 1.00 89.31 175 MET A N 1
ATOM 1433 C CA . MET A 1 175 ? 13.874 8.092 10.434 1.00 89.31 175 MET A CA 1
ATOM 1434 C C . MET A 1 175 ? 14.442 6.682 10.232 1.00 89.31 175 MET A C 1
ATOM 1436 O O . MET A 1 175 ? 15.587 6.539 9.833 1.00 89.31 175 MET A O 1
ATOM 1440 N N . GLN A 1 176 ? 13.656 5.621 10.403 1.00 90.94 176 GLN A N 1
ATOM 1441 C CA . GLN A 1 176 ? 14.114 4.263 10.085 1.00 90.94 176 GLN A CA 1
ATOM 1442 C C . GLN A 1 176 ? 14.044 3.942 8.586 1.00 90.94 176 GLN A C 1
ATOM 1444 O O . GLN A 1 176 ? 14.715 3.025 8.125 1.00 90.94 176 GLN A O 1
ATOM 1449 N N . VAL A 1 177 ? 13.257 4.689 7.808 1.00 92.00 177 VAL A N 1
ATOM 1450 C CA . VAL A 1 177 ? 13.077 4.463 6.365 1.00 92.00 177 VAL A CA 1
ATOM 1451 C C . VAL A 1 177 ? 14.225 5.096 5.584 1.00 92.00 177 VAL A C 1
ATOM 1453 O O . VAL A 1 177 ? 14.601 6.223 5.888 1.00 92.00 177 VAL A O 1
ATOM 1456 N N . SER A 1 178 ? 14.762 4.440 4.555 1.00 92.94 178 SER A N 1
ATOM 1457 C CA . SER A 1 178 ? 15.912 4.970 3.810 1.00 92.94 178 SER A CA 1
ATOM 1458 C C . SER A 1 178 ? 15.685 6.379 3.230 1.00 92.94 178 SER A C 1
ATOM 1460 O O . SER A 1 178 ? 14.567 6.789 2.891 1.00 92.94 178 SER A O 1
ATOM 1462 N N . ILE A 1 179 ? 16.771 7.161 3.136 1.00 89.56 179 ILE A N 1
ATOM 1463 C CA . ILE A 1 179 ? 16.714 8.590 2.776 1.00 89.56 179 ILE A CA 1
ATOM 1464 C C . ILE A 1 179 ? 16.057 8.794 1.407 1.00 89.56 179 ILE A C 1
ATOM 1466 O O . ILE A 1 179 ? 15.354 9.781 1.206 1.00 89.56 179 ILE A O 1
ATOM 1470 N N . THR A 1 180 ? 16.252 7.870 0.469 1.00 89.75 180 THR A N 1
ATOM 1471 C CA . THR A 1 180 ? 15.680 7.958 -0.880 1.00 89.75 180 THR A CA 1
ATOM 1472 C C . THR A 1 180 ? 14.161 7.920 -0.856 1.00 89.75 180 THR A C 1
ATOM 1474 O O . THR A 1 180 ? 13.521 8.750 -1.501 1.00 89.75 180 THR A O 1
ATOM 1477 N N . TRP A 1 181 ? 13.570 7.016 -0.079 1.00 92.88 181 TRP A N 1
ATOM 1478 C CA . TRP A 1 181 ? 12.118 6.924 0.072 1.00 92.88 181 TRP A CA 1
ATOM 1479 C C . TRP A 1 181 ? 11.548 8.143 0.784 1.00 92.88 181 TRP A C 1
ATOM 1481 O O . TRP A 1 181 ? 10.560 8.714 0.326 1.00 92.88 181 TRP A O 1
ATOM 1491 N N . ARG A 1 182 ? 12.228 8.617 1.834 1.00 90.81 182 ARG A N 1
ATOM 1492 C CA . ARG A 1 182 ? 11.884 9.876 2.509 1.00 90.81 182 ARG A CA 1
ATOM 1493 C C . ARG A 1 182 ? 11.895 11.066 1.551 1.00 90.81 182 ARG A C 1
ATOM 1495 O O . ARG A 1 182 ? 10.919 11.801 1.450 1.00 90.81 182 ARG A O 1
ATOM 1502 N N . ARG A 1 183 ? 12.967 11.219 0.770 1.00 86.31 183 ARG A N 1
ATOM 1503 C CA . ARG A 1 183 ? 13.115 12.292 -0.225 1.00 86.31 183 ARG A CA 1
ATOM 1504 C C . ARG A 1 183 ? 12.143 12.187 -1.390 1.00 86.31 183 ARG A C 1
ATOM 1506 O O . ARG A 1 183 ? 11.931 13.191 -2.060 1.00 86.31 183 ARG A O 1
ATOM 1513 N N . ASN A 1 184 ? 11.560 11.024 -1.658 1.00 88.19 184 ASN A N 1
ATOM 1514 C CA . ASN A 1 184 ? 10.548 10.851 -2.700 1.00 88.19 184 ASN A CA 1
ATOM 1515 C C . ASN A 1 184 ? 9.113 10.840 -2.157 1.00 88.19 184 ASN A C 1
ATOM 1517 O O . ASN A 1 184 ? 8.181 10.806 -2.959 1.00 88.19 184 ASN A O 1
ATOM 1521 N N . SER A 1 185 ? 8.918 10.942 -0.837 1.00 90.44 185 SER A N 1
ATOM 1522 C CA . SER A 1 185 ? 7.586 11.125 -0.266 1.00 90.44 185 SER A CA 1
ATOM 1523 C C . SER A 1 185 ? 6.986 12.471 -0.661 1.00 90.44 185 SER A C 1
ATOM 1525 O O . SER A 1 185 ? 7.697 13.441 -0.920 1.00 90.44 185 SER A O 1
ATOM 1527 N N . ASP A 1 186 ? 5.665 12.510 -0.734 1.00 87.44 186 ASP A N 1
ATOM 1528 C CA . ASP A 1 186 ? 4.870 13.711 -0.961 1.00 87.44 186 ASP A CA 1
ATOM 1529 C C . ASP A 1 186 ? 4.294 14.237 0.355 1.00 87.44 186 ASP A C 1
ATOM 1531 O O . ASP A 1 186 ? 4.212 15.447 0.566 1.00 87.44 186 ASP A O 1
ATOM 1535 N N . GLU A 1 187 ? 3.953 13.327 1.266 1.00 87.62 187 GLU A N 1
ATOM 1536 C CA . GLU A 1 187 ? 3.278 13.655 2.516 1.00 87.62 187 GLU A CA 1
ATOM 1537 C C . GLU A 1 187 ? 3.832 12.822 3.675 1.00 87.62 187 GLU A C 1
ATOM 1539 O O . GLU A 1 187 ? 4.210 11.655 3.503 1.00 87.62 187 GLU A O 1
ATOM 1544 N N . LEU A 1 188 ? 3.887 13.441 4.854 1.00 86.75 188 LEU A N 1
ATOM 1545 C CA . LEU A 1 188 ? 4.149 12.776 6.125 1.00 86.75 188 LEU A CA 1
ATOM 1546 C C . LEU A 1 188 ? 2.883 12.862 6.983 1.00 86.75 188 LEU A C 1
ATOM 1548 O O . LEU A 1 188 ? 2.374 13.951 7.247 1.00 86.75 188 LEU A O 1
ATOM 1552 N N . VAL A 1 189 ? 2.394 11.715 7.435 1.00 86.94 189 VAL A N 1
ATOM 1553 C CA . VAL A 1 189 ? 1.214 11.581 8.287 1.00 86.94 189 VAL A CA 1
ATOM 1554 C C . VAL A 1 189 ? 1.660 11.043 9.640 1.00 86.94 189 VAL A C 1
ATOM 1556 O O . VAL A 1 189 ? 2.089 9.900 9.740 1.00 86.94 189 VAL A O 1
ATOM 1559 N N . HIS A 1 190 ? 1.542 11.860 10.680 1.00 83.38 190 HIS A N 1
ATOM 1560 C CA . HIS A 1 190 ? 1.915 11.484 12.036 1.00 83.38 190 HIS A CA 1
ATOM 1561 C C . HIS A 1 190 ? 0.700 11.030 12.842 1.00 83.38 190 HIS A C 1
ATOM 1563 O O . HIS A 1 190 ? -0.259 11.788 13.024 1.00 83.38 190 HIS A O 1
ATOM 1569 N N . HIS A 1 191 ? 0.736 9.794 13.336 1.00 80.19 191 HIS A N 1
ATOM 1570 C CA . HIS A 1 191 ? -0.302 9.208 14.178 1.00 80.19 191 HIS A CA 1
ATOM 1571 C C . HIS A 1 191 ? 0.051 9.360 15.652 1.00 80.19 191 HIS A C 1
ATOM 1573 O O . HIS A 1 191 ? 1.038 8.808 16.142 1.00 80.19 191 HIS A O 1
ATOM 1579 N N . THR A 1 192 ? -0.820 10.049 16.387 1.00 73.94 192 THR A N 1
ATOM 1580 C CA . THR A 1 192 ? -0.692 10.217 17.839 1.00 73.94 192 THR A CA 1
ATOM 1581 C C . THR A 1 192 ? -1.854 9.563 18.574 1.00 73.94 192 THR A C 1
ATOM 1583 O O . THR A 1 192 ? -3.020 9.694 18.188 1.00 73.94 192 THR A O 1
ATOM 1586 N N . ASP A 1 193 ? -1.528 8.857 19.659 1.00 66.31 193 ASP A N 1
ATOM 1587 C CA . ASP A 1 193 ? -2.517 8.361 20.614 1.00 66.31 193 ASP A CA 1
ATOM 1588 C C . ASP A 1 193 ? -2.981 9.536 21.486 1.00 66.31 193 ASP A C 1
ATOM 1590 O O . ASP A 1 193 ? -2.249 10.018 22.355 1.00 66.31 193 ASP A O 1
ATOM 1594 N N . LYS A 1 194 ? -4.196 10.032 21.239 1.00 61.88 194 LYS A N 1
ATOM 1595 C CA . LYS A 1 194 ? -4.831 11.064 22.063 1.00 61.88 194 LYS A CA 1
ATOM 1596 C C . LYS A 1 194 ? -5.897 10.396 22.922 1.00 61.88 194 LYS A C 1
ATOM 1598 O O . LYS A 1 194 ? -7.093 10.608 22.739 1.00 61.88 194 LYS A O 1
ATOM 1603 N N . ARG A 1 195 ? -5.457 9.644 23.940 1.00 52.69 195 ARG A N 1
ATOM 1604 C CA . ARG A 1 195 ? -6.339 9.088 24.996 1.00 52.69 195 ARG A CA 1
ATOM 1605 C C . ARG A 1 195 ? -7.139 10.151 25.757 1.00 52.69 195 ARG A C 1
ATOM 1607 O O . ARG A 1 195 ? -8.060 9.819 26.495 1.00 52.69 195 ARG A O 1
ATOM 1614 N N . LYS A 1 196 ? -6.779 11.426 25.597 1.00 49.12 196 LYS A N 1
ATOM 1615 C CA . LYS A 1 196 ? -7.528 12.582 26.082 1.00 49.12 196 LYS A CA 1
ATOM 1616 C C . LYS A 1 196 ? -7.748 13.516 24.900 1.00 49.12 196 LYS A C 1
ATOM 1618 O O . LYS A 1 196 ? -6.810 14.174 24.452 1.00 49.12 196 LYS A O 1
ATOM 1623 N N . LEU A 1 197 ? -8.973 13.567 24.384 1.00 48.25 197 LEU A N 1
ATOM 1624 C CA . LEU A 1 197 ? -9.340 14.633 23.462 1.00 48.25 197 LEU A CA 1
ATOM 1625 C C . LEU A 1 197 ? -9.251 15.965 24.212 1.00 48.25 197 LEU A C 1
ATOM 1627 O O . LEU A 1 197 ? -9.863 16.094 25.278 1.00 48.25 197 LEU A O 1
ATOM 1631 N N . PRO A 1 198 ? -8.524 16.964 23.686 1.00 46.09 198 PRO A N 1
ATOM 1632 C CA . PRO A 1 198 ? -8.612 18.307 24.213 1.00 46.09 198 PRO A CA 1
ATOM 1633 C C . PRO A 1 198 ? -9.993 18.855 23.832 1.00 46.09 198 PRO A C 1
ATOM 1635 O O . PRO A 1 198 ? -10.190 19.389 22.749 1.00 46.09 198 PRO A O 1
ATOM 1638 N N . PHE A 1 199 ? -10.930 18.711 24.767 1.00 51.94 199 PHE A N 1
ATOM 1639 C CA . PHE A 1 199 ? -12.165 19.483 24.903 1.00 51.94 199 PHE A CA 1
ATOM 1640 C C . PHE A 1 199 ? -13.280 19.195 23.881 1.00 51.94 199 PHE A C 1
ATOM 1642 O O . PHE A 1 199 ? -13.214 19.553 22.709 1.00 51.94 199 PHE A O 1
ATOM 1649 N N . ILE A 1 200 ? -14.403 18.678 24.387 1.00 45.56 200 ILE A N 1
ATOM 1650 C CA . ILE A 1 200 ? -15.727 18.958 23.820 1.00 45.56 200 ILE A CA 1
ATOM 1651 C C . ILE A 1 200 ? -16.450 19.798 24.885 1.00 45.56 200 ILE A C 1
ATOM 1653 O O . ILE A 1 200 ? -16.646 19.333 26.005 1.00 45.56 200 ILE A O 1
ATOM 1657 N N . PHE A 1 201 ? -16.762 21.063 24.581 1.00 50.25 201 PHE A N 1
ATOM 1658 C CA . PHE A 1 201 ? -17.376 22.032 25.516 1.00 50.25 201 PHE A CA 1
ATOM 1659 C C . PHE A 1 201 ? -16.591 22.300 26.820 1.00 50.25 201 PHE A C 1
ATOM 1661 O O . PHE A 1 201 ? -17.186 22.534 27.866 1.00 50.25 201 PHE A O 1
ATOM 1668 N N . GLY A 1 202 ? -15.254 22.251 26.786 1.00 51.34 202 GLY A N 1
ATOM 1669 C CA . GLY A 1 202 ? -14.420 22.495 27.974 1.00 51.34 202 GLY A CA 1
ATOM 1670 C C . GLY A 1 202 ? -14.345 21.321 28.959 1.00 51.34 202 GLY A C 1
ATOM 1671 O O . GLY A 1 202 ? -13.613 21.405 29.941 1.00 51.34 202 GLY A O 1
ATOM 1672 N N . ILE A 1 203 ? -15.028 20.205 28.681 1.00 50.66 203 ILE A N 1
ATOM 1673 C CA . ILE A 1 203 ? -14.939 18.983 29.484 1.00 50.66 203 ILE A CA 1
ATOM 1674 C C . ILE A 1 203 ? -13.906 18.051 28.830 1.00 50.66 203 ILE A C 1
ATOM 1676 O O . ILE A 1 203 ? -14.071 17.685 27.658 1.00 50.66 203 ILE A O 1
ATOM 1680 N N . PRO A 1 204 ? -12.832 17.657 29.539 1.00 52.31 204 PRO A N 1
ATOM 1681 C CA . PRO A 1 204 ? -11.933 16.616 29.067 1.00 52.31 204 PRO A CA 1
ATOM 1682 C C . PRO A 1 204 ? -12.681 15.282 29.111 1.00 52.31 204 PRO A C 1
ATOM 1684 O O . PRO A 1 204 ? -12.855 14.681 30.169 1.00 52.31 204 PRO A O 1
ATOM 1687 N N . LEU A 1 205 ? -13.161 14.825 27.958 1.00 54.12 205 LEU A N 1
ATOM 1688 C CA . LEU A 1 205 ? -13.758 13.503 27.845 1.00 54.12 205 LEU A CA 1
ATOM 1689 C C . LEU A 1 205 ? -12.628 12.480 27.644 1.00 54.12 205 LEU A C 1
ATOM 1691 O O . LEU A 1 205 ? -11.857 12.623 26.688 1.00 54.12 205 LEU A O 1
ATOM 1695 N N . PRO A 1 206 ? -12.511 11.444 28.498 1.00 58.06 206 PRO A N 1
ATOM 1696 C CA . PRO A 1 206 ? -11.525 10.372 28.356 1.00 58.06 206 PRO A CA 1
ATOM 1697 C C . PRO A 1 206 ? -11.964 9.393 27.260 1.00 58.06 206 PRO A C 1
ATOM 1699 O O . PRO A 1 206 ? -12.071 8.188 27.472 1.00 58.06 206 PRO A O 1
ATOM 1702 N N . ILE A 1 207 ? -12.307 9.923 26.088 1.00 59.53 207 ILE A N 1
ATOM 1703 C CA . ILE A 1 207 ? -12.675 9.110 24.944 1.00 59.53 207 ILE A CA 1
ATOM 1704 C C . ILE A 1 207 ? -11.375 8.768 24.218 1.00 59.53 207 ILE A C 1
ATOM 1706 O O . ILE A 1 207 ? -10.658 9.690 23.817 1.00 59.53 207 ILE A O 1
ATOM 1710 N N . PRO A 1 208 ? -11.063 7.474 24.030 1.00 58.97 208 PRO A N 1
ATOM 1711 C CA . PRO A 1 208 ? -9.910 7.081 23.239 1.00 58.97 208 PRO A CA 1
ATOM 1712 C C . PRO A 1 208 ? -10.081 7.619 21.819 1.00 58.97 208 PRO A C 1
ATOM 1714 O O . PRO A 1 208 ? -11.077 7.331 21.152 1.00 58.97 208 PRO A O 1
ATOM 1717 N N . ALA A 1 209 ? -9.121 8.417 21.367 1.00 62.62 209 ALA A N 1
ATOM 1718 C CA . ALA A 1 209 ? -9.100 8.973 20.029 1.00 62.62 209 ALA A CA 1
ATOM 1719 C C . ALA A 1 209 ? -7.690 8.900 19.449 1.00 62.62 209 ALA A C 1
ATOM 1721 O O . ALA A 1 209 ? -6.692 8.974 20.164 1.00 62.62 209 ALA A O 1
ATOM 1722 N N . PHE A 1 210 ? -7.619 8.796 18.132 1.00 68.50 210 PHE A N 1
ATOM 1723 C CA . PHE A 1 210 ? -6.366 8.871 17.392 1.00 68.50 210 PHE A CA 1
ATOM 1724 C C . PHE A 1 210 ? -6.367 10.160 16.589 1.00 68.50 210 PHE A C 1
ATOM 1726 O O . PHE A 1 210 ? -7.405 10.538 16.045 1.00 68.50 210 PHE A O 1
ATOM 1733 N N . ALA A 1 211 ? -5.232 10.839 16.496 1.00 67.50 211 ALA A N 1
ATOM 1734 C CA . ALA A 1 211 ? -5.092 11.960 15.578 1.00 67.50 211 ALA A CA 1
ATOM 1735 C C . ALA A 1 211 ? -4.127 11.605 14.448 1.00 67.50 211 ALA A C 1
ATOM 1737 O O . ALA A 1 211 ? -3.094 10.986 14.691 1.00 67.50 211 ALA A O 1
ATOM 1738 N N . ARG A 1 212 ? -4.482 12.005 13.225 1.00 74.94 212 ARG A N 1
ATOM 1739 C CA . ARG A 1 212 ? -3.595 12.036 12.061 1.00 74.94 212 ARG A CA 1
ATOM 1740 C C . ARG A 1 212 ? -3.222 13.478 11.801 1.00 74.94 212 ARG A C 1
ATOM 1742 O O . ARG A 1 212 ? -4.096 14.309 11.551 1.00 74.94 212 ARG A O 1
ATOM 1749 N N . GLU A 1 213 ? -1.943 13.772 11.871 1.00 75.19 213 GLU A N 1
ATOM 1750 C CA . GLU A 1 213 ? -1.409 15.105 11.648 1.00 75.19 213 GLU A CA 1
ATOM 1751 C C . GLU A 1 213 ? -0.634 15.091 10.335 1.00 75.19 213 GLU A C 1
ATOM 1753 O O . GLU A 1 213 ? 0.289 14.304 10.162 1.00 75.19 213 GLU A O 1
ATOM 1758 N N . TYR A 1 214 ? -1.045 15.927 9.388 1.00 79.69 214 TYR A N 1
ATOM 1759 C CA . TYR A 1 214 ? -0.463 15.974 8.053 1.00 79.69 214 TYR A CA 1
ATOM 1760 C C . TYR A 1 214 ? 0.597 17.070 7.990 1.00 79.69 214 TYR A C 1
ATOM 1762 O O . TYR A 1 214 ? 0.339 18.238 8.320 1.00 79.69 214 TYR A O 1
ATOM 1770 N N . TRP A 1 215 ? 1.782 16.696 7.529 1.00 74.88 215 TRP A N 1
ATOM 1771 C CA . TRP A 1 215 ? 2.951 17.554 7.437 1.00 74.88 215 TRP A CA 1
ATOM 1772 C C . TRP A 1 215 ? 3.473 17.576 5.996 1.00 74.88 215 TRP A C 1
ATOM 1774 O O . TRP A 1 215 ? 3.502 16.531 5.336 1.00 74.88 215 TRP A O 1
ATOM 1784 N N . PRO A 1 216 ? 3.899 18.745 5.487 1.00 71.31 216 PRO A N 1
ATOM 1785 C CA . PRO A 1 216 ? 4.499 18.820 4.168 1.00 71.31 216 PRO A CA 1
ATOM 1786 C C . PRO A 1 216 ? 5.888 18.175 4.173 1.00 71.31 216 PRO A C 1
ATOM 1788 O O . PRO A 1 216 ? 6.567 18.122 5.198 1.00 71.31 216 PRO A O 1
ATOM 1791 N N . LYS A 1 217 ? 6.319 17.711 2.999 1.00 69.44 217 LYS A N 1
ATOM 1792 C CA . LYS A 1 217 ? 7.566 16.965 2.771 1.00 69.44 217 LYS A CA 1
ATOM 1793 C C . LYS A 1 217 ? 8.825 17.570 3.414 1.00 69.44 217 LYS A C 1
ATOM 1795 O O . LYS A 1 217 ? 9.674 16.833 3.906 1.00 69.44 217 LYS A O 1
ATOM 1800 N N . GLU A 1 218 ? 8.930 18.897 3.447 1.00 56.22 218 GLU A N 1
ATOM 1801 C CA . GLU A 1 218 ? 10.061 19.651 4.023 1.00 56.22 218 GLU A CA 1
ATOM 1802 C C . GLU A 1 218 ? 10.276 19.377 5.526 1.00 56.22 218 GLU A C 1
ATOM 1804 O O . GLU A 1 218 ? 11.358 19.589 6.059 1.00 56.22 218 GLU A O 1
ATOM 1809 N N . TYR A 1 219 ? 9.270 18.841 6.223 1.00 59.44 219 TYR A N 1
ATOM 1810 C CA . TYR A 1 219 ? 9.309 18.541 7.661 1.00 59.44 219 TYR A CA 1
ATOM 1811 C C . TYR A 1 219 ? 9.916 17.171 7.996 1.00 59.44 219 TYR A C 1
ATOM 1813 O O . TYR A 1 219 ? 9.831 16.685 9.132 1.00 59.44 219 TYR A O 1
ATOM 1821 N N . MET A 1 220 ? 10.518 16.520 7.004 1.00 56.31 220 MET A N 1
ATOM 1822 C CA . MET A 1 220 ? 11.436 15.410 7.245 1.00 56.31 220 MET A CA 1
ATOM 1823 C C . MET A 1 220 ? 12.809 15.870 7.741 1.00 56.31 220 MET A C 1
ATOM 1825 O O . MET A 1 220 ? 13.559 15.041 8.246 1.00 56.31 220 MET A O 1
ATOM 1829 N N . GLU A 1 221 ? 13.132 17.160 7.630 1.00 56.50 221 GLU A N 1
ATOM 1830 C CA . GLU A 1 221 ? 14.357 17.745 8.178 1.00 56.50 221 GLU A CA 1
ATOM 1831 C C . GLU A 1 221 ? 14.127 18.151 9.651 1.00 56.50 221 GLU A C 1
ATOM 1833 O O . GLU A 1 221 ? 13.083 18.701 10.000 1.00 56.50 221 GLU A O 1
ATOM 1838 N N . GLU A 1 222 ? 15.077 17.821 10.532 1.00 52.94 222 GLU A N 1
ATOM 1839 C CA . GLU A 1 222 ? 14.969 17.625 11.998 1.00 52.94 222 GLU A CA 1
ATOM 1840 C C . GLU A 1 222 ? 14.488 18.804 12.890 1.00 52.94 222 GLU A C 1
ATOM 1842 O O . GLU A 1 222 ? 14.605 18.734 14.111 1.00 52.94 222 GLU A O 1
ATOM 1847 N N . SER A 1 223 ? 13.873 19.869 12.367 1.00 52.00 223 SER A N 1
ATOM 1848 C CA . SER A 1 223 ? 13.385 21.001 13.183 1.00 52.00 223 SER A CA 1
ATOM 1849 C C . SER A 1 223 ? 11.864 21.205 13.105 1.00 52.00 223 SER A C 1
ATOM 1851 O O . SER A 1 223 ? 11.339 22.119 12.466 1.00 52.00 223 SER A O 1
ATOM 1853 N N . THR A 1 224 ? 11.119 20.354 13.815 1.00 50.41 224 THR A N 1
ATOM 1854 C CA . THR A 1 224 ? 9.660 20.488 14.025 1.00 50.41 224 THR A CA 1
ATOM 1855 C C . THR A 1 224 ? 9.286 21.416 15.188 1.00 50.41 224 THR A C 1
ATOM 1857 O O . THR A 1 224 ? 8.102 21.688 15.399 1.00 50.41 224 THR A O 1
ATOM 1860 N N . ILE A 1 225 ? 10.262 21.933 15.942 1.00 50.00 225 ILE A N 1
ATOM 1861 C CA . ILE A 1 225 ? 10.013 22.754 17.134 1.00 50.00 225 ILE A CA 1
ATOM 1862 C C . ILE A 1 225 ? 9.337 24.077 16.725 1.00 50.00 225 ILE A C 1
ATOM 1864 O O . ILE A 1 225 ? 9.953 24.945 16.114 1.00 50.00 225 ILE A O 1
ATOM 1868 N N . GLY A 1 226 ? 8.049 24.222 17.061 1.00 55.25 226 GLY A N 1
ATOM 1869 C CA . GLY A 1 226 ? 7.276 25.468 16.930 1.00 55.25 226 GLY A CA 1
ATOM 1870 C C . GLY A 1 226 ? 6.337 25.578 15.721 1.00 55.25 226 GLY A C 1
ATOM 1871 O O . GLY A 1 226 ? 5.595 26.556 15.619 1.00 55.25 226 GLY A O 1
ATOM 1872 N N . LYS A 1 227 ? 6.309 24.594 14.818 1.00 65.56 227 LYS A N 1
ATOM 1873 C CA . LYS A 1 227 ? 5.466 24.631 13.608 1.00 65.56 227 LYS A CA 1
ATOM 1874 C C . LYS A 1 227 ? 4.166 23.827 13.799 1.00 65.56 227 LYS A C 1
ATOM 1876 O O . LYS A 1 227 ? 4.130 22.875 14.572 1.00 65.56 227 LYS A O 1
ATOM 1881 N N . LYS A 1 228 ? 3.078 24.226 13.124 1.00 70.75 228 LYS A N 1
ATOM 1882 C CA . LYS A 1 228 ? 1.746 23.589 13.236 1.00 70.75 228 LYS A CA 1
ATOM 1883 C C . LYS A 1 228 ? 1.476 22.641 12.056 1.00 70.75 228 LYS A C 1
ATOM 1885 O O . LYS A 1 228 ? 1.885 22.966 10.941 1.00 70.75 228 LYS A O 1
ATOM 1890 N N . PRO A 1 229 ? 0.756 21.524 12.266 1.00 72.56 229 PRO A N 1
ATOM 1891 C CA . PRO A 1 229 ? 0.364 20.627 11.182 1.00 72.56 229 PRO A CA 1
ATOM 1892 C C . PRO A 1 229 ? -0.563 21.334 10.187 1.00 72.56 229 PRO A C 1
ATOM 1894 O O . PRO A 1 229 ? -1.376 22.180 10.567 1.00 72.56 229 PRO A O 1
ATOM 1897 N N . THR A 1 230 ? -0.473 20.955 8.910 1.00 77.88 230 THR A N 1
ATOM 1898 C CA . THR A 1 230 ? -1.324 21.520 7.841 1.00 77.88 230 THR A CA 1
ATOM 1899 C C . THR A 1 230 ? -2.777 21.086 7.985 1.00 77.88 230 THR A C 1
ATOM 1901 O O . THR A 1 230 ? -3.701 21.844 7.687 1.00 77.88 230 THR A O 1
ATOM 1904 N N . ARG A 1 231 ? -2.986 19.864 8.476 1.00 75.06 231 ARG A N 1
ATOM 1905 C CA . ARG A 1 231 ? -4.298 19.285 8.739 1.00 75.06 231 ARG A CA 1
ATOM 1906 C C . ARG A 1 231 ? -4.198 18.351 9.931 1.00 75.06 231 ARG A C 1
ATOM 1908 O O . ARG A 1 231 ? -3.223 17.620 10.069 1.00 75.06 231 ARG A O 1
ATOM 1915 N N . VAL A 1 232 ? -5.230 18.356 10.767 1.00 67.56 232 VAL A N 1
ATOM 1916 C CA . VAL A 1 232 ? -5.393 17.390 11.854 1.00 67.56 232 VAL A CA 1
ATOM 1917 C C . VAL A 1 232 ? -6.733 16.709 11.671 1.00 67.56 232 VAL A C 1
ATOM 1919 O O . VAL A 1 232 ? -7.774 17.364 11.642 1.00 67.56 232 VAL A O 1
ATOM 1922 N N . GLU A 1 233 ? -6.712 15.394 11.534 1.00 73.31 233 GLU A N 1
ATOM 1923 C CA . GLU A 1 233 ? -7.912 14.571 11.565 1.00 73.31 233 GLU A CA 1
ATOM 1924 C C . GLU A 1 233 ? -7.970 13.820 12.879 1.00 73.31 233 GLU A C 1
ATOM 1926 O O . GLU A 1 233 ? -6.990 13.213 13.293 1.00 73.31 233 GLU A O 1
ATOM 1931 N N . VAL A 1 234 ? -9.128 13.843 13.526 1.00 62.12 234 VAL A N 1
ATOM 1932 C CA . VAL A 1 234 ? -9.350 13.145 14.788 1.00 62.12 234 VAL A CA 1
ATOM 1933 C C . VAL A 1 234 ? -10.312 11.998 14.537 1.00 62.12 234 VAL A C 1
ATOM 1935 O O . VAL A 1 234 ? -11.447 12.199 14.105 1.00 62.12 234 VAL A O 1
ATOM 1938 N N . PHE A 1 235 ? -9.850 10.788 14.812 1.00 61.94 235 PHE A N 1
ATOM 1939 C CA . PHE A 1 235 ? -10.635 9.575 14.743 1.00 61.94 235 PHE A CA 1
ATOM 1940 C C . PHE A 1 235 ? -11.106 9.179 16.139 1.00 61.94 235 PHE A C 1
ATOM 1942 O O . PHE A 1 235 ? -10.295 8.928 17.030 1.00 61.94 235 PHE A O 1
ATOM 1949 N N . VAL A 1 236 ? -12.423 9.075 16.308 1.00 62.12 236 VAL A N 1
ATOM 1950 C CA . VAL A 1 236 ? -13.052 8.586 17.535 1.00 62.12 236 VAL A CA 1
ATOM 1951 C C . VAL A 1 236 ? -13.771 7.273 17.214 1.00 62.12 236 VAL A C 1
ATOM 1953 O O . VAL A 1 236 ? -14.799 7.314 16.531 1.00 62.12 236 VAL A O 1
ATOM 1956 N N . PRO A 1 237 ? -13.276 6.109 17.681 1.00 54.34 237 PRO A N 1
ATOM 1957 C CA . PRO A 1 237 ? -13.810 4.798 17.305 1.00 54.34 237 PRO A CA 1
ATOM 1958 C C . PRO A 1 237 ? -15.326 4.670 17.508 1.00 54.34 237 PRO A C 1
ATOM 1960 O O . PRO A 1 237 ? -16.015 4.107 16.658 1.00 54.34 237 PRO A O 1
ATOM 1963 N N . TRP A 1 238 ? -15.854 5.263 18.587 1.00 52.91 238 TRP A N 1
ATOM 1964 C CA . TRP A 1 238 ? -17.264 5.165 18.981 1.00 52.91 238 TRP A CA 1
ATOM 1965 C C . TRP A 1 238 ? -18.244 5.939 18.083 1.00 52.91 238 TRP A C 1
ATOM 1967 O O . TRP A 1 238 ? -19.414 5.581 18.020 1.00 52.91 238 TRP A O 1
ATOM 1977 N N . PHE A 1 239 ? -17.779 6.962 17.357 1.00 51.38 239 PHE A N 1
ATOM 1978 C CA . PHE A 1 239 ? -18.626 7.824 16.517 1.00 51.38 239 PHE A CA 1
ATOM 1979 C C . PHE A 1 239 ? -18.485 7.554 15.015 1.00 51.38 239 PHE A C 1
ATOM 1981 O O . PHE A 1 239 ? -19.030 8.299 14.205 1.00 51.38 239 PHE A O 1
ATOM 1988 N N . SER A 1 240 ? -17.774 6.499 14.608 1.00 46.03 240 SER A N 1
ATOM 1989 C CA . SER A 1 240 ? -17.419 6.230 13.204 1.00 46.03 240 SER A CA 1
ATOM 1990 C C . SER A 1 240 ? -18.582 5.746 12.305 1.00 46.03 240 SER A C 1
ATOM 1992 O O . SER A 1 240 ? -18.385 5.006 11.344 1.00 46.03 240 SER A O 1
ATOM 1994 N N . GLY A 1 241 ? -19.800 6.236 12.555 1.00 39.28 241 GLY A N 1
ATOM 1995 C CA . GLY A 1 241 ? -20.905 6.311 11.602 1.00 39.28 241 GLY A CA 1
ATOM 1996 C C . GLY A 1 241 ? -20.881 7.633 10.824 1.00 39.28 241 GLY A C 1
ATOM 1997 O O . GLY A 1 241 ? -21.754 8.473 11.004 1.00 39.28 241 GLY A O 1
ATOM 1998 N N . GLY A 1 242 ? -19.894 7.808 9.939 1.00 34.31 242 GLY A N 1
ATOM 1999 C CA . GLY A 1 242 ? -19.885 8.864 8.914 1.00 34.31 242 GLY A CA 1
ATOM 2000 C C . GLY A 1 242 ? -18.918 10.028 9.161 1.00 34.31 242 GLY A C 1
ATOM 2001 O O . GLY A 1 242 ? -19.027 10.758 10.137 1.00 34.31 242 GLY A O 1
ATOM 2002 N N . LEU A 1 243 ? -17.995 10.250 8.219 1.00 29.31 243 LEU A N 1
ATOM 2003 C CA . LEU A 1 243 ? -17.080 11.399 8.224 1.00 29.31 243 LEU A CA 1
ATOM 2004 C C . LEU A 1 243 ? -16.758 11.841 6.795 1.00 29.31 243 LEU A C 1
ATOM 2006 O O . LEU A 1 243 ? -16.268 11.036 6.004 1.00 29.31 243 LEU A O 1
ATOM 2010 N N . ILE A 1 244 ? -17.058 13.107 6.472 1.00 29.38 244 ILE A N 1
ATOM 2011 C CA . ILE A 1 244 ? -16.853 13.799 5.180 1.00 29.38 244 ILE A CA 1
ATOM 2012 C C . ILE A 1 244 ? -16.889 15.327 5.445 1.00 29.38 244 ILE A C 1
ATOM 2014 O O . ILE A 1 244 ? -17.827 15.741 6.117 1.00 29.38 244 ILE A O 1
ATOM 2018 N N . TRP A 1 245 ? -16.091 16.277 4.907 1.00 28.50 245 TRP A N 1
ATOM 2019 C CA . TRP A 1 245 ? -14.824 16.428 4.130 1.00 28.50 245 TRP A CA 1
ATOM 2020 C C . TRP A 1 245 ? -14.546 17.957 3.967 1.00 28.50 245 TRP A C 1
ATOM 2022 O O . TRP A 1 245 ? -15.519 18.714 3.988 1.00 28.50 245 TRP A O 1
ATOM 2032 N N . ARG A 1 246 ? -13.293 18.374 3.646 1.00 25.02 246 ARG A N 1
ATOM 2033 C CA . ARG A 1 246 ? -12.821 19.361 2.599 1.00 25.02 246 ARG A CA 1
ATOM 2034 C C . ARG A 1 246 ? -11.448 19.968 2.977 1.00 25.02 246 ARG A C 1
ATOM 2036 O O . ARG A 1 246 ? -11.209 20.119 4.162 1.00 25.02 246 ARG A O 1
ATOM 2043 N N . LEU A 1 247 ? -10.546 20.442 2.102 1.00 23.92 247 LEU A N 1
ATOM 2044 C CA . LEU A 1 247 ? -10.230 20.360 0.654 1.00 23.92 247 LEU A CA 1
ATOM 2045 C C . LEU A 1 247 ? -8.878 21.097 0.496 1.00 23.92 247 LEU A C 1
ATOM 2047 O O . LEU A 1 247 ? -8.792 22.207 1.002 1.00 23.92 247 LEU A O 1
ATOM 2051 N N . TYR A 1 248 ? -7.913 20.573 -0.265 1.00 23.66 248 TYR A N 1
ATOM 2052 C CA . TYR A 1 248 ? -7.069 21.385 -1.157 1.00 23.66 248 TYR A CA 1
ATOM 2053 C C . TYR A 1 248 ? -6.695 20.573 -2.395 1.00 23.66 248 TYR A C 1
ATOM 2055 O O . TYR A 1 248 ? -6.615 19.340 -2.367 1.00 23.66 248 TYR A O 1
ATOM 2063 N N . ASP A 1 249 ? -6.562 21.302 -3.498 1.00 24.22 249 ASP A N 1
ATOM 2064 C CA . ASP A 1 249 ? -6.254 20.790 -4.818 1.00 24.22 249 ASP A CA 1
ATOM 2065 C C . ASP A 1 249 ? -4.782 21.019 -5.168 1.00 24.22 249 ASP A C 1
ATOM 2067 O O . ASP A 1 249 ? -4.162 21.986 -4.738 1.00 24.22 249 ASP A O 1
ATOM 2071 N N . SER A 1 250 ? -4.261 20.120 -5.986 1.00 23.97 250 SER A N 1
ATOM 2072 C CA . SER A 1 250 ? -3.032 20.284 -6.746 1.00 23.97 250 SER A CA 1
ATOM 2073 C C . SER A 1 250 ? -3.153 19.299 -7.901 1.00 23.97 250 SER A C 1
ATOM 2075 O O . SER A 1 250 ? -3.096 18.079 -7.738 1.00 23.97 250 SER A O 1
ATOM 2077 N N . PHE A 1 251 ? -3.472 19.855 -9.063 1.00 28.86 251 PHE A N 1
ATOM 2078 C CA . PHE A 1 251 ? -3.312 19.210 -10.350 1.00 28.86 251 PHE A CA 1
ATOM 2079 C C . PHE A 1 251 ? -2.289 20.034 -11.114 1.00 28.86 251 PHE A C 1
ATOM 2081 O O . PHE A 1 251 ? -2.526 21.197 -11.430 1.00 28.86 251 PHE A O 1
ATOM 2088 N N . THR A 1 252 ? -1.194 19.390 -11.482 1.00 31.36 252 THR A N 1
ATOM 2089 C CA . THR A 1 252 ? -0.509 19.677 -12.734 1.00 31.36 252 THR A CA 1
ATOM 2090 C C . THR A 1 252 ? -0.491 18.378 -13.539 1.00 31.36 252 THR A C 1
ATOM 2092 O O . THR A 1 252 ? -0.177 17.306 -13.029 1.00 31.36 252 THR A O 1
ATOM 2095 N N . HIS A 1 253 ? -0.916 18.501 -14.800 1.00 35.59 253 HIS A N 1
ATOM 2096 C CA . HIS A 1 253 ? -1.131 17.485 -15.841 1.00 35.59 253 HIS A CA 1
ATOM 2097 C C . HIS A 1 253 ? -2.494 16.764 -15.869 1.00 35.59 253 HIS A C 1
ATOM 2099 O O . HIS A 1 253 ? -2.662 15.639 -15.401 1.00 35.59 253 HIS A O 1
ATOM 2105 N N . MET A 1 254 ? -3.437 17.341 -16.629 1.00 34.28 254 MET A N 1
ATOM 2106 C CA . MET A 1 254 ? -4.646 16.661 -17.136 1.00 34.28 254 MET A CA 1
ATOM 2107 C C . MET A 1 254 ? -4.339 15.361 -17.911 1.00 34.28 254 MET A C 1
ATOM 2109 O O . MET A 1 254 ? -5.181 14.468 -18.008 1.00 34.28 254 MET A O 1
ATOM 2113 N N . GLY A 1 255 ? -3.110 15.204 -18.414 1.00 47.28 255 GLY A N 1
ATOM 2114 C CA . GLY A 1 255 ? -2.637 13.947 -18.994 1.00 47.28 255 GLY A CA 1
ATOM 2115 C C . GLY A 1 255 ? -2.474 12.812 -17.973 1.00 47.28 255 GLY A C 1
ATOM 2116 O O . GLY A 1 255 ? -2.507 11.652 -18.372 1.00 47.28 255 GLY A O 1
ATOM 2117 N N . GLY A 1 256 ? -2.302 13.111 -16.681 1.00 47.12 256 GLY A N 1
ATOM 2118 C CA . GLY A 1 256 ? -2.202 12.119 -15.605 1.00 47.12 256 GLY A CA 1
ATOM 2119 C C . GLY A 1 256 ? -3.562 11.536 -15.220 1.00 47.12 256 GLY A C 1
ATOM 2120 O O . GLY A 1 256 ? -3.696 10.323 -15.131 1.00 47.12 256 GLY A O 1
ATOM 2121 N N . ALA A 1 257 ? -4.601 12.368 -15.100 1.00 52.06 257 ALA A N 1
ATOM 2122 C CA . ALA A 1 257 ? -5.952 11.903 -14.766 1.00 52.06 257 ALA A CA 1
ATOM 2123 C C . ALA A 1 257 ? -6.520 10.949 -15.825 1.00 52.06 257 ALA A C 1
ATOM 2125 O O . ALA A 1 257 ? -7.016 9.877 -15.487 1.00 52.06 257 ALA A O 1
ATOM 2126 N N . ARG A 1 258 ? -6.397 11.309 -17.111 1.00 60.22 258 ARG A N 1
ATOM 2127 C CA . ARG A 1 258 ? -6.861 10.466 -18.227 1.00 60.22 258 ARG A CA 1
ATOM 2128 C C . ARG A 1 258 ? -6.082 9.153 -18.309 1.00 60.22 258 ARG A C 1
ATOM 2130 O O . ARG A 1 258 ? -6.683 8.096 -18.476 1.00 60.22 258 ARG A O 1
ATOM 2137 N N . ARG A 1 259 ? -4.751 9.199 -18.156 1.00 58.75 259 ARG A N 1
ATOM 2138 C CA . ARG A 1 259 ? -3.906 7.991 -18.110 1.00 58.75 259 ARG A CA 1
ATOM 2139 C C . ARG A 1 259 ? -4.274 7.091 -16.930 1.00 58.75 259 ARG A C 1
ATOM 2141 O O . ARG A 1 259 ? -4.380 5.886 -17.114 1.00 58.75 259 ARG A O 1
ATOM 2148 N N . LEU A 1 260 ? -4.557 7.676 -15.769 1.00 59.38 260 LEU A N 1
ATOM 2149 C CA . LEU A 1 260 ? -4.971 6.947 -14.575 1.00 59.38 260 LEU A CA 1
ATOM 2150 C C . LEU A 1 260 ? -6.349 6.320 -14.744 1.00 59.38 260 LEU A C 1
ATOM 2152 O O . LEU A 1 260 ? -6.520 5.158 -14.415 1.00 59.38 260 LEU A O 1
ATOM 2156 N N . GLN A 1 261 ? -7.319 7.035 -15.310 1.00 67.69 261 GLN A N 1
ATOM 2157 C CA . GLN A 1 261 ? -8.631 6.463 -15.615 1.00 67.69 261 GLN A CA 1
ATOM 2158 C C . GLN A 1 261 ? -8.532 5.294 -16.600 1.00 67.69 261 GLN A C 1
ATOM 2160 O O . GLN A 1 261 ? -9.165 4.269 -16.366 1.00 67.69 261 GLN A O 1
ATOM 2165 N N . ARG A 1 262 ? -7.702 5.404 -17.648 1.00 71.12 262 ARG A N 1
ATOM 2166 C CA . ARG A 1 262 ? -7.440 4.294 -18.583 1.00 71.12 262 ARG A CA 1
ATOM 2167 C C . ARG A 1 262 ? -6.753 3.114 -17.896 1.00 71.12 262 ARG A C 1
ATOM 2169 O O . ARG A 1 262 ? -7.167 1.980 -18.098 1.00 71.12 262 ARG A O 1
ATOM 2176 N N . ALA A 1 263 ? -5.744 3.376 -17.063 1.00 64.50 263 ALA A N 1
ATOM 2177 C CA . ALA A 1 263 ? -5.069 2.342 -16.283 1.00 64.50 263 ALA A CA 1
ATOM 2178 C C . ALA A 1 263 ? -6.047 1.642 -15.330 1.00 64.50 263 ALA A C 1
ATOM 2180 O O . ALA A 1 263 ? -6.074 0.421 -15.272 1.00 64.50 263 ALA A O 1
ATOM 2181 N N . LEU A 1 264 ? -6.910 2.400 -14.648 1.00 71.12 264 LEU A N 1
ATOM 2182 C CA . LEU A 1 264 ? -7.946 1.843 -13.785 1.00 71.12 264 LEU A CA 1
ATOM 2183 C C . LEU A 1 264 ? -8.980 1.040 -14.565 1.00 71.12 264 LEU A C 1
ATOM 2185 O O . LEU A 1 264 ? -9.370 -0.012 -14.085 1.00 71.12 264 LEU A O 1
ATOM 2189 N N . ALA A 1 265 ? -9.409 1.491 -15.743 1.00 69.94 265 ALA A N 1
ATOM 2190 C CA . ALA A 1 265 ? -10.326 0.726 -16.584 1.00 69.94 265 ALA A CA 1
ATOM 2191 C C . ALA A 1 265 ? -9.710 -0.621 -16.995 1.00 69.94 265 ALA A C 1
ATOM 2193 O O . ALA A 1 265 ? -10.327 -1.654 -16.760 1.00 69.94 265 ALA A O 1
ATOM 2194 N N . LYS A 1 266 ? -8.461 -0.619 -17.485 1.00 68.12 266 LYS A N 1
ATOM 2195 C CA . LYS A 1 266 ? -7.728 -1.846 -17.839 1.00 68.12 266 LYS A CA 1
ATOM 2196 C C . LYS A 1 266 ? -7.566 -2.775 -16.635 1.00 68.12 266 LYS A C 1
ATOM 2198 O O . LYS A 1 266 ? -7.806 -3.970 -16.723 1.00 68.12 266 LYS A O 1
ATOM 2203 N N . THR A 1 267 ? -7.197 -2.227 -15.483 1.00 65.38 267 THR A N 1
ATOM 2204 C CA . THR A 1 267 ? -7.047 -3.003 -14.249 1.00 65.38 267 THR A CA 1
ATOM 2205 C C . THR A 1 267 ? -8.385 -3.571 -13.761 1.00 65.38 267 THR A C 1
ATOM 2207 O O . THR A 1 267 ? -8.421 -4.699 -13.284 1.00 65.38 267 THR A O 1
ATOM 2210 N N . ARG A 1 268 ? -9.492 -2.830 -13.893 1.00 74.31 268 ARG A N 1
ATOM 2211 C CA . ARG A 1 268 ? -10.842 -3.324 -13.571 1.00 74.31 268 ARG A CA 1
ATOM 2212 C C . ARG A 1 268 ? -11.250 -4.460 -14.494 1.00 74.31 268 ARG A C 1
ATOM 2214 O O . ARG A 1 268 ? -11.700 -5.477 -13.994 1.00 74.31 268 ARG A O 1
ATOM 2221 N N . GLU A 1 269 ? -11.009 -4.331 -15.794 1.00 73.44 269 GLU A N 1
ATOM 2222 C CA . GLU A 1 269 ? -11.238 -5.406 -16.765 1.00 73.44 269 GLU A CA 1
ATOM 2223 C C . GLU A 1 269 ? -10.446 -6.670 -16.392 1.00 73.44 269 GLU A C 1
ATOM 2225 O O . GLU A 1 269 ? -11.006 -7.759 -16.335 1.00 73.44 269 GLU A O 1
ATOM 2230 N N . MET A 1 270 ? -9.170 -6.527 -16.018 1.00 66.94 270 MET A N 1
ATOM 2231 C CA . MET A 1 270 ? -8.331 -7.656 -15.591 1.00 66.94 270 MET A CA 1
ATOM 2232 C C . MET A 1 270 ? -8.800 -8.323 -14.285 1.00 66.94 270 MET A C 1
ATOM 2234 O O . MET A 1 270 ? -8.569 -9.514 -14.092 1.00 66.94 270 MET A O 1
ATOM 2238 N N . VAL A 1 271 ? -9.403 -7.565 -13.362 1.00 64.75 271 VAL A N 1
ATOM 2239 C CA . VAL A 1 271 ? -9.783 -8.040 -12.015 1.00 64.75 271 VAL A CA 1
ATOM 2240 C C . VAL A 1 271 ? -11.236 -8.522 -11.944 1.00 64.75 271 VAL A C 1
ATOM 2242 O O . VAL A 1 271 ? -11.534 -9.476 -11.221 1.00 64.75 271 VAL A O 1
ATOM 2245 N N . GLU A 1 272 ? -12.142 -7.839 -12.640 1.00 75.94 272 GLU A N 1
ATOM 2246 C CA . GLU A 1 272 ? -13.588 -8.086 -12.631 1.00 75.94 272 GLU A CA 1
ATOM 2247 C C . GLU A 1 272 ? -14.040 -8.916 -13.844 1.00 75.94 272 GLU A C 1
ATOM 2249 O O . GLU A 1 272 ? -15.057 -9.592 -13.747 1.00 75.94 272 GLU A O 1
ATOM 2254 N N . GLY A 1 273 ? -13.281 -8.926 -14.948 1.00 63.25 273 GLY A N 1
ATOM 2255 C CA . GLY A 1 273 ? -13.634 -9.637 -16.185 1.00 63.25 273 GLY A CA 1
ATOM 2256 C C . GLY A 1 273 ? -14.644 -8.905 -17.079 1.00 63.25 273 GLY A C 1
ATOM 2257 O O . GLY A 1 273 ? -14.988 -9.411 -18.144 1.00 63.25 273 GLY A O 1
ATOM 2258 N N . ASP A 1 274 ? -15.100 -7.717 -16.673 1.00 56.28 274 ASP A N 1
ATOM 2259 C CA . ASP A 1 274 ? -16.076 -6.916 -17.412 1.00 56.28 274 ASP A CA 1
ATOM 2260 C C . ASP A 1 274 ? -15.380 -5.979 -18.414 1.00 56.28 274 ASP A C 1
ATOM 2262 O O . ASP A 1 274 ? -14.521 -5.172 -18.041 1.00 56.28 274 ASP A O 1
ATOM 2266 N N . GLN A 1 275 ? -15.790 -6.027 -19.688 1.00 53.00 275 GLN A N 1
ATOM 2267 C CA . GLN A 1 275 ? -15.359 -5.047 -20.687 1.00 53.00 275 GLN A CA 1
ATOM 2268 C C . GLN A 1 275 ? -15.963 -3.677 -20.363 1.00 53.00 275 GLN A C 1
ATOM 2270 O O . GLN A 1 275 ? -17.150 -3.419 -20.576 1.00 53.00 275 GLN A O 1
ATOM 2275 N N . TYR A 1 276 ? -15.138 -2.769 -19.845 1.00 49.28 276 TYR A N 1
ATOM 2276 C CA . TYR A 1 276 ? -15.560 -1.402 -19.570 1.00 49.28 276 TYR A CA 1
ATOM 2277 C C . TYR A 1 276 ? -15.646 -0.616 -20.886 1.00 49.28 276 TYR A C 1
ATOM 2279 O O . TYR A 1 276 ? -14.627 -0.162 -21.410 1.00 49.28 276 TYR A O 1
ATOM 2287 N N . GLN A 1 277 ? -16.854 -0.410 -21.420 1.00 48.00 277 GLN A N 1
ATOM 2288 C CA . GLN A 1 277 ? -17.053 0.563 -22.496 1.00 48.00 277 GLN A CA 1
ATOM 2289 C C . GLN A 1 277 ? -16.746 1.957 -21.942 1.00 48.00 277 GLN A C 1
ATOM 2291 O O . GLN A 1 277 ? -17.441 2.467 -21.059 1.00 48.00 277 GLN A O 1
ATOM 2296 N N . ALA A 1 278 ? -15.659 2.562 -22.424 1.00 49.03 278 ALA A N 1
ATOM 2297 C CA . ALA A 1 278 ? -15.392 3.965 -22.164 1.00 49.03 278 ALA A CA 1
ATOM 2298 C C . ALA A 1 278 ? -16.629 4.752 -22.605 1.00 49.03 278 ALA A C 1
ATOM 2300 O O . ALA A 1 278 ? -17.060 4.635 -23.747 1.00 49.03 278 ALA A O 1
ATOM 2301 N N . ILE A 1 279 ? -17.218 5.523 -21.690 1.00 47.97 279 ILE A N 1
ATOM 2302 C CA . ILE A 1 279 ? -18.227 6.508 -22.060 1.00 47.97 279 ILE A CA 1
ATOM 2303 C C . ILE A 1 279 ? -17.492 7.503 -22.961 1.00 47.97 279 ILE A C 1
ATOM 2305 O O . ILE A 1 279 ? -16.750 8.349 -22.461 1.00 47.97 279 ILE A O 1
ATOM 2309 N N . GLU A 1 280 ? -17.620 7.346 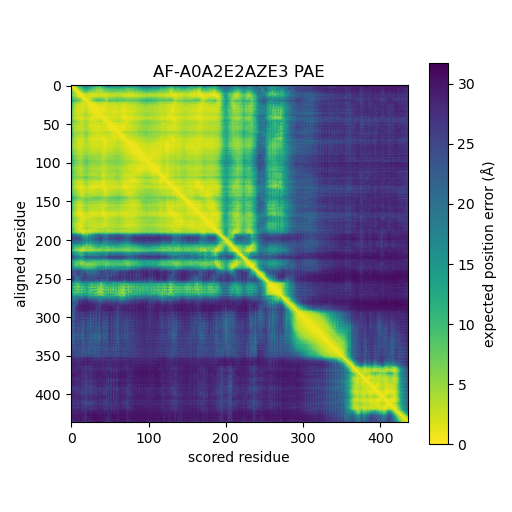-24.278 1.00 45.44 280 GLU A N 1
ATOM 2310 C CA . GLU A 1 280 ? -17.311 8.415 -25.215 1.00 45.44 280 GLU A CA 1
ATOM 2311 C C . GLU A 1 280 ? -18.204 9.594 -24.837 1.00 45.44 280 GLU A C 1
ATOM 2313 O O . GLU A 1 280 ? -19.427 9.471 -24.733 1.00 45.44 280 GLU A O 1
ATOM 2318 N N . GLU A 1 281 ? -17.567 10.721 -24.534 1.00 45.84 281 GLU A N 1
ATOM 2319 C CA . GLU A 1 281 ? -18.232 11.975 -24.215 1.00 45.84 281 GLU A CA 1
ATOM 2320 C C . GLU A 1 281 ? -18.987 12.461 -25.462 1.00 45.84 281 GLU A C 1
ATOM 2322 O O . GLU A 1 281 ? -18.484 13.253 -26.253 1.00 45.84 281 GLU A O 1
ATOM 2327 N N . GLN A 1 282 ? -20.219 11.986 -25.647 1.00 38.19 282 GLN A N 1
ATOM 2328 C CA . GLN A 1 282 ? -21.213 12.722 -26.412 1.00 38.19 282 GLN A CA 1
ATOM 2329 C C . GLN A 1 282 ? -21.604 13.970 -25.618 1.00 38.19 282 GLN A C 1
ATOM 2331 O O . GLN A 1 282 ? -22.151 13.875 -24.517 1.00 38.19 282 GLN A O 1
ATOM 2336 N N . GLY A 1 283 ? -21.377 15.135 -26.221 1.00 35.41 283 GLY A N 1
ATOM 2337 C CA . GLY A 1 283 ? -22.145 16.339 -25.926 1.00 35.41 283 GLY A CA 1
ATOM 2338 C C . GLY A 1 283 ? -21.396 17.426 -25.172 1.00 35.41 283 GLY A C 1
ATOM 2339 O O . GLY A 1 283 ? -21.662 17.683 -23.999 1.00 35.41 283 GLY A O 1
ATOM 2340 N N . GLU A 1 284 ? -20.577 18.173 -25.911 1.00 43.06 284 GLU A N 1
ATOM 2341 C CA . GLU A 1 284 ? -20.650 19.635 -25.856 1.00 43.06 284 GLU A CA 1
ATOM 2342 C C . GLU A 1 284 ? -22.128 20.043 -26.004 1.00 43.06 284 GLU A C 1
ATOM 2344 O O . GLU A 1 284 ? -22.706 19.997 -27.088 1.00 43.06 284 GLU A O 1
ATOM 2349 N N . GLN A 1 285 ? -22.781 20.375 -24.894 1.00 34.72 285 GLN A N 1
ATOM 2350 C CA . GLN A 1 285 ? -23.998 21.174 -24.916 1.00 34.72 285 GLN A CA 1
ATOM 2351 C C . GLN A 1 285 ? -23.804 22.355 -23.980 1.00 34.72 285 GLN A C 1
ATOM 2353 O O . GLN A 1 285 ? -23.669 22.205 -22.763 1.00 34.72 285 GLN A O 1
ATOM 2358 N N . ASP A 1 286 ? -23.792 23.530 -24.602 1.00 44.75 286 ASP A N 1
ATOM 2359 C CA . ASP A 1 286 ? -23.943 24.837 -23.988 1.00 44.75 286 ASP A CA 1
ATOM 2360 C C . ASP A 1 286 ? -25.079 24.819 -22.958 1.00 44.75 286 ASP A C 1
ATOM 2362 O O . ASP A 1 286 ? -26.263 24.735 -23.293 1.00 44.75 286 ASP A O 1
ATOM 2366 N N . VAL A 1 287 ? -24.727 24.934 -21.676 1.00 35.53 287 VAL A N 1
ATOM 2367 C CA . VAL A 1 287 ? -25.703 25.175 -20.612 1.00 35.53 287 VAL A CA 1
ATOM 2368 C C . VAL A 1 287 ? -25.547 26.603 -20.118 1.00 35.53 287 VAL A C 1
ATOM 2370 O O . VAL A 1 287 ? -24.759 26.910 -19.223 1.00 35.53 287 VAL A O 1
ATOM 2373 N N . SER A 1 288 ? -26.381 27.452 -20.719 1.00 39.00 288 SER A N 1
ATOM 2374 C CA . SER A 1 288 ? -26.914 28.713 -20.202 1.00 39.00 288 SER A CA 1
ATOM 2375 C C . SER A 1 288 ? -26.789 28.855 -18.676 1.00 39.00 288 SER A C 1
ATOM 2377 O O . SER A 1 288 ? -27.397 28.122 -17.886 1.00 39.00 288 SER A O 1
ATOM 2379 N N . ILE A 1 289 ? -26.008 29.848 -18.253 1.00 39.78 289 ILE A N 1
ATOM 2380 C CA . ILE A 1 289 ? -25.828 30.219 -16.851 1.00 39.78 289 ILE A CA 1
ATOM 2381 C C . ILE A 1 289 ? -27.119 30.886 -16.350 1.00 39.78 289 ILE A C 1
ATOM 2383 O O . ILE A 1 289 ? -27.355 32.070 -16.573 1.00 39.78 289 ILE A O 1
ATOM 2387 N N . LYS A 1 290 ? -27.952 30.133 -15.619 1.00 49.12 290 LYS A N 1
ATOM 2388 C CA . LYS A 1 290 ? -29.026 30.675 -14.763 1.00 49.12 290 LYS A CA 1
ATOM 2389 C C . LYS A 1 290 ? -28.622 30.664 -13.273 1.00 49.12 290 LYS A C 1
ATOM 2391 O O . LYS A 1 290 ? -27.805 29.840 -12.849 1.00 49.12 290 LYS A O 1
ATOM 2396 N N . PRO A 1 291 ? -29.151 31.591 -12.448 1.00 48.56 291 PRO A N 1
ATOM 2397 C CA . PRO A 1 291 ? -28.466 32.099 -11.260 1.00 48.56 291 PRO A CA 1
ATOM 2398 C C . PRO A 1 291 ? -28.630 31.177 -10.038 1.00 48.56 291 PRO A C 1
ATOM 2400 O O . PRO A 1 291 ? -29.577 31.290 -9.264 1.00 48.56 291 PRO A O 1
ATOM 2403 N N . LYS A 1 292 ? -27.653 30.292 -9.802 1.00 53.50 292 LYS A N 1
ATOM 2404 C CA . LYS A 1 292 ? -27.609 29.357 -8.651 1.00 53.50 292 LYS A CA 1
ATOM 2405 C C . LYS A 1 292 ? -27.306 30.008 -7.285 1.00 53.50 292 LYS A C 1
ATOM 2407 O O . LYS A 1 292 ? -27.142 29.297 -6.291 1.00 53.50 292 LYS A O 1
ATOM 2412 N N . ALA A 1 293 ? -27.202 31.335 -7.204 1.00 55.03 293 ALA A N 1
ATOM 2413 C CA . ALA A 1 293 ? -26.834 32.033 -5.968 1.00 55.03 293 ALA A CA 1
ATOM 2414 C C . ALA A 1 293 ? -27.986 32.097 -4.944 1.00 55.03 293 ALA A C 1
ATOM 2416 O O . ALA A 1 293 ? -27.754 31.895 -3.751 1.00 55.03 293 ALA A O 1
ATOM 2417 N N . LYS A 1 294 ? -29.238 32.283 -5.391 1.00 54.88 294 LYS A N 1
ATOM 2418 C CA . LYS A 1 294 ? -30.394 32.435 -4.482 1.00 54.88 294 LYS A CA 1
ATOM 2419 C C . LYS A 1 294 ? -30.735 31.149 -3.714 1.00 54.88 294 LYS A C 1
ATOM 2421 O O . LYS A 1 294 ? -31.057 31.210 -2.529 1.00 54.88 294 LYS A O 1
ATOM 2426 N N . ASP A 1 295 ? -30.567 29.982 -4.335 1.00 69.62 295 ASP A N 1
ATOM 2427 C CA . ASP A 1 295 ? -30.879 28.696 -3.691 1.00 69.62 295 ASP A CA 1
ATOM 2428 C C . ASP A 1 295 ? -29.842 28.258 -2.654 1.00 69.62 295 ASP A C 1
ATOM 2430 O O . ASP A 1 295 ? -30.177 27.571 -1.685 1.00 69.62 295 ASP A O 1
ATOM 2434 N N . LYS A 1 296 ? -28.579 28.672 -2.812 1.00 66.94 296 LYS A N 1
ATOM 2435 C CA . LYS A 1 296 ? -27.538 28.401 -1.810 1.00 66.94 296 LYS A CA 1
ATOM 2436 C C . LYS A 1 296 ? -27.770 29.204 -0.532 1.00 66.94 296 LYS A C 1
ATOM 2438 O O . LYS A 1 296 ? -27.628 28.648 0.554 1.00 66.94 296 LYS A O 1
ATOM 2443 N N . ILE A 1 297 ? -28.193 30.463 -0.661 1.00 70.56 297 ILE A N 1
ATOM 2444 C CA . ILE A 1 297 ? -28.498 31.332 0.484 1.00 70.56 297 ILE A CA 1
ATOM 2445 C C . ILE A 1 297 ? -29.729 30.814 1.235 1.00 70.56 297 ILE A C 1
ATOM 2447 O O . ILE A 1 297 ? -29.670 30.655 2.453 1.00 70.56 297 ILE A O 1
ATOM 2451 N N . LYS A 1 298 ? -30.804 30.430 0.527 1.00 72.62 298 LYS A N 1
ATOM 2452 C CA . LYS A 1 298 ? -31.985 29.820 1.166 1.00 72.62 298 LYS A CA 1
ATOM 2453 C C . LYS A 1 298 ? -31.621 28.559 1.956 1.00 72.62 298 LYS A C 1
ATOM 2455 O O . LYS A 1 298 ? -32.015 28.429 3.114 1.00 72.62 298 LYS A O 1
ATOM 2460 N N . LYS A 1 299 ? -30.815 27.657 1.382 1.00 75.69 299 LYS A N 1
ATOM 2461 C CA . LYS A 1 299 ? -30.369 26.435 2.079 1.00 75.69 299 LYS A CA 1
ATOM 2462 C C . LYS A 1 299 ? -29.496 26.728 3.301 1.00 75.69 299 LYS A C 1
ATOM 2464 O O . LYS A 1 299 ? -29.663 26.057 4.314 1.00 75.69 299 LYS A O 1
ATOM 2469 N N . ALA A 1 300 ? -28.617 27.729 3.237 1.00 73.88 300 ALA A N 1
ATOM 2470 C CA . ALA A 1 300 ? -27.803 28.139 4.381 1.00 73.88 300 ALA A CA 1
ATOM 2471 C C . ALA A 1 300 ? -28.670 28.682 5.531 1.00 73.88 300 ALA A C 1
ATOM 2473 O O . ALA A 1 300 ? -28.533 28.224 6.663 1.00 73.88 300 ALA A O 1
ATOM 2474 N N . ILE A 1 301 ? -29.632 29.559 5.225 1.00 79.38 301 ILE A N 1
ATOM 2475 C CA . ILE A 1 301 ? -30.571 30.110 6.215 1.00 79.38 301 ILE A CA 1
ATOM 2476 C C . ILE A 1 301 ? -31.394 28.991 6.867 1.00 79.38 301 ILE A C 1
ATOM 2478 O O . ILE A 1 301 ? -31.524 28.947 8.089 1.00 79.38 301 ILE A O 1
ATOM 2482 N N . THR A 1 302 ? -31.885 28.032 6.075 1.00 82.12 302 THR A N 1
ATOM 2483 C CA . THR A 1 302 ? -32.692 26.923 6.615 1.00 82.12 302 THR A CA 1
ATOM 2484 C C . THR A 1 302 ? -31.871 26.028 7.554 1.00 82.12 302 THR A C 1
ATOM 2486 O O . THR A 1 302 ? -32.385 25.559 8.568 1.00 82.12 302 THR A O 1
ATOM 2489 N N . SER A 1 303 ? -30.588 25.804 7.249 1.00 78.19 303 SER A N 1
ATOM 2490 C CA . SER A 1 303 ? -29.678 25.045 8.118 1.00 78.19 303 SER A CA 1
ATOM 2491 C C . SER A 1 303 ? -29.378 25.771 9.433 1.00 78.19 303 SER A C 1
ATOM 2493 O O . SER A 1 303 ? -29.369 25.127 10.481 1.00 78.19 303 SER A O 1
ATOM 2495 N N . CYS A 1 304 ? -29.196 27.096 9.411 1.00 79.75 304 CYS A N 1
ATOM 2496 C CA . CYS A 1 304 ? -28.980 27.881 10.630 1.00 79.75 304 CYS A CA 1
ATOM 2497 C C . CYS A 1 304 ? -30.208 27.868 11.553 1.00 79.75 304 CYS A C 1
ATOM 2499 O O . CYS A 1 304 ? -30.058 27.692 12.760 1.00 79.75 304 CYS A O 1
ATOM 2501 N N . ILE A 1 305 ? -31.420 27.964 10.994 1.00 84.88 305 ILE A N 1
ATOM 2502 C CA . ILE A 1 305 ? -32.667 27.888 11.775 1.00 84.88 305 ILE A CA 1
ATOM 2503 C C . ILE A 1 305 ? -32.802 26.519 12.456 1.00 84.88 305 ILE A C 1
ATOM 2505 O O . ILE A 1 305 ? -33.114 26.448 13.643 1.00 84.88 305 ILE A O 1
ATOM 2509 N N . LYS A 1 306 ? -32.504 25.420 11.747 1.00 82.62 306 LYS A N 1
ATOM 2510 C CA . LYS A 1 306 ? -32.540 24.070 12.337 1.00 82.62 306 LYS A CA 1
ATOM 2511 C C . LYS A 1 306 ? -31.557 23.916 13.501 1.00 82.62 306 LYS A C 1
ATOM 2513 O O . LYS A 1 306 ? -31.914 23.319 14.511 1.00 82.62 306 LYS A O 1
ATOM 2518 N N . LEU A 1 307 ? -30.348 24.467 13.380 1.00 81.69 307 LEU A N 1
ATOM 2519 C CA . LEU A 1 307 ? -29.351 24.430 14.455 1.00 81.69 307 LEU A CA 1
ATOM 2520 C C . LEU A 1 307 ? -29.786 25.246 15.679 1.00 81.69 307 LEU A C 1
ATOM 2522 O O . LEU A 1 307 ? -29.612 24.777 16.802 1.00 81.69 307 LEU A O 1
ATOM 2526 N N . ALA A 1 308 ? -30.402 26.413 15.475 1.00 86.00 308 ALA A N 1
ATOM 2527 C CA . ALA A 1 308 ? -30.928 27.232 16.566 1.00 86.00 308 ALA A CA 1
ATOM 2528 C C . ALA A 1 308 ? -32.049 26.515 17.341 1.00 86.00 308 ALA A C 1
ATOM 2530 O O . ALA A 1 308 ? -32.050 26.525 18.571 1.00 86.00 308 ALA A O 1
ATOM 2531 N N . ILE A 1 309 ? -32.954 25.824 16.637 1.00 87.94 309 ILE A N 1
ATOM 2532 C CA . ILE A 1 309 ? -34.026 25.032 17.263 1.00 87.94 309 ILE A CA 1
ATOM 2533 C C . ILE A 1 309 ? -33.444 23.876 18.086 1.00 87.94 309 ILE A C 1
ATOM 2535 O O . ILE A 1 309 ? -33.843 23.676 19.231 1.00 87.94 309 ILE A O 1
ATOM 2539 N N . ILE A 1 310 ? -32.468 23.139 17.543 1.00 86.06 310 ILE A N 1
ATOM 2540 C CA . ILE A 1 310 ? -31.816 22.035 18.268 1.00 86.06 310 ILE A CA 1
ATOM 2541 C C . ILE A 1 310 ? -31.112 22.553 19.530 1.00 86.06 310 ILE A C 1
ATOM 2543 O O . ILE A 1 310 ? -31.240 21.946 20.593 1.00 86.06 310 ILE A O 1
ATOM 2547 N N . ALA A 1 311 ? -30.413 23.689 19.445 1.00 87.06 311 ALA A N 1
ATOM 2548 C CA . ALA A 1 311 ? -29.760 24.302 20.599 1.00 87.06 311 ALA A CA 1
ATOM 2549 C C . ALA A 1 311 ? -30.769 24.715 21.687 1.00 87.06 311 ALA A C 1
ATOM 2551 O O . ALA A 1 311 ? -30.533 24.454 22.868 1.00 87.06 311 ALA A O 1
ATOM 2552 N N . ALA A 1 312 ? -31.914 25.286 21.300 1.00 88.94 312 ALA A N 1
ATOM 2553 C CA . ALA A 1 312 ? -32.983 25.648 22.229 1.00 88.94 312 ALA A CA 1
ATOM 2554 C C . ALA A 1 312 ? -33.590 24.417 22.928 1.00 88.94 312 ALA A C 1
ATOM 2556 O O . ALA A 1 312 ? -33.769 24.431 24.146 1.00 88.94 312 ALA A O 1
ATOM 2557 N N . ILE A 1 313 ? -33.832 23.326 22.190 1.00 89.62 313 ILE A N 1
ATOM 2558 C CA . ILE A 1 313 ? -34.325 22.059 22.759 1.00 89.62 313 ILE A CA 1
ATOM 2559 C C . ILE A 1 313 ? -33.317 21.488 23.763 1.00 89.62 313 ILE A C 1
ATOM 2561 O O . ILE A 1 313 ? -33.701 21.063 24.850 1.00 89.62 313 ILE A O 1
ATOM 2565 N N . MET A 1 314 ? -32.022 21.512 23.438 1.00 87.19 314 MET A N 1
ATOM 2566 C CA . MET A 1 314 ? -30.974 21.016 24.336 1.00 87.19 314 MET A CA 1
ATOM 2567 C C . MET A 1 314 ? -30.873 21.843 25.625 1.00 87.19 314 MET A C 1
ATOM 2569 O O . MET A 1 314 ? -30.737 21.269 26.706 1.00 87.19 314 MET A O 1
ATOM 2573 N N . LEU A 1 315 ? -30.988 23.172 25.535 1.00 88.88 315 LEU A N 1
ATOM 2574 C CA . LEU A 1 315 ? -31.025 24.057 26.706 1.00 88.88 315 LEU A CA 1
ATOM 2575 C C . LEU A 1 315 ? -32.262 23.806 27.578 1.00 88.88 315 LEU A C 1
ATOM 2577 O O . LEU A 1 315 ? -32.158 23.780 28.805 1.00 88.88 315 LEU A O 1
ATOM 2581 N N . TRP A 1 316 ? -33.416 23.562 26.957 1.00 91.25 316 TRP A N 1
ATOM 2582 C CA . TRP A 1 316 ? -34.647 23.226 27.668 1.00 91.25 316 TRP A CA 1
ATOM 2583 C C . TRP A 1 316 ? -34.549 21.873 28.391 1.00 91.25 316 TRP A C 1
ATOM 2585 O O . TRP A 1 316 ? -34.830 21.793 29.587 1.00 91.25 316 TRP A O 1
ATOM 2595 N N . LEU A 1 317 ? -34.045 20.830 27.722 1.00 87.38 317 LEU A N 1
ATOM 2596 C CA . LEU A 1 317 ? -33.799 19.520 28.343 1.00 87.38 317 LEU A CA 1
ATOM 2597 C C . LEU A 1 317 ? -32.791 19.607 29.496 1.00 87.38 317 LEU A C 1
ATOM 2599 O O . LEU A 1 317 ? -32.954 18.942 30.522 1.00 87.38 317 LEU A O 1
ATOM 2603 N N . TYR A 1 318 ? -31.762 20.446 29.356 1.00 88.62 318 TYR A N 1
ATOM 2604 C CA . TYR A 1 318 ? -30.810 20.709 30.431 1.00 88.62 318 TYR A CA 1
ATOM 2605 C C . TYR A 1 318 ? -31.484 21.375 31.640 1.00 88.62 318 TYR A C 1
ATOM 2607 O O . TYR A 1 318 ? -31.239 20.966 32.777 1.00 88.62 318 TYR A O 1
ATOM 2615 N N . SER A 1 319 ? -32.371 22.347 31.407 1.00 90.62 319 SER A N 1
ATOM 2616 C CA . SER A 1 319 ? -33.150 23.005 32.463 1.00 90.62 319 SER A CA 1
ATOM 2617 C C . SER A 1 319 ? -34.047 22.017 33.218 1.00 90.62 319 SER A C 1
ATOM 2619 O O . SER A 1 319 ? -34.005 21.991 34.449 1.00 90.62 319 SER A O 1
ATOM 2621 N N . ILE A 1 320 ? -34.751 21.127 32.509 1.00 88.75 320 ILE A N 1
ATOM 2622 C CA . ILE A 1 320 ? -35.567 20.065 33.126 1.00 88.75 320 ILE A CA 1
ATOM 2623 C C . ILE A 1 320 ? -34.702 19.150 33.995 1.00 88.75 320 ILE A C 1
ATOM 2625 O O . ILE A 1 320 ? -35.043 18.858 35.141 1.00 88.75 320 ILE A O 1
ATOM 2629 N N . LYS A 1 321 ? -33.546 18.716 33.481 1.00 87.31 321 LYS A N 1
ATOM 2630 C CA . LYS A 1 321 ? -32.641 17.832 34.226 1.00 87.31 321 LYS A CA 1
ATOM 2631 C C . LYS A 1 321 ? -32.089 18.507 35.484 1.00 87.31 321 LYS A C 1
ATOM 2633 O O . LYS A 1 321 ? -31.896 17.838 36.498 1.00 87.31 321 LYS A O 1
ATOM 2638 N N . LYS A 1 322 ? -31.847 19.820 35.430 1.00 91.12 322 LYS A N 1
ATOM 2639 C CA . LYS A 1 322 ? -31.436 20.617 36.590 1.00 91.12 322 LYS A CA 1
ATOM 2640 C C . LYS A 1 322 ? -32.550 20.682 37.641 1.00 91.12 322 LYS A C 1
ATOM 2642 O O . LYS A 1 322 ? -32.283 20.382 38.798 1.00 91.12 322 LYS A O 1
ATOM 2647 N N . GLN A 1 323 ? -33.789 20.966 37.235 1.00 89.06 323 GLN A N 1
ATOM 2648 C CA . GLN A 1 323 ? -34.944 20.979 38.144 1.00 89.06 323 GLN A CA 1
ATOM 2649 C C . GLN A 1 323 ? -35.185 19.612 38.800 1.00 89.06 323 GLN A C 1
ATOM 2651 O O . GLN A 1 323 ? -35.436 19.544 40.000 1.00 89.06 323 GLN A O 1
ATOM 2656 N N . ALA A 1 324 ? -35.040 18.520 38.044 1.00 85.75 324 ALA A N 1
ATOM 2657 C CA . ALA A 1 324 ? -35.170 17.165 38.577 1.00 85.75 324 ALA A CA 1
ATOM 2658 C C . ALA A 1 324 ? -34.101 16.845 39.638 1.00 85.75 324 ALA A C 1
ATOM 2660 O O . ALA A 1 324 ? -34.408 16.216 40.647 1.00 85.75 324 ALA A O 1
ATOM 2661 N N . ARG A 1 325 ? -32.855 17.309 39.450 1.00 87.12 325 ARG A N 1
ATOM 2662 C CA . ARG A 1 325 ? -31.793 17.168 40.463 1.00 87.12 325 ARG A CA 1
ATOM 2663 C C . ARG A 1 325 ? -32.092 17.968 41.725 1.00 87.12 325 ARG A C 1
ATOM 2665 O O . ARG A 1 325 ? -31.975 17.427 42.815 1.00 87.12 325 ARG A O 1
ATOM 2672 N N . GLU A 1 326 ? -32.532 19.214 41.580 1.00 90.50 326 GLU A N 1
ATOM 2673 C CA . GLU A 1 326 ? -32.892 20.057 42.726 1.00 90.50 326 GLU A CA 1
ATOM 2674 C C . GLU A 1 326 ? -34.083 19.477 43.512 1.00 90.50 326 GLU A C 1
ATOM 2676 O O . GLU A 1 326 ? -34.110 19.552 44.741 1.00 90.50 326 GLU A O 1
ATOM 2681 N N . GLN A 1 327 ? -35.054 18.853 42.834 1.00 86.19 327 GLN A N 1
ATOM 2682 C CA . GLN A 1 327 ? -36.140 18.124 43.497 1.00 86.19 327 GLN A CA 1
ATOM 2683 C C . GLN A 1 327 ? -35.647 16.857 44.205 1.00 86.19 327 GLN A C 1
ATOM 2685 O O . GLN A 1 327 ? -36.061 16.609 45.338 1.00 86.19 327 GLN A O 1
ATOM 2690 N N . ALA A 1 328 ? -34.743 16.093 43.584 1.00 83.44 328 ALA A N 1
ATOM 2691 C CA . ALA A 1 328 ? -34.150 14.907 44.197 1.00 83.44 328 ALA A CA 1
ATOM 2692 C C . ALA A 1 328 ? -33.376 15.266 45.478 1.00 83.44 328 ALA A C 1
ATOM 2694 O O . ALA A 1 328 ? -33.634 14.678 46.526 1.00 83.44 328 ALA A O 1
ATOM 2695 N N . GLU A 1 329 ? -32.536 16.303 45.443 1.00 87.12 329 GLU A N 1
ATOM 2696 C CA . GLU A 1 329 ? -31.798 16.787 46.621 1.00 87.12 329 GLU A CA 1
ATOM 2697 C C . GLU A 1 329 ? -32.733 17.276 47.740 1.00 87.12 329 GLU A C 1
ATOM 2699 O O . GLU A 1 329 ? -32.463 17.067 48.924 1.00 87.12 329 GLU A O 1
ATOM 2704 N N . ARG A 1 330 ? -33.863 17.912 47.397 1.00 85.38 330 ARG A N 1
ATOM 2705 C CA . ARG A 1 330 ? -34.887 18.283 48.391 1.00 85.38 330 ARG A CA 1
ATOM 2706 C C . ARG A 1 330 ? -35.541 17.051 49.011 1.00 85.38 330 ARG A C 1
ATOM 2708 O O . ARG A 1 330 ? -35.708 17.019 50.227 1.00 85.38 330 ARG A O 1
ATOM 2715 N N . SER A 1 331 ? -35.886 16.048 48.204 1.00 80.44 331 SER A N 1
ATOM 2716 C CA . SER A 1 331 ? -36.483 14.802 48.701 1.00 80.44 331 SER A CA 1
ATOM 2717 C C . SER A 1 331 ? -35.523 14.006 49.587 1.00 80.44 331 SER A C 1
ATOM 2719 O O . SER A 1 331 ? -35.940 13.476 50.614 1.00 80.44 331 SER A O 1
ATOM 2721 N N . GLU A 1 332 ? -34.229 14.007 49.261 1.00 83.88 332 GLU A N 1
ATOM 2722 C CA . GLU A 1 332 ? -33.182 13.365 50.055 1.00 83.88 332 GLU A CA 1
ATOM 2723 C C . GLU A 1 332 ? -33.020 14.047 51.418 1.00 83.88 332 GLU A C 1
ATOM 2725 O O . GLU A 1 332 ? -33.009 13.374 52.445 1.00 83.88 332 GLU A O 1
ATOM 2730 N N . LYS A 1 333 ? -33.012 15.386 51.467 1.00 83.94 333 LYS A N 1
ATOM 2731 C CA . LYS A 1 333 ? -32.971 16.130 52.739 1.00 83.94 333 LYS A CA 1
ATOM 2732 C C . LYS A 1 333 ? -34.183 15.849 53.631 1.00 83.94 333 LYS A C 1
ATOM 2734 O O . LYS A 1 333 ? -34.026 15.732 54.844 1.00 83.94 333 LYS A O 1
ATOM 2739 N N . VAL A 1 334 ? -35.377 15.719 53.046 1.00 84.50 334 VAL A N 1
ATOM 2740 C CA . VAL A 1 334 ? -36.600 15.356 53.787 1.00 84.50 334 VAL A CA 1
ATOM 2741 C C . VAL A 1 334 ? -36.514 13.920 54.315 1.00 84.50 334 VAL A C 1
ATOM 2743 O O . VAL A 1 334 ? -36.823 13.682 55.480 1.00 84.50 334 VAL A O 1
ATOM 2746 N N . MET A 1 335 ? -36.039 12.981 53.493 1.00 74.38 335 MET A N 1
ATOM 2747 C CA . MET A 1 335 ? -35.819 11.584 53.883 1.00 74.38 335 MET A CA 1
ATOM 2748 C C . MET A 1 335 ? -34.807 11.455 55.023 1.00 74.38 335 MET A C 1
ATOM 2750 O O . MET A 1 335 ? -35.091 10.769 55.997 1.00 74.38 335 MET A O 1
ATOM 2754 N N . VAL A 1 336 ? -33.671 12.156 54.960 1.00 80.12 336 VAL A N 1
ATOM 2755 C CA . VAL A 1 336 ? -32.660 12.153 56.033 1.00 80.12 336 VAL A CA 1
ATOM 2756 C C . VAL A 1 336 ? -33.235 12.718 57.338 1.00 80.12 336 VAL A C 1
ATOM 2758 O O . VAL A 1 336 ? -32.985 12.163 58.408 1.00 80.12 336 VAL A O 1
ATOM 2761 N N . GLY A 1 337 ? -34.061 13.768 57.265 1.00 82.62 337 GLY A N 1
ATOM 2762 C CA . GLY A 1 337 ? -34.769 14.309 58.431 1.00 82.62 337 GLY A CA 1
ATOM 2763 C C . GLY A 1 337 ? -35.752 13.310 59.056 1.00 82.62 337 GLY A C 1
ATOM 2764 O O . GLY A 1 337 ? -35.742 13.109 60.270 1.00 82.62 337 GLY A O 1
ATOM 2765 N N . LEU A 1 338 ? -36.552 12.628 58.230 1.00 79.31 338 LEU A N 1
ATOM 2766 C CA . LEU A 1 338 ? -37.471 11.572 58.675 1.00 79.31 338 LEU A CA 1
ATOM 2767 C C . LEU A 1 338 ? -36.723 10.372 59.261 1.00 79.31 338 LEU A C 1
ATOM 2769 O O . LEU A 1 338 ? -37.125 9.828 60.285 1.00 79.31 338 LEU A O 1
ATOM 2773 N N . GLN A 1 339 ? -35.613 9.972 58.648 1.00 76.62 339 GLN A N 1
ATOM 2774 C CA . GLN A 1 339 ? -34.811 8.843 59.104 1.00 76.62 339 GLN A CA 1
ATOM 2775 C C . GLN A 1 339 ? -34.139 9.147 60.446 1.00 76.62 339 GLN A C 1
ATOM 2777 O O . GLN A 1 339 ? -34.097 8.276 61.310 1.00 76.62 339 GLN A O 1
ATOM 2782 N N . SER A 1 340 ? -33.712 10.393 60.675 1.00 78.19 340 SER A N 1
ATOM 2783 C CA . SER A 1 340 ? -33.247 10.861 61.986 1.00 78.19 340 SER A CA 1
ATOM 2784 C C . SER A 1 340 ? -34.352 10.796 63.050 1.00 78.19 340 SER A C 1
ATOM 2786 O O . SER A 1 340 ? -34.089 10.314 64.151 1.00 78.19 340 SER A O 1
ATOM 2788 N N . GLN A 1 341 ? -35.588 11.194 62.721 1.00 78.75 341 GLN A N 1
ATOM 2789 C CA . GLN A 1 341 ? -36.733 11.080 63.638 1.00 78.75 341 GLN A CA 1
ATOM 2790 C C . GLN A 1 341 ? -37.089 9.625 63.956 1.00 78.75 341 GLN A C 1
ATOM 2792 O O . GLN A 1 341 ? -37.292 9.285 65.120 1.00 78.75 341 GLN A O 1
ATOM 2797 N N . ILE A 1 342 ? -37.113 8.758 62.940 1.00 76.50 342 ILE A N 1
ATOM 2798 C CA . ILE A 1 342 ? -37.336 7.319 63.117 1.00 76.50 342 ILE A CA 1
ATOM 2799 C C . ILE A 1 342 ? -36.243 6.731 64.009 1.00 76.50 342 ILE A C 1
ATOM 2801 O O . ILE A 1 342 ? -36.570 6.014 64.945 1.00 76.50 342 ILE A O 1
ATOM 2805 N N . THR A 1 343 ? -34.974 7.085 63.773 1.00 75.25 343 THR A N 1
ATOM 2806 C CA . THR A 1 343 ? -33.836 6.599 64.571 1.00 75.25 343 THR A CA 1
ATOM 2807 C C . THR A 1 343 ? -33.964 7.019 66.038 1.00 75.25 343 THR A C 1
ATOM 2809 O O . THR A 1 343 ? -33.747 6.202 66.932 1.00 75.25 343 THR A O 1
ATOM 2812 N N . HIS A 1 344 ? -34.381 8.263 66.297 1.00 73.25 344 HIS A N 1
ATOM 2813 C CA . HIS A 1 344 ? -34.636 8.757 67.652 1.00 73.25 344 HIS A CA 1
ATOM 2814 C C . HIS A 1 344 ? -35.774 7.984 68.335 1.00 73.25 344 HIS A C 1
ATOM 2816 O O . HIS A 1 344 ? -35.617 7.524 69.463 1.00 73.25 344 HIS A O 1
ATOM 2822 N N . MET A 1 345 ? -36.889 7.757 67.633 1.00 73.38 345 MET A N 1
ATOM 2823 C CA . MET A 1 345 ? -38.011 6.961 68.146 1.00 73.38 345 MET A CA 1
ATOM 282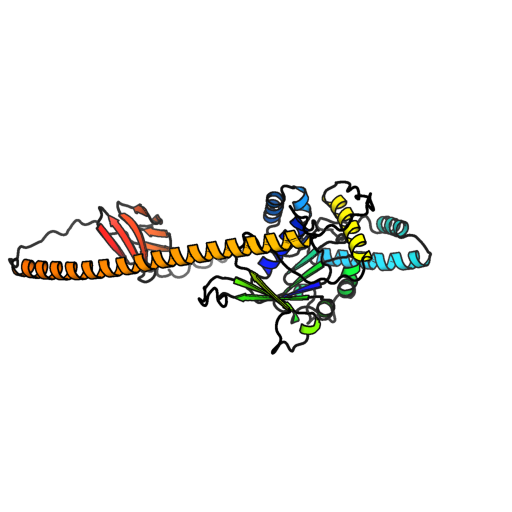4 C C . MET A 1 345 ? -37.633 5.497 68.408 1.00 73.38 345 MET A C 1
ATOM 2826 O O . MET A 1 345 ? -38.062 4.921 69.406 1.00 73.38 345 MET A O 1
ATOM 2830 N N . THR A 1 346 ? -36.832 4.872 67.539 1.00 72.38 346 THR A N 1
ATOM 2831 C CA . THR A 1 346 ? -36.348 3.502 67.767 1.00 72.38 346 THR A CA 1
ATOM 2832 C C . THR A 1 346 ? -35.409 3.423 68.963 1.00 72.38 346 THR A C 1
ATOM 2834 O O . THR A 1 346 ? -35.501 2.463 69.719 1.00 72.38 346 THR A O 1
ATOM 2837 N N . HIS A 1 347 ? -34.577 4.442 69.191 1.00 66.25 347 HIS A N 1
ATOM 2838 C CA . HIS A 1 347 ? -33.684 4.488 70.348 1.00 66.25 347 HIS A CA 1
ATOM 2839 C C . HIS A 1 347 ? -34.452 4.709 71.668 1.00 66.25 347 HIS A C 1
ATOM 2841 O O . HIS A 1 347 ? -34.064 4.181 72.711 1.00 66.25 347 HIS A O 1
ATOM 2847 N N . GLU A 1 348 ? -35.576 5.434 71.637 1.00 67.25 348 GLU A N 1
ATOM 2848 C CA . GLU A 1 348 ? -36.508 5.523 72.772 1.00 67.25 348 GLU A CA 1
ATOM 2849 C C . GLU A 1 348 ? -37.243 4.197 73.026 1.00 67.25 348 GLU A C 1
ATOM 2851 O O . GLU A 1 348 ? -37.414 3.795 74.177 1.00 67.25 348 GLU A O 1
ATOM 2856 N N . LEU A 1 349 ? -37.627 3.476 71.969 1.00 59.81 349 LEU A N 1
ATOM 2857 C CA . LEU A 1 349 ? -38.272 2.162 72.074 1.00 59.81 349 LEU A CA 1
ATOM 2858 C C . LEU A 1 349 ? -37.315 1.053 72.542 1.00 59.81 349 LEU A C 1
ATOM 2860 O O . LEU A 1 349 ? -37.740 0.154 73.270 1.00 59.81 349 LEU A O 1
ATOM 2864 N N . GLU A 1 350 ? -36.036 1.103 72.163 1.00 56.50 350 GLU A N 1
ATOM 2865 C CA . GLU A 1 350 ? -35.009 0.162 72.634 1.00 56.50 350 GLU A CA 1
ATOM 2866 C C . GLU A 1 350 ? -34.685 0.357 74.120 1.00 56.50 350 GLU A C 1
ATOM 2868 O O . GLU A 1 350 ? -34.515 -0.631 74.837 1.00 56.50 350 GLU A O 1
ATOM 2873 N N . ASN A 1 351 ? -34.735 1.594 74.627 1.00 54.16 351 ASN A N 1
ATOM 2874 C CA . ASN A 1 351 ? -34.599 1.872 76.061 1.00 54.16 351 ASN A CA 1
ATOM 2875 C C . ASN A 1 351 ? -35.760 1.319 76.913 1.00 54.16 351 ASN A C 1
ATOM 2877 O O . ASN A 1 351 ? -35.614 1.189 78.126 1.00 54.16 351 ASN A O 1
ATOM 2881 N N . ILE A 1 352 ? -36.895 0.953 76.303 1.00 52.44 352 ILE A N 1
ATOM 2882 C CA . ILE A 1 352 ? -38.061 0.372 76.996 1.00 52.44 352 ILE A CA 1
ATOM 2883 C C . ILE A 1 352 ? -38.014 -1.172 77.013 1.00 52.44 352 ILE A C 1
ATOM 2885 O O . ILE A 1 352 ? -38.752 -1.804 77.769 1.00 52.44 352 ILE A O 1
ATOM 2889 N N . LYS A 1 353 ? -37.139 -1.816 76.226 1.00 45.53 353 LYS A N 1
ATOM 2890 C CA . LYS A 1 353 ? -37.141 -3.282 76.030 1.00 45.53 353 LYS A CA 1
ATOM 2891 C C . LYS A 1 353 ? -35.940 -4.045 76.595 1.00 45.53 353 LYS A C 1
ATOM 2893 O O . LYS A 1 353 ? -35.759 -5.215 76.262 1.00 45.53 353 LYS A O 1
ATOM 2898 N N . THR A 1 354 ? -35.164 -3.472 77.508 1.00 42.00 354 THR A N 1
ATOM 2899 C CA . THR A 1 354 ? -34.117 -4.215 78.230 1.00 42.00 354 THR A CA 1
ATOM 2900 C C . THR A 1 354 ? -34.691 -5.070 79.372 1.00 42.00 354 THR A C 1
ATOM 2902 O O . THR A 1 354 ? -34.511 -4.794 80.553 1.00 42.00 354 THR A O 1
ATOM 2905 N N . GLN A 1 355 ? -35.344 -6.178 79.009 1.00 38.78 355 GLN A N 1
ATOM 2906 C CA . GLN A 1 355 ? -35.367 -7.408 79.812 1.00 38.78 355 GLN A CA 1
ATOM 2907 C C . GLN A 1 355 ? -34.623 -8.501 79.029 1.00 38.78 355 GLN A C 1
ATOM 2909 O O . GLN A 1 355 ? -34.876 -8.661 77.833 1.00 38.78 355 GLN A O 1
ATOM 2914 N N . PRO A 1 356 ? -33.704 -9.260 79.652 1.00 39.69 356 PRO A N 1
ATOM 2915 C CA . PRO A 1 356 ? -32.886 -10.214 78.927 1.00 39.69 356 PRO A CA 1
ATOM 2916 C C . PRO A 1 356 ? -33.663 -11.521 78.755 1.00 39.69 356 PRO A C 1
ATOM 2918 O O . PRO A 1 356 ? -33.934 -12.227 79.724 1.00 39.69 356 PRO A O 1
ATOM 2921 N N . GLN A 1 357 ? -34.002 -11.861 77.512 1.00 34.06 357 GLN A N 1
ATOM 2922 C CA . GLN A 1 357 ? -34.326 -13.235 77.146 1.00 34.06 357 GLN A CA 1
ATOM 2923 C C . GLN A 1 357 ? -33.221 -13.810 76.264 1.00 34.06 357 GLN A C 1
ATOM 2925 O O . GLN A 1 357 ? -32.844 -13.263 75.228 1.00 34.06 357 GLN A O 1
ATOM 2930 N N . SER A 1 358 ? -32.703 -14.921 76.770 1.00 42.53 358 SER A N 1
ATOM 2931 C CA . SER A 1 358 ? -31.767 -15.865 76.189 1.00 42.53 358 SER A CA 1
ATOM 2932 C C . SER A 1 358 ? -32.115 -16.253 74.752 1.00 42.53 358 SER A C 1
ATOM 2934 O O . SER A 1 358 ? -33.267 -16.518 74.411 1.00 42.53 358 SER A O 1
ATOM 2936 N N . ARG A 1 359 ? -31.082 -16.363 73.914 1.00 35.25 359 ARG A N 1
ATOM 2937 C CA . ARG A 1 359 ? -31.149 -17.046 72.620 1.00 35.25 359 ARG A CA 1
ATOM 2938 C C . ARG A 1 359 ? -29.882 -17.867 72.402 1.00 35.25 359 ARG A C 1
ATOM 2940 O O . ARG A 1 359 ? -28.972 -17.469 71.685 1.00 35.25 359 ARG A O 1
ATOM 2947 N N . ASP A 1 360 ? -29.878 -19.044 73.014 1.00 43.97 360 ASP A N 1
ATOM 2948 C CA . ASP A 1 360 ? -29.389 -20.240 72.339 1.00 43.97 360 ASP A CA 1
ATOM 2949 C C . ASP A 1 360 ? -30.362 -20.536 71.193 1.00 43.97 360 ASP A C 1
ATOM 2951 O O . ASP A 1 360 ? -31.547 -20.730 71.451 1.00 43.97 360 ASP A O 1
ATOM 2955 N N . GLN A 1 361 ? -29.875 -20.485 69.949 1.00 43.00 361 GLN A N 1
ATOM 2956 C CA . GLN A 1 361 ? -30.372 -21.168 68.737 1.00 43.00 361 GLN A CA 1
ATOM 2957 C C . GLN A 1 361 ? -29.896 -20.403 67.492 1.00 43.00 361 GLN A C 1
ATOM 2959 O O . GLN A 1 361 ? -30.617 -19.601 66.903 1.00 43.00 361 GLN A O 1
ATOM 2964 N N . LEU A 1 362 ? -28.659 -20.671 67.078 1.00 38.41 362 LEU A N 1
ATOM 2965 C CA . LEU A 1 362 ? -28.132 -20.297 65.762 1.00 38.41 362 LEU A CA 1
ATOM 2966 C C . LEU A 1 362 ? -27.211 -21.415 65.254 1.00 38.41 362 LEU A C 1
ATOM 2968 O O . LEU A 1 362 ? -26.060 -21.200 64.911 1.00 38.41 362 LEU A O 1
ATOM 2972 N N . ASN A 1 363 ? -27.739 -22.640 65.221 1.00 39.44 363 ASN A N 1
ATOM 2973 C CA . ASN A 1 363 ? -27.136 -23.764 64.508 1.00 39.44 363 ASN A CA 1
ATOM 2974 C C . ASN A 1 363 ? -28.140 -24.233 63.458 1.00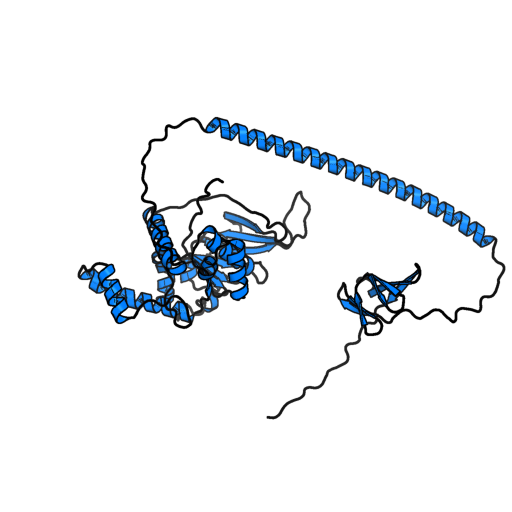 39.44 363 ASN A C 1
ATOM 2976 O O . ASN A 1 363 ? -29.117 -24.905 63.778 1.00 39.44 363 ASN A O 1
ATOM 2980 N N . GLY A 1 364 ? -27.927 -23.814 62.211 1.00 49.34 364 GLY A N 1
ATOM 2981 C CA . GLY A 1 364 ? -28.770 -24.212 61.083 1.00 49.34 364 GLY A CA 1
ATOM 2982 C C . GLY A 1 364 ? -28.751 -23.275 59.877 1.00 49.34 364 GLY A C 1
ATOM 2983 O O . GLY A 1 364 ? -29.429 -23.571 58.897 1.00 49.34 364 GLY A O 1
ATOM 2984 N N . GLN A 1 365 ? -28.011 -22.157 59.901 1.00 55.56 365 GLN A N 1
ATOM 2985 C CA . GLN A 1 365 ? -27.859 -21.360 58.684 1.00 55.56 365 GLN A CA 1
ATOM 2986 C C . GLN A 1 365 ? -26.855 -22.033 57.734 1.00 55.56 365 GLN A C 1
ATOM 2988 O O . GLN A 1 365 ? -25.738 -22.333 58.153 1.00 55.56 365 GLN A O 1
ATOM 2993 N N . PRO A 1 366 ? -27.241 -22.296 56.471 1.00 58.34 366 PRO A N 1
ATOM 2994 C CA . PRO A 1 366 ? -26.321 -22.812 55.469 1.00 58.34 366 PRO A CA 1
ATOM 2995 C C . PRO A 1 366 ? -25.182 -21.812 55.259 1.00 58.34 366 PRO A C 1
ATOM 2997 O O . PRO A 1 366 ? -25.420 -20.611 55.108 1.00 58.34 366 PRO A O 1
ATOM 3000 N N . ASN A 1 367 ? -23.949 -22.319 55.267 1.00 73.81 367 ASN A N 1
ATOM 3001 C CA . ASN A 1 367 ? -22.772 -21.506 55.003 1.00 73.81 367 ASN A CA 1
ATOM 3002 C C . ASN A 1 367 ? -22.862 -20.919 53.583 1.00 73.81 367 ASN A C 1
ATOM 3004 O O . ASN A 1 367 ? -23.262 -21.631 52.658 1.00 73.81 367 ASN A O 1
ATOM 3008 N N . PRO A 1 368 ? -22.513 -19.637 53.390 1.00 74.56 368 PRO A N 1
ATOM 3009 C CA . PRO A 1 368 ? -22.433 -19.055 52.058 1.00 74.56 368 PRO A CA 1
ATOM 3010 C C . PRO A 1 368 ? -21.382 -19.788 51.200 1.00 74.56 368 PRO A C 1
ATOM 3012 O O . PRO A 1 368 ? -20.435 -20.354 51.752 1.00 74.56 368 PRO A O 1
ATOM 3015 N N . PRO A 1 369 ? -21.529 -19.780 49.863 1.00 80.06 369 PRO A N 1
ATOM 3016 C CA . PRO A 1 369 ? -20.618 -20.484 48.965 1.00 80.06 369 PRO A CA 1
ATOM 3017 C C . PRO A 1 369 ? -19.194 -19.922 49.047 1.00 80.06 369 PRO A C 1
ATOM 3019 O O . PRO A 1 369 ? -19.006 -18.716 49.206 1.00 80.06 369 PRO A O 1
ATOM 3022 N N . THR A 1 370 ? -18.181 -20.772 48.878 1.00 84.25 370 THR A N 1
ATOM 3023 C CA . THR A 1 370 ? -16.781 -20.333 48.789 1.00 84.25 370 THR A CA 1
ATOM 3024 C C . THR A 1 370 ? -16.519 -19.789 47.389 1.00 84.25 370 THR A C 1
ATOM 3026 O O . THR A 1 370 ? -16.739 -20.496 46.401 1.00 84.25 370 THR A O 1
ATOM 3029 N N . VAL A 1 371 ? -16.061 -18.535 47.284 1.00 83.94 371 VAL A N 1
ATOM 3030 C CA . VAL A 1 371 ? -15.952 -17.820 46.002 1.00 83.94 371 VAL A CA 1
ATOM 3031 C C . VAL A 1 371 ? -14.508 -17.444 45.673 1.00 83.94 371 VAL A C 1
ATOM 3033 O O . VAL A 1 371 ? -13.833 -16.762 46.443 1.00 83.94 371 VAL A O 1
ATOM 3036 N N . SER A 1 372 ? -14.066 -17.807 44.469 1.00 82.69 372 SER A N 1
ATOM 3037 C CA . SER A 1 372 ? -12.818 -17.341 43.852 1.00 82.69 372 SER A CA 1
ATOM 3038 C C . SER A 1 372 ? -13.119 -16.601 42.544 1.00 82.69 372 SER A C 1
ATOM 3040 O O . SER A 1 372 ? -14.001 -16.972 41.772 1.00 82.69 372 SER A O 1
ATOM 3042 N N . MET A 1 373 ? -12.444 -15.477 42.301 1.00 72.00 373 MET A N 1
ATOM 3043 C CA . MET A 1 373 ? -12.761 -14.604 41.164 1.00 72.00 373 MET A CA 1
ATOM 3044 C C . MET A 1 373 ? -12.087 -15.102 39.883 1.00 72.00 373 MET A C 1
ATOM 3046 O O . MET A 1 373 ? -10.890 -15.379 39.898 1.00 72.00 373 MET A O 1
ATOM 3050 N N . ILE A 1 374 ? -12.826 -15.145 38.768 1.00 70.44 374 ILE A N 1
ATOM 3051 C CA . ILE A 1 374 ? -12.247 -15.429 37.445 1.00 70.44 374 ILE A CA 1
ATOM 3052 C C . ILE A 1 374 ? -12.150 -14.133 36.624 1.00 70.44 374 ILE A C 1
ATOM 3054 O O . ILE A 1 374 ? -11.104 -13.848 36.048 1.00 70.44 374 ILE A O 1
ATOM 3058 N N . THR A 1 375 ? -13.215 -13.318 36.581 1.00 74.94 375 THR A N 1
ATOM 3059 C CA . THR A 1 375 ? -13.249 -12.019 35.871 1.00 74.94 375 THR A CA 1
ATOM 3060 C C . THR A 1 375 ? -14.270 -11.048 36.494 1.00 74.94 375 THR A C 1
ATOM 3062 O O . THR A 1 375 ? -14.888 -11.350 37.509 1.00 74.94 375 THR A O 1
ATOM 3065 N N . SER A 1 376 ? -14.507 -9.895 35.855 1.00 71.19 376 SER A N 1
ATOM 3066 C CA . SER A 1 376 ? -15.514 -8.901 36.262 1.00 71.19 376 SER A CA 1
ATOM 3067 C C . SER A 1 376 ? -16.974 -9.322 36.125 1.00 71.19 376 SER A C 1
ATOM 3069 O O . SER A 1 376 ? -17.859 -8.643 36.635 1.00 71.19 376 SER A O 1
ATOM 3071 N N . THR A 1 377 ? -17.247 -10.425 35.432 1.00 72.44 377 THR A N 1
ATOM 3072 C CA . THR A 1 377 ? -18.619 -10.902 35.182 1.00 72.44 377 THR A CA 1
ATOM 3073 C C . THR A 1 377 ? -18.836 -12.358 35.577 1.00 72.44 377 THR A C 1
ATOM 3075 O O . THR A 1 377 ? -19.971 -12.830 35.531 1.00 72.44 377 THR A O 1
ATOM 3078 N N . TYR A 1 378 ? -17.768 -13.047 35.992 1.00 79.19 378 TYR A N 1
ATOM 3079 C CA . TYR A 1 378 ? -17.782 -14.460 36.350 1.00 79.19 378 TYR A CA 1
ATOM 3080 C C . TYR A 1 378 ? -16.979 -14.699 37.629 1.00 79.19 378 TYR A C 1
ATOM 3082 O O . TYR A 1 378 ? -15.824 -14.269 37.737 1.00 79.19 378 TYR A O 1
ATOM 3090 N N . CYS A 1 379 ? -17.555 -15.451 38.561 1.00 85.25 379 CYS A N 1
ATOM 3091 C CA . CYS A 1 379 ? -16.844 -16.000 39.711 1.00 85.25 379 CYS A CA 1
ATOM 3092 C C . CYS A 1 379 ? -16.979 -17.523 39.735 1.00 85.25 379 CYS A C 1
ATOM 3094 O O . CYS A 1 379 ? -17.924 -18.078 39.187 1.00 85.25 379 CYS A O 1
ATOM 3096 N N . MET A 1 380 ? -16.033 -18.203 40.365 1.00 88.25 380 MET A N 1
ATOM 3097 C CA . MET A 1 380 ? -16.127 -19.620 40.677 1.00 88.25 380 MET A CA 1
ATOM 3098 C C . MET A 1 380 ? -16.663 -19.759 42.099 1.00 88.25 380 MET A C 1
ATOM 3100 O O . MET A 1 380 ? -15.996 -19.336 43.039 1.00 88.25 380 MET A O 1
ATOM 3104 N N . ALA A 1 381 ? -17.862 -20.308 42.256 1.00 87.69 381 ALA A N 1
ATOM 3105 C CA . ALA A 1 381 ? -18.499 -20.561 43.545 1.00 87.69 381 ALA A CA 1
ATOM 3106 C C . ALA A 1 381 ? -18.659 -22.075 43.724 1.00 87.69 381 ALA A C 1
ATOM 3108 O O . ALA A 1 381 ? -19.205 -22.732 42.838 1.00 87.69 381 ALA A O 1
ATOM 3109 N N . ASN A 1 382 ? -18.127 -22.643 44.812 1.00 87.25 382 ASN A N 1
ATOM 3110 C CA . ASN A 1 382 ? -18.134 -24.094 45.076 1.00 87.25 382 ASN A CA 1
ATOM 3111 C C . ASN A 1 382 ? -17.631 -24.944 43.880 1.00 87.25 382 ASN A C 1
ATOM 3113 O O . ASN A 1 382 ? -18.159 -26.011 43.580 1.00 87.25 382 ASN A O 1
ATOM 3117 N N . GLY A 1 383 ? -16.621 -24.452 43.152 1.00 84.25 383 GLY A N 1
ATOM 3118 C CA . GLY A 1 383 ? -16.051 -25.139 41.983 1.00 84.25 383 GLY A CA 1
ATOM 3119 C C . GLY A 1 383 ? -16.852 -25.009 40.678 1.00 84.25 383 GLY A C 1
ATOM 3120 O O . GLY A 1 383 ? -16.440 -25.574 39.666 1.00 84.25 383 GLY A O 1
ATOM 3121 N N . GLN A 1 384 ? -17.952 -24.250 40.655 1.00 86.38 384 GLN A N 1
ATOM 3122 C CA . GLN A 1 384 ? -18.740 -23.974 39.448 1.00 86.38 384 GLN A CA 1
ATOM 3123 C C . GLN A 1 384 ? -18.601 -22.519 38.998 1.00 86.38 384 GLN A C 1
ATOM 3125 O O . GLN A 1 384 ? -18.563 -21.602 39.816 1.00 86.38 384 GLN A O 1
ATOM 3130 N N . ILE A 1 385 ? -18.550 -22.289 37.682 1.00 87.81 385 ILE A N 1
ATOM 3131 C CA . ILE A 1 3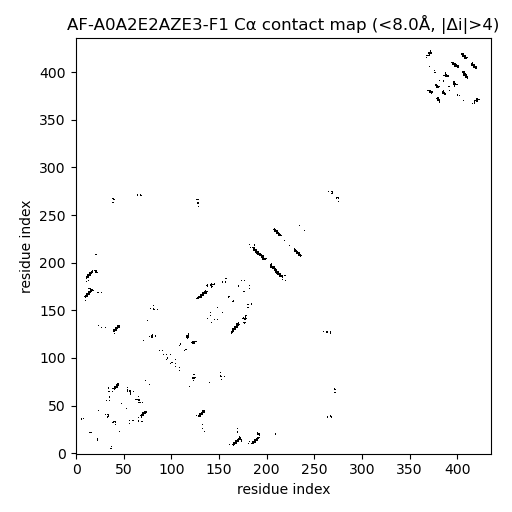85 ? -18.534 -20.933 37.119 1.00 87.81 385 ILE A CA 1
ATOM 3132 C C . ILE A 1 385 ? -19.952 -20.355 37.184 1.00 87.81 385 ILE A C 1
ATOM 3134 O O . ILE A 1 385 ? -20.873 -20.878 36.559 1.00 87.81 385 ILE A O 1
ATOM 3138 N N . CYS A 1 386 ? -20.095 -19.252 37.910 1.00 87.12 386 CYS A N 1
ATOM 3139 C CA . CYS A 1 386 ? -21.329 -18.509 38.111 1.00 87.12 386 CYS A CA 1
ATOM 3140 C C . CYS A 1 386 ? -21.265 -17.159 37.392 1.00 87.12 386 CYS A C 1
ATOM 3142 O O . CYS A 1 386 ? -20.261 -16.440 37.490 1.00 87.12 386 CYS A O 1
ATOM 3144 N N . LYS A 1 387 ? -22.338 -16.799 36.685 1.00 92.25 387 LYS A N 1
ATOM 3145 C CA . LYS A 1 387 ? -22.540 -15.468 36.098 1.00 92.25 387 LYS A CA 1
ATOM 3146 C C . LYS A 1 387 ? -23.473 -14.634 36.980 1.00 92.25 387 LYS A C 1
ATOM 3148 O O . LYS A 1 387 ? -24.321 -15.166 37.682 1.00 92.25 387 LYS A O 1
ATOM 3153 N N . LEU A 1 388 ? -23.352 -13.310 36.910 1.00 89.69 388 LEU A N 1
ATOM 3154 C CA . LEU A 1 388 ? -24.275 -12.387 37.579 1.00 89.69 388 LEU A CA 1
ATOM 3155 C C . LEU A 1 388 ? -25.744 -12.706 37.223 1.00 89.69 388 LEU A C 1
ATOM 3157 O O . LEU A 1 388 ? -26.077 -12.837 36.041 1.00 89.69 388 LEU A O 1
ATOM 3161 N N . GLY A 1 389 ? -26.587 -12.853 38.246 1.00 90.56 389 GLY A N 1
ATOM 3162 C CA . GLY A 1 389 ? -27.986 -13.281 38.167 1.00 90.56 389 GLY A CA 1
ATOM 3163 C C . GLY A 1 389 ? -28.216 -14.798 38.155 1.00 90.56 389 GLY A C 1
ATO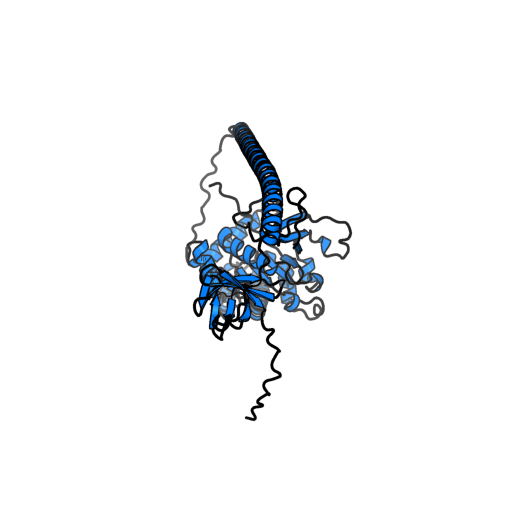M 3164 O O . GLY A 1 389 ? -29.360 -15.224 38.040 1.00 90.56 389 GLY A O 1
ATOM 3165 N N . GLN A 1 390 ? -27.168 -15.623 38.231 1.00 92.38 390 GLN A N 1
ATOM 3166 C CA . GLN A 1 390 ? -27.298 -17.081 38.269 1.00 92.38 390 GLN A CA 1
ATOM 3167 C C . GLN A 1 390 ? -27.418 -17.588 39.712 1.00 92.38 390 GLN A C 1
ATOM 3169 O O . GLN A 1 390 ? -26.708 -17.122 40.607 1.00 92.38 390 GLN A O 1
ATOM 3174 N N . ASP A 1 391 ? -28.308 -18.562 39.904 1.00 90.25 391 ASP A N 1
ATOM 3175 C CA . ASP A 1 391 ? -28.525 -19.253 41.172 1.00 90.25 391 ASP A CA 1
ATOM 3176 C C . ASP A 1 391 ? -27.604 -20.461 41.342 1.00 90.25 391 ASP A C 1
ATOM 3178 O O . ASP A 1 391 ? -27.478 -21.295 40.441 1.00 90.25 391 ASP A O 1
ATOM 3182 N N . ILE A 1 392 ? -27.017 -20.587 42.534 1.00 88.81 392 ILE A N 1
ATOM 3183 C CA . ILE A 1 392 ? -26.270 -21.765 42.986 1.00 88.81 392 ILE A CA 1
ATOM 3184 C C . ILE A 1 392 ? -26.705 -22.090 44.414 1.00 88.81 392 ILE A C 1
ATOM 3186 O O . ILE A 1 392 ? -26.588 -21.257 45.307 1.00 88.81 392 ILE A O 1
ATOM 3190 N N . GLU A 1 393 ? -27.236 -23.297 44.636 1.00 87.69 393 GLU A N 1
ATOM 3191 C CA . GLU A 1 393 ? -27.653 -23.784 45.969 1.00 87.69 393 GLU A CA 1
ATOM 3192 C C . GLU A 1 393 ? -28.628 -22.833 46.709 1.00 87.69 393 GLU A C 1
ATOM 3194 O O . GLU A 1 393 ? -28.654 -22.715 47.943 1.00 87.69 393 GLU A O 1
ATOM 3199 N N . GLY A 1 394 ? -29.461 -22.141 45.925 1.00 89.19 394 GLY A N 1
ATOM 3200 C CA . GLY A 1 394 ? -30.437 -21.164 46.406 1.00 89.19 394 GLY A CA 1
ATOM 3201 C C . GLY A 1 394 ? -29.852 -19.793 46.752 1.00 89.19 394 GLY A C 1
ATOM 3202 O O . GLY A 1 394 ? -30.510 -19.046 47.470 1.00 89.19 394 GLY A O 1
ATOM 3203 N N . TYR A 1 395 ? -28.637 -19.482 46.296 1.00 91.94 395 TYR A N 1
ATOM 3204 C CA . TYR A 1 395 ? -28.052 -18.145 46.350 1.00 91.94 395 TYR A CA 1
ATOM 3205 C C . TYR A 1 395 ? -27.920 -17.558 44.940 1.00 91.94 395 TYR A C 1
ATOM 3207 O O . TYR A 1 395 ? -27.252 -18.155 44.093 1.00 91.94 395 TYR A O 1
ATOM 3215 N N . THR A 1 396 ? -28.470 -16.366 44.716 1.00 93.12 396 THR A N 1
ATOM 3216 C CA . THR A 1 396 ? -28.345 -15.624 43.453 1.00 93.12 396 THR A CA 1
ATOM 3217 C C . THR A 1 396 ? -27.179 -14.644 43.535 1.00 93.12 396 THR A C 1
ATOM 3219 O O . THR A 1 396 ? -27.101 -13.849 44.473 1.00 93.12 396 THR A O 1
ATOM 3222 N N . LEU A 1 397 ? -26.265 -14.652 42.561 1.00 93.50 397 LEU A N 1
ATOM 3223 C CA . LEU A 1 397 ? -25.181 -13.663 42.514 1.00 93.50 397 LEU A CA 1
ATOM 3224 C C . LEU A 1 397 ? -25.701 -12.299 42.031 1.00 93.50 397 LEU A C 1
ATOM 3226 O O . LEU A 1 397 ? -25.914 -12.104 40.837 1.00 93.50 397 LEU A O 1
ATOM 3230 N N . GLU A 1 398 ? -25.824 -11.327 42.931 1.00 94.25 398 GLU A N 1
ATOM 3231 C CA . GLU A 1 398 ? -26.341 -9.985 42.615 1.00 94.25 398 GLU A CA 1
ATOM 3232 C C . GLU A 1 398 ? -25.239 -9.028 42.148 1.00 94.25 398 GLU A C 1
ATOM 3234 O O . GLU A 1 398 ? -25.430 -8.210 41.244 1.00 94.25 398 GLU A O 1
ATOM 3239 N N . LYS A 1 399 ? -24.060 -9.092 42.783 1.00 91.75 399 LYS A N 1
ATOM 3240 C CA . LYS A 1 399 ? -22.983 -8.121 42.541 1.00 91.75 399 LYS A CA 1
ATOM 3241 C C . LYS A 1 399 ? -21.598 -8.707 42.788 1.00 91.75 399 LYS A C 1
ATOM 3243 O O . LYS A 1 399 ? -21.373 -9.408 43.769 1.00 91.75 399 LYS A O 1
ATOM 3248 N N . VAL A 1 400 ? -20.640 -8.317 41.951 1.00 89.25 400 VAL A N 1
ATOM 3249 C CA . VAL A 1 400 ? -19.201 -8.517 42.177 1.00 89.25 400 VAL A CA 1
ATOM 3250 C C . VAL A 1 400 ? -18.575 -7.146 42.425 1.00 89.25 400 VAL A C 1
ATOM 3252 O O . VAL A 1 400 ? -18.707 -6.253 41.586 1.00 89.25 400 VAL A O 1
ATOM 3255 N N . ASN A 1 401 ? -17.940 -6.943 43.581 1.00 85.75 401 ASN A N 1
ATOM 3256 C CA . ASN A 1 401 ? -17.272 -5.692 43.926 1.00 85.75 401 ASN A CA 1
ATOM 3257 C C . ASN A 1 401 ? -15.747 -5.877 43.929 1.00 85.75 401 ASN A C 1
ATOM 3259 O O . ASN A 1 401 ? -15.169 -6.581 44.757 1.00 85.75 401 ASN A O 1
ATOM 3263 N N . HIS A 1 402 ? -15.091 -5.230 42.966 1.00 80.94 402 HIS A N 1
ATOM 3264 C CA . HIS A 1 402 ? -13.645 -5.318 42.785 1.00 80.94 402 HIS A CA 1
ATOM 3265 C C . HIS A 1 402 ? -12.858 -4.518 43.820 1.00 80.94 402 HIS A C 1
ATOM 3267 O O . HIS A 1 402 ? -11.758 -4.926 44.181 1.00 80.94 402 HIS A O 1
ATOM 3273 N N . GLU A 1 403 ? -13.401 -3.398 44.300 1.00 80.69 403 GLU A N 1
ATOM 3274 C CA . GLU A 1 403 ? -12.661 -2.464 45.158 1.00 80.69 403 GLU A CA 1
ATOM 3275 C C . GLU A 1 403 ? -12.383 -3.062 46.537 1.00 80.69 403 GLU A C 1
ATOM 3277 O O . GLU A 1 403 ? -11.301 -2.893 47.091 1.00 80.69 403 GLU A O 1
ATOM 3282 N N . ASN A 1 404 ? -13.341 -3.817 47.068 1.00 83.19 404 ASN A N 1
ATOM 3283 C CA . ASN A 1 404 ? -13.261 -4.442 48.386 1.00 83.19 404 ASN A CA 1
ATOM 3284 C C . ASN A 1 404 ? -13.046 -5.965 48.321 1.00 83.19 404 ASN A C 1
ATOM 3286 O O . ASN A 1 404 ? -13.015 -6.615 49.361 1.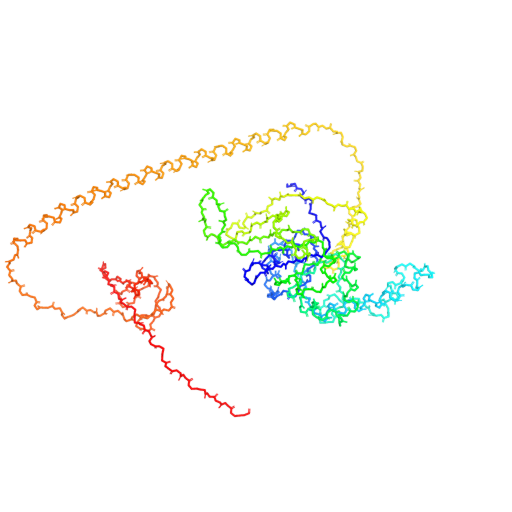00 83.19 404 ASN A O 1
ATOM 3290 N N . SER A 1 405 ? -12.886 -6.534 47.119 1.00 86.31 405 SER A N 1
ATOM 3291 C CA . SER A 1 405 ? -12.757 -7.980 46.903 1.00 86.31 405 SER A CA 1
ATOM 3292 C C . SER A 1 405 ? -13.897 -8.798 47.538 1.00 86.31 405 SER A C 1
ATOM 3294 O O . SER A 1 405 ? -13.642 -9.828 48.164 1.00 86.31 405 SER A O 1
ATOM 3296 N N . THR A 1 406 ? -15.153 -8.361 47.383 1.00 90.56 406 THR A N 1
ATOM 3297 C CA . THR A 1 406 ? -16.330 -9.105 47.868 1.00 90.56 406 THR A CA 1
ATOM 3298 C C . THR A 1 406 ? -17.352 -9.391 46.768 1.00 90.56 406 THR A C 1
ATOM 3300 O O . THR A 1 406 ? -17.424 -8.713 45.742 1.00 90.56 406 THR A O 1
ATOM 3303 N N . THR A 1 407 ? -18.173 -10.414 46.986 1.00 91.94 407 THR A N 1
ATOM 3304 C CA . THR A 1 407 ? -19.368 -10.716 46.186 1.00 91.94 407 THR A CA 1
ATOM 3305 C C . THR A 1 407 ? -20.613 -10.589 47.052 1.00 91.94 407 THR A C 1
ATOM 3307 O O . THR A 1 407 ? -20.551 -10.833 48.254 1.00 91.94 407 THR A O 1
ATOM 3310 N N . VAL A 1 408 ? -21.730 -10.165 46.463 1.00 92.38 408 VAL A N 1
ATOM 3311 C CA . VAL A 1 408 ? -23.026 -10.053 47.142 1.00 92.38 408 VAL A CA 1
ATOM 3312 C C . VAL A 1 408 ? -23.964 -11.099 46.568 1.00 92.38 408 VAL A C 1
ATOM 3314 O O . VAL A 1 408 ? -24.193 -11.125 45.357 1.00 92.38 408 VAL A O 1
ATOM 3317 N N . TRP A 1 409 ? -24.505 -11.929 47.450 1.00 93.75 409 TRP A N 1
ATOM 3318 C CA . TRP A 1 409 ? -25.415 -13.020 47.129 1.00 93.75 409 TRP A CA 1
ATOM 3319 C C . TRP A 1 409 ? -26.765 -12.787 47.792 1.00 93.75 409 TRP A C 1
ATOM 3321 O O . TRP A 1 409 ? -26.788 -12.379 48.951 1.00 93.75 409 TRP A O 1
ATOM 3331 N N . SER A 1 410 ? -27.871 -13.065 47.109 1.00 94.38 410 SER A N 1
ATOM 3332 C CA . SER A 1 410 ? -29.210 -13.002 47.697 1.00 94.38 410 SER A CA 1
ATOM 3333 C C . SER A 1 410 ? -29.766 -14.408 47.941 1.00 94.38 410 SER A C 1
ATOM 3335 O O . SER A 1 410 ? -29.586 -15.310 47.128 1.00 94.38 410 SER A O 1
ATOM 3337 N N . LYS A 1 411 ? -30.412 -14.628 49.090 1.00 92.81 411 LYS A N 1
ATOM 3338 C CA . LYS A 1 411 ? -31.183 -15.847 49.386 1.00 92.81 411 LYS A CA 1
ATOM 3339 C C . LYS A 1 411 ? -32.420 -15.475 50.182 1.00 92.81 411 LYS A C 1
ATOM 3341 O O . LYS A 1 411 ? -32.315 -14.892 51.261 1.00 92.81 411 LYS A O 1
ATOM 3346 N N . ASN A 1 412 ? -33.595 -15.794 49.642 1.00 91.4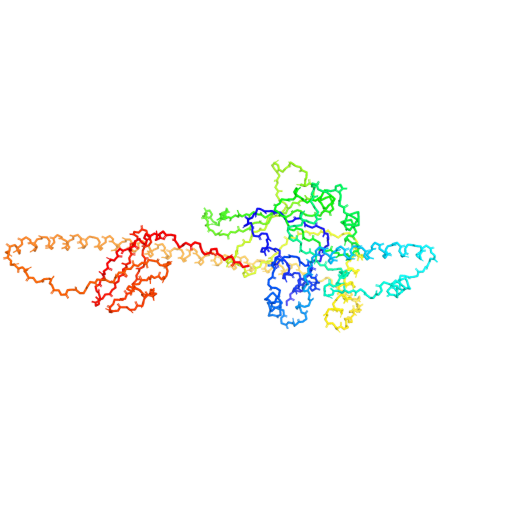4 412 ASN A N 1
ATOM 3347 C CA . ASN A 1 412 ? -34.893 -15.427 50.221 1.00 91.44 412 ASN A CA 1
ATOM 3348 C C . ASN A 1 412 ? -35.012 -13.919 50.533 1.00 91.44 412 ASN A C 1
ATOM 3350 O O . ASN A 1 412 ? -35.539 -13.536 51.574 1.00 91.44 412 ASN A O 1
ATOM 3354 N N . GLY A 1 413 ? -34.469 -13.063 49.658 1.00 87.88 413 GLY A N 1
ATOM 3355 C CA . GLY A 1 413 ? -34.493 -11.603 49.816 1.00 87.88 413 GLY A CA 1
ATOM 3356 C C . GLY A 1 413 ? -33.457 -11.023 50.788 1.00 87.88 413 GLY A C 1
ATOM 3357 O O . GLY A 1 413 ? -33.348 -9.804 50.887 1.00 87.88 413 GLY A O 1
ATOM 3358 N N . ASN A 1 414 ? -32.667 -11.860 51.468 1.00 88.94 414 ASN A N 1
ATOM 3359 C CA . ASN A 1 414 ? -31.568 -11.409 52.319 1.00 88.94 414 ASN A CA 1
ATOM 3360 C C . ASN A 1 414 ? -30.251 -11.411 51.544 1.00 88.94 414 ASN A C 1
ATOM 3362 O O . ASN A 1 414 ? -29.947 -12.383 50.855 1.00 88.94 414 ASN A O 1
ATOM 3366 N N . ASN A 1 415 ? -29.463 -10.346 51.695 1.00 91.12 415 ASN A N 1
ATOM 3367 C CA . ASN A 1 415 ? -28.172 -10.196 51.030 1.00 91.12 415 ASN A CA 1
ATOM 3368 C C . ASN A 1 415 ? -27.015 -10.603 51.951 1.00 91.12 415 ASN A C 1
ATOM 3370 O O . ASN A 1 415 ? -26.945 -10.177 53.103 1.00 91.12 415 ASN A O 1
ATOM 3374 N N . PHE A 1 416 ? -26.072 -11.367 51.409 1.00 89.81 416 PHE A N 1
ATOM 3375 C CA . PHE A 1 416 ? -24.883 -11.878 52.080 1.00 89.81 416 PHE A CA 1
ATOM 3376 C C . PHE A 1 416 ? -23.642 -11.390 51.337 1.00 89.81 416 PHE A C 1
ATOM 3378 O O . PHE A 1 416 ? -23.527 -11.571 50.125 1.00 89.81 416 PHE A O 1
ATOM 3385 N N . SER A 1 417 ? -22.706 -10.768 52.054 1.00 90.62 417 SER A N 1
ATOM 3386 C CA . SER A 1 417 ? -21.419 -10.363 51.485 1.00 90.62 417 SER A CA 1
ATOM 3387 C C . SER A 1 417 ? -20.381 -11.443 51.759 1.00 90.62 417 SER A C 1
ATOM 3389 O O . SER A 1 417 ? -20.068 -11.715 52.916 1.00 90.62 417 SER A O 1
ATOM 3391 N N . VAL A 1 418 ? -19.827 -12.027 50.702 1.00 88.88 418 VAL A N 1
ATOM 3392 C CA . VAL A 1 418 ? -18.824 -13.091 50.782 1.00 88.88 418 VAL A CA 1
ATOM 3393 C C . VAL A 1 418 ? -17.476 -12.546 50.303 1.00 88.88 418 VAL A C 1
ATOM 3395 O O . VAL A 1 418 ? -17.394 -12.062 49.165 1.00 88.88 418 VAL A O 1
ATOM 3398 N N . PRO A 1 419 ? -16.422 -12.568 51.139 1.00 86.94 419 PRO A N 1
ATOM 3399 C CA . PRO A 1 419 ? -15.085 -12.168 50.721 1.00 86.94 419 PRO A CA 1
ATOM 3400 C C . PRO A 1 419 ? -14.523 -13.158 49.699 1.00 86.94 419 PRO A C 1
ATOM 3402 O O . PRO A 1 419 ? -14.763 -14.360 49.778 1.00 86.94 419 PRO A O 1
ATOM 3405 N N . LEU A 1 420 ? -13.771 -12.648 48.730 1.00 82.25 420 LEU A N 1
ATOM 3406 C CA . LEU A 1 420 ? -13.091 -13.480 47.746 1.00 82.25 420 LEU A CA 1
ATOM 3407 C C . LEU A 1 420 ? -11.856 -14.122 48.373 1.00 82.25 420 LEU A C 1
ATOM 3409 O O . LEU A 1 420 ? -10.959 -13.416 48.847 1.00 82.25 420 LEU A O 1
ATOM 3413 N N . GLU A 1 421 ? -11.767 -15.448 48.318 1.00 75.69 421 GLU A N 1
ATOM 3414 C CA . GLU A 1 421 ? -10.521 -16.128 48.652 1.00 75.69 421 GLU A CA 1
ATOM 3415 C C . GLU A 1 421 ? -9.478 -15.808 47.578 1.00 75.69 421 GLU A C 1
ATOM 3417 O O . GLU A 1 421 ? -9.657 -16.078 46.384 1.00 75.69 421 GLU A O 1
ATOM 3422 N N . ARG A 1 422 ? -8.364 -15.198 47.998 1.00 57.41 422 ARG A N 1
ATOM 3423 C CA . ARG A 1 422 ? -7.195 -15.053 47.131 1.00 57.41 422 ARG A CA 1
ATOM 3424 C C . ARG A 1 422 ? -6.623 -16.445 46.905 1.00 57.41 422 ARG A C 1
ATOM 3426 O O . ARG A 1 422 ? -6.019 -17.006 47.814 1.00 57.41 422 ARG A O 1
ATOM 3433 N N . LEU A 1 423 ? -6.776 -16.969 45.690 1.00 49.81 423 LEU A N 1
ATOM 3434 C CA . LEU A 1 423 ? -6.008 -18.124 45.236 1.00 49.81 423 LEU A CA 1
ATOM 3435 C C . LEU A 1 423 ? -4.521 -17.797 45.424 1.00 49.81 423 LEU A C 1
ATOM 3437 O O . LEU A 1 423 ? -3.971 -16.955 44.709 1.00 49.81 423 LEU A O 1
ATOM 3441 N N . GLN A 1 424 ? -3.876 -18.417 46.415 1.00 40.66 424 GLN A N 1
ATOM 3442 C CA . GLN A 1 424 ? -2.422 -18.407 46.471 1.00 40.66 424 GLN A CA 1
ATOM 3443 C C . GLN A 1 424 ? -1.926 -19.153 45.227 1.00 40.66 424 GLN A C 1
ATOM 3445 O O . GLN A 1 424 ? -2.405 -20.259 44.967 1.00 40.66 424 GLN A O 1
ATOM 3450 N N . PRO A 1 425 ? -1.019 -18.574 44.425 1.00 39.72 425 PRO A N 1
ATOM 3451 C CA . PRO A 1 425 ? -0.460 -19.277 43.284 1.00 39.72 425 PRO A CA 1
ATOM 3452 C C . PRO A 1 425 ? 0.259 -20.531 43.792 1.00 39.72 425 PRO A C 1
ATOM 3454 O O . PRO A 1 425 ? 1.307 -20.443 44.429 1.00 39.72 425 PRO A O 1
ATOM 3457 N N . THR A 1 426 ? -0.320 -21.703 43.536 1.00 38.50 426 THR A N 1
ATOM 3458 C CA . THR A 1 426 ? 0.335 -22.988 43.779 1.00 38.50 426 THR A CA 1
ATOM 3459 C C . THR A 1 426 ? 1.612 -23.045 42.950 1.00 38.50 426 THR A C 1
ATOM 3461 O O . THR A 1 426 ? 1.580 -22.896 41.726 1.00 38.50 426 THR A O 1
ATOM 3464 N N . ALA A 1 427 ? 2.738 -23.219 43.637 1.00 37.69 427 ALA A N 1
ATOM 3465 C CA . ALA A 1 427 ? 4.063 -23.299 43.052 1.00 37.69 427 ALA A CA 1
ATOM 3466 C C . ALA A 1 427 ? 4.149 -24.410 41.986 1.00 37.69 427 ALA A C 1
ATOM 3468 O O . ALA A 1 427 ? 3.857 -25.570 42.255 1.00 37.69 427 ALA A O 1
ATOM 3469 N N . THR A 1 428 ? 4.577 -24.006 40.785 1.00 37.19 428 THR A N 1
ATOM 3470 C CA . THR A 1 428 ? 5.352 -24.765 39.783 1.00 37.19 428 THR A CA 1
ATOM 3471 C C . THR A 1 428 ? 4.991 -26.235 39.534 1.00 37.19 428 THR A C 1
ATOM 3473 O O . THR A 1 428 ? 5.457 -27.134 40.229 1.00 37.19 428 THR A O 1
ATOM 3476 N N . ALA A 1 429 ? 4.309 -26.484 38.409 1.00 35.50 429 ALA A N 1
ATOM 3477 C CA . ALA A 1 429 ? 4.382 -27.762 37.708 1.00 35.50 429 ALA A CA 1
ATOM 3478 C C . ALA A 1 429 ? 5.764 -27.908 37.043 1.00 35.50 429 ALA A C 1
ATOM 3480 O O . ALA A 1 429 ? 6.199 -27.055 36.266 1.00 35.50 429 ALA A O 1
ATOM 3481 N N . SER A 1 430 ? 6.455 -28.986 37.399 1.00 36.66 430 SER A N 1
ATOM 3482 C CA . SER A 1 430 ? 7.772 -29.395 36.921 1.00 36.66 430 SER A CA 1
ATOM 3483 C C . SER A 1 430 ? 7.810 -29.633 35.411 1.00 36.66 430 SER A C 1
ATOM 3485 O O . SER A 1 430 ? 6.915 -30.247 34.832 1.00 36.66 430 SER A O 1
ATOM 3487 N N . SER A 1 431 ? 8.908 -29.197 34.801 1.00 38.28 431 SER A N 1
ATOM 3488 C CA . SER A 1 431 ? 9.297 -29.462 33.422 1.00 38.28 431 SER A CA 1
ATOM 3489 C C . SER A 1 431 ? 9.463 -30.961 33.146 1.00 38.28 431 SER A C 1
ATOM 3491 O O . SER A 1 431 ? 10.361 -31.615 33.673 1.00 38.28 431 SER A O 1
ATOM 3493 N N . HIS A 1 432 ? 8.658 -31.501 32.231 1.00 36.22 432 HIS A N 1
ATOM 3494 C CA . HIS A 1 432 ? 9.028 -32.720 31.519 1.00 36.22 432 HIS A CA 1
ATOM 3495 C C . HIS A 1 432 ? 9.950 -32.354 30.351 1.00 36.22 432 HIS A C 1
ATOM 3497 O O . HIS A 1 432 ? 9.516 -31.845 29.320 1.00 36.22 432 HIS A O 1
ATOM 3503 N N . ARG A 1 433 ? 11.250 -32.615 30.539 1.00 39.31 433 ARG A N 1
ATOM 3504 C CA . ARG A 1 433 ? 12.207 -32.851 29.451 1.00 39.31 433 ARG A CA 1
ATOM 3505 C C . ARG A 1 433 ? 11.815 -34.156 28.757 1.00 39.31 433 ARG A C 1
ATOM 3507 O O . ARG A 1 433 ? 11.813 -35.200 29.403 1.00 39.31 433 ARG A O 1
ATOM 3514 N N . ALA A 1 434 ? 11.536 -34.094 27.461 1.00 46.81 434 ALA A N 1
ATOM 3515 C CA . ALA A 1 434 ? 11.571 -35.261 26.592 1.00 46.81 434 ALA A CA 1
ATOM 3516 C C . ALA A 1 434 ? 12.980 -35.366 25.990 1.00 46.81 434 ALA A C 1
ATOM 3518 O O . ALA A 1 434 ? 13.437 -34.447 25.314 1.00 46.81 434 ALA A O 1
ATOM 3519 N N . ASN A 1 435 ? 13.663 -36.470 26.294 1.00 44.31 435 ASN A N 1
ATOM 3520 C CA . ASN A 1 435 ? 14.700 -37.029 25.434 1.00 44.31 435 ASN A CA 1
ATOM 3521 C C . ASN A 1 435 ? 13.992 -37.831 24.335 1.00 44.31 435 ASN A C 1
ATOM 3523 O O . ASN A 1 435 ? 13.100 -38.623 24.650 1.00 44.31 435 ASN A O 1
ATOM 3527 N N . GLY A 1 436 ? 14.407 -37.624 23.088 1.00 43.50 436 GLY A N 1
ATOM 3528 C CA . GLY A 1 436 ? 13.902 -38.286 21.887 1.00 43.50 436 GLY A CA 1
ATOM 3529 C C . GLY A 1 436 ? 14.306 -37.501 20.657 1.00 43.50 436 GLY A C 1
ATOM 3530 O O . GLY A 1 436 ? 13.580 -36.530 20.356 1.00 43.50 436 GLY A O 1
#

Radius of gyration: 34.27 Å; Cα contacts (8 Å, |Δi|>4): 526; chains: 1; bounding box: 63×71×114 Å

pLDDT: mean 75.84, std 19.44, range [23.66, 97.69]

Solvent-accessible surface area (backbone atoms only — not comparable to full-atom values): 25694 Å² total; per-residue (Å²): 131,83,86,74,85,77,84,84,74,63,44,28,33,42,34,24,28,56,92,85,14,48,52,71,58,49,52,53,51,49,51,52,47,39,38,71,74,66,61,34,41,36,35,28,52,55,97,63,65,58,75,59,52,31,52,49,39,22,68,76,62,77,35,73,54,55,33,65,32,59,42,83,41,53,70,67,37,52,50,39,26,42,50,49,50,50,53,49,50,69,60,44,50,62,46,46,75,73,66,54,53,69,74,58,51,50,52,56,47,34,72,72,75,43,74,82,33,70,70,68,94,77,17,31,40,78,66,47,40,24,32,40,41,34,53,58,38,35,81,80,38,29,40,91,49,49,92,73,50,57,67,59,62,60,48,42,51,73,44,38,63,82,41,40,26,23,36,40,36,32,31,60,50,66,81,42,37,20,66,67,55,60,74,47,30,60,36,36,35,42,22,39,66,30,57,57,44,89,49,66,95,82,44,76,47,79,49,64,27,29,34,42,32,33,38,62,53,78,70,76,50,96,74,66,86,90,69,77,64,83,42,77,47,78,47,45,77,93,62,72,83,77,89,88,90,90,87,88,88,86,84,85,58,76,69,52,58,56,51,44,52,52,33,38,48,54,47,42,28,75,58,62,71,49,85,73,77,75,81,73,85,82,68,96,67,92,72,80,90,69,82,70,63,65,62,54,52,52,52,51,54,55,52,53,53,54,51,54,53,53,53,51,52,52,53,49,54,50,50,51,55,50,53,53,48,58,50,49,56,50,51,49,54,51,48,53,54,50,49,52,52,51,51,52,52,50,55,56,53,54,72,73,58,85,67,95,75,88,77,91,82,87,85,80,78,80,78,78,73,59,37,35,80,76,55,96,63,34,34,30,42,75,90,39,86,40,43,74,73,41,73,55,102,70,32,29,31,75,43,74,40,77,92,80,43,32,35,34,31,33,41,98,88,43,79,43,80,42,66,48,53,77,81,71,83,79,79,76,87,79,84,81,81,80,87,130

Nearest PDB structures (foldseek):
  2r2a-assembly2_B  TM=6.391E-01  e=5.025E-07  Neisseria meningitidis MC58
  4d2i-assembly1_A  TM=4.349E-01  e=1.272E-02  Saccharolobus solfataricus P2
  4d2i-assembly1_B-3  TM=4.433E-01  e=2.580E-02  Saccharolobus solfataricus P2
  7wrx-assembly2_E  TM=5.116E-01  e=5.552E-02  Deinococcus radiodurans
  8wj3-assembly1_D  TM=4.040E-01  e=8.897E-02  Paenibacillus sp. 453mf

Sequence (436 aa):
MSKRTIKIQTGIEIWDGLPGSGKSYSCVEELIKIIIQQRRPVYTNLPLKMKVLRKLLVIRSLNQATANYIQPLDLAHFTRFIKRNEIWSKFSEPLRAEGYGYGFIDRKFNEMEGQPTITGPDADWIPAGSVLILDEFHRWADQRTQRTEDPAFMLYATMHRHHMHRVIIATQDKMQVSITWRRNSDELVHHTDKRKLPFIFGIPLPIPAFAREYWPKEYMEESTIGKKPTRVEVFVPWFSGGLIWRLYDSFTHMGGARRLQRALAKTREMVEGDQYQAIEEQGEQDVSIKPKAKDKIKKAITSCIKLAIIAAIMLWLYSIKKQAREQAERSEKVMVGLQSQITHMTHELENIKTQPQSRDQLNGQPNPPTVSMITSTYCMANGQICKLGQDIEGYTLEKVNHENSTTVWSKNGNNFSVPLERLQPTATASSHRANG

Foldseek 3Di:
DPPDDDDQDFFEEEEAAAPPLCSLVVLLVVVLCCLQPVVAAEEEQRPDPLVVSLVVSCVVNVDNLSSLSYAYDDLVLVVLQLVLVVVLVVQVVVVVVVVDDPVVSVVVSCVVVNDQACDDPPHRHDFQLHEYEYAQCLVQAFQVCPVVHDVSVLVCLVCSVVSRYYYYYYHHDPNRGHPSNLQRGAKYWYKGFCCWDCDDPNDTDSQTKIKIFIAGSVVVPPDPPPDGGPDIDIGGPVPPPDDDDDDDDDDDDPVSVVVSVVSSQVVCCVSVVDNDDDPPDPDPDDDDDDPPPVVVVVVVVVVVVVVVVVVVVVVVVVVVVVVVVVVVVVVVVVVVVVVVVVVVVVVVVVVVPPDDDDDDDDDDDDDAWAWACDDQAWIQTVNDIDGQQDDDPQWGFPHQDPVQQWTWIDHPRDIDIHHHDDPDPDDDDDDDDDDD